Protein 1XB2 (pdb70)

GO terms:
  GO:0005759 mitochondrial matrix (C, TAS)
  GO:0005739 mitochondrion (C, IDA)
  GO:0003746 translation elongation factor activity (F, IDA)
  GO:0032543 mitochondrial translation (P, IDA)
  GO:0006414 translational elongation (P, IDA)

Foldseek 3Di:
DEAFEEEDEDPVQQRVLLVLLLVVVQVCVPWGDDPQYTYNYYYDPDLLVQLVVLQVVGQHLEYEYGAELVVAHVCNLVRLVSCVVSPHAAYAYEHAYPPPVPDPVSVVSLVVVLVSCVVSPHNSVPHHHFYAHSNCSNVVHDCVRHVVRSVVSVVSCSPTRDDDDQQQVAWKKFFFAFKDADVPQAIKTKGAIQHHKDFQWAKWWKPPDPDIDIFTFNFKAVNDTDGMDGHGDIIITGTPPDHRVVDGGGIMGHPPRADWFFKFKWKKAFADVVRFADPDKDFFQDFKWFRRDMDKTKHDDPPDGIDHGDIDIIMIGHPDIRDDQQTKTFTHHDPTTGMIIGTHDRDDDPVSVPDDDD/DVVLVVLLVVLCVVQVADSVLLNVLCVVVVNDSVSSNVVSVVCLLVLLVVLLVVQPPDDWLAAKWKWFDDDQKIKIWTKTWRDVVLNQDPLRVVLVLQLRVLVVVVVVPDDDDAPFKDKDKAAQVRSQQGAGPPPDGGGSVSVQSSSCSSPVIHMTRGMMMMMGGHQQKDKQKEAPQWHDDVVSPRMTMGQKIKIWIKGANDDPVPCHVVSHQLNVQCAVLVAQEQDDPPDAADPSVHRHQQNYQRPVGNVHGVVVVCVVVRMGTDDMDMDGRSDD

Structure (mmCIF, N/CA/C/O backbone):
data_1XB2
#
_entry.id   1XB2
#
_cell.length_a   94.0
_cell.length_b   149.3
_cell.length_c   70.0
_cell.angle_alpha   90.0
_cell.angle_beta   125.2
_cell.angle_gamma   90.0
#
_symmetry.space_group_name_H-M   'C 1 2 1'
#
loop_
_entity.id
_entity.type
_entity.pdbx_description
1 polymer 'Elongation factor Tu, mitochondrial'
2 polymer 'Elongation factor Ts, mitochondrial'
3 water water
#
loop_
_atom_site.group_PDB
_atom_site.id
_atom_site.type_symbol
_atom_site.label_atom_id
_atom_site.label_alt_id
_atom_site.label_comp_id
_atom_site.label_asym_id
_atom_site.label_entity_id
_atom_site.label_seq_id
_atom_site.pdbx_PDB_ins_code
_atom_site.Cartn_x
_atom_site.Cartn_y
_atom_site.Cartn_z
_atom_site.occupancy
_atom_site.B_iso_or_equiv
_atom_site.auth_seq_id
_atom_site.auth_comp_id
_atom_site.auth_asym_id
_atom_site.auth_atom_id
_atom_site.pdbx_PDB_model_num
ATOM 1 N N . PRO A 1 13 ? 62.135 32.770 32.438 1.00 82.49 56 PRO A N 1
ATOM 2 C CA . PRO A 1 13 ? 61.599 31.636 33.228 1.00 81.93 56 PRO A CA 1
ATOM 3 C C . PRO A 1 13 ? 61.659 30.341 32.417 1.00 80.69 56 PRO A C 1
ATOM 4 O O . PRO A 1 13 ? 61.463 30.355 31.200 1.00 79.74 56 PRO A O 1
ATOM 8 N N . HIS A 1 14 ? 61.928 29.227 33.093 1.00 78.94 57 HIS A N 1
ATOM 9 C CA . HIS A 1 14 ? 62.019 27.933 32.425 1.00 76.98 57 HIS A CA 1
ATOM 10 C C . HIS A 1 14 ? 60.822 27.039 32.755 1.00 73.47 57 HIS A C 1
ATOM 11 O O . HIS A 1 14 ? 60.461 26.880 33.920 1.00 72.86 57 HIS A O 1
ATOM 18 N N . VAL A 1 15 ? 60.214 26.453 31.726 1.00 68.77 58 VAL A N 1
ATOM 19 C CA . VAL A 1 15 ? 59.059 25.580 31.917 1.00 63.57 58 VAL A CA 1
ATOM 20 C C . VAL A 1 15 ? 59.269 24.221 31.254 1.00 59.46 58 VAL A C 1
ATOM 21 O O . VAL A 1 15 ? 59.841 24.130 30.168 1.00 58.87 58 VAL A O 1
ATOM 25 N N . ASN A 1 16 ? 58.804 23.170 31.922 1.00 54.80 59 ASN A N 1
ATOM 26 C CA . ASN A 1 16 ? 58.907 21.803 31.412 1.00 50.03 59 ASN A CA 1
ATOM 27 C C . ASN A 1 16 ? 57.512 21.316 31.018 1.00 45.84 59 ASN A C 1
ATOM 28 O O . ASN A 1 16 ? 56.581 21.351 31.824 1.00 42.96 59 ASN A O 1
ATOM 33 N N . VAL A 1 17 ? 57.363 20.875 29.775 1.00 43.35 60 VAL A N 1
ATOM 34 C CA . VAL A 1 17 ? 56.075 20.372 29.315 1.00 41.69 60 VAL A CA 1
ATOM 35 C C . VAL A 1 17 ? 56.270 19.051 28.603 1.00 40.78 60 VAL A C 1
ATOM 36 O O . VAL A 1 17 ? 57.270 18.844 27.919 1.00 40.45 60 VAL A O 1
ATOM 40 N N . GLY A 1 18 ? 55.312 18.153 28.784 1.00 40.07 61 GLY A N 1
ATOM 41 C CA . GLY A 1 18 ? 55.391 16.862 28.138 1.00 41.32 61 GLY A CA 1
ATOM 42 C C . GLY A 1 18 ? 54.162 16.581 27.296 1.00 41.79 61 GLY A C 1
ATOM 43 O O . GLY A 1 18 ? 53.044 16.945 27.665 1.00 43.67 61 GLY A O 1
ATOM 44 N N . THR A 1 19 ? 54.376 15.927 26.162 1.00 42.58 62 THR A N 1
ATOM 45 C CA . THR A 1 19 ? 53.293 15.577 25.257 1.00 44.86 62 THR A CA 1
ATOM 46 C C . THR A 1 19 ? 52.874 14.139 25.494 1.00 42.72 62 THR A C 1
ATOM 47 O O . THR A 1 19 ? 53.685 13.231 25.347 1.00 44.25 62 THR A O 1
ATOM 51 N N . ILE A 1 20 ? 51.609 13.950 25.862 1.00 41.15 63 ILE A N 1
ATOM 52 C CA . ILE A 1 20 ? 51.033 12.630 26.111 1.00 40.47 63 ILE A CA 1
ATOM 53 C C . ILE A 1 20 ? 49.945 12.282 25.079 1.00 41.87 63 ILE A C 1
ATOM 54 O O . ILE A 1 20 ? 49.262 13.172 24.554 1.00 40.35 63 ILE A O 1
ATOM 59 N N . GLY A 1 21 ? 49.785 10.989 24.799 1.00 40.75 64 GLY A N 1
ATOM 60 C CA . GLY A 1 21 ? 48.771 10.551 23.850 1.00 41.81 64 GLY A CA 1
ATOM 61 C C . GLY A 1 21 ? 49.206 9.389 22.980 1.00 43.23 64 GLY A C 1
ATOM 62 O O . GLY A 1 21 ? 50.371 8.987 23.013 1.00 44.22 64 GLY A O 1
ATOM 63 N N . HIS A 1 22 ? 48.276 8.848 22.194 1.00 44.63 65 HIS A N 1
ATOM 64 C CA . HIS A 1 22 ? 48.582 7.724 21.310 1.00 44.87 65 HIS A CA 1
ATOM 65 C C . HIS A 1 22 ? 49.630 8.158 20.288 1.00 45.96 65 HIS A C 1
ATOM 66 O O . HIS A 1 22 ? 49.577 9.282 19.791 1.00 44.21 65 HIS A O 1
ATOM 73 N N . VAL A 1 23 ? 50.577 7.282 19.960 1.00 47.17 66 VAL A N 1
ATOM 74 C CA . VAL A 1 23 ? 51.617 7.652 18.997 1.00 51.06 66 VAL A CA 1
ATOM 75 C C . VAL A 1 23 ? 51.078 7.975 17.603 1.00 51.82 66 VAL A C 1
ATOM 76 O O . VAL A 1 23 ? 51.627 8.840 16.911 1.00 53.96 66 VAL A O 1
ATOM 80 N N . ASP A 1 24 ? 50.011 7.297 17.184 1.00 49.37 67 ASP A N 1
ATOM 81 C CA . ASP A 1 24 ? 49.442 7.556 15.863 1.00 49.00 67 ASP A CA 1
ATOM 82 C C . ASP A 1 24 ? 48.484 8.744 15.836 1.00 47.15 67 ASP A C 1
ATOM 83 O O . ASP A 1 24 ? 47.826 8.995 14.820 1.00 46.06 67 ASP A O 1
ATOM 88 N N . HIS A 1 25 ? 48.404 9.483 16.937 1.00 43.14 68 HIS A N 1
ATOM 89 C CA . HIS A 1 25 ? 47.495 10.610 16.975 1.00 40.78 68 HIS A CA 1
ATOM 90 C C . HIS A 1 25 ? 48.090 11.973 16.646 1.00 41.31 68 HIS A C 1
ATOM 91 O O . HIS A 1 25 ? 47.365 12.965 16.628 1.00 40.50 68 HIS A O 1
ATOM 98 N N . GLY A 1 26 ? 49.396 12.034 16.399 1.00 42.10 69 GLY A N 1
ATOM 99 C CA . GLY A 1 26 ? 49.989 13.310 16.028 1.00 46.02 69 GLY A CA 1
ATOM 100 C C . GLY A 1 26 ? 51.063 13.956 16.888 1.00 47.63 69 GLY A C 1
ATOM 101 O O . GLY A 1 26 ? 51.682 14.932 16.462 1.00 47.11 69 GLY A O 1
ATOM 102 N N . LYS A 1 27 ? 51.298 13.425 18.082 1.00 49.64 70 LYS A N 1
ATOM 103 C CA . LYS A 1 27 ? 52.299 13.991 18.982 1.00 51.05 70 LYS A CA 1
ATOM 104 C C . LYS A 1 27 ? 53.568 14.443 18.281 1.00 52.37 70 LYS A C 1
ATOM 105 O O . LYS A 1 27 ? 53.888 15.632 18.262 1.00 53.00 70 LYS A O 1
ATOM 111 N N . THR A 1 28 ? 54.295 13.486 17.711 1.00 53.36 71 THR A N 1
ATOM 112 C CA . THR A 1 28 ? 55.551 13.791 17.037 1.00 54.77 71 THR A CA 1
ATOM 113 C C . THR A 1 28 ? 55.383 14.791 15.902 1.00 54.02 71 THR A C 1
ATOM 114 O O . THR A 1 28 ? 56.263 15.617 15.666 1.00 55.70 71 THR A O 1
ATOM 118 N N . THR A 1 29 ? 54.256 14.730 15.203 1.00 52.71 72 THR A N 1
ATOM 119 C CA . THR A 1 29 ? 54.030 15.668 14.113 1.00 53.21 72 THR A CA 1
ATOM 120 C C . THR A 1 29 ? 53.869 17.084 14.679 1.00 52.68 72 THR A C 1
ATOM 121 O O . THR A 1 29 ? 54.454 18.036 14.165 1.00 52.00 72 THR A O 1
ATOM 125 N N . LEU A 1 30 ? 53.082 17.212 15.745 1.00 50.63 73 LEU A N 1
ATOM 126 C CA . LEU A 1 30 ? 52.850 18.510 16.363 1.00 49.89 73 LEU A CA 1
ATOM 127 C C . LEU A 1 30 ? 54.162 19.092 16.871 1.00 49.97 73 LEU A C 1
ATOM 128 O O . LEU A 1 30 ? 54.482 20.250 16.615 1.00 49.50 73 LEU A O 1
ATOM 133 N N . THR A 1 31 ? 54.919 18.275 17.593 1.00 50.20 74 THR A N 1
ATOM 134 C CA . THR A 1 31 ? 56.200 18.693 18.137 1.00 49.96 74 THR A CA 1
ATOM 135 C C . THR A 1 31 ? 57.125 19.192 17.029 1.00 51.74 74 THR A C 1
ATOM 136 O O . THR A 1 31 ? 57.940 20.088 17.248 1.00 51.47 74 THR A O 1
ATOM 140 N N . ALA A 1 32 ? 56.998 18.617 15.838 1.00 51.34 75 ALA A N 1
ATOM 141 C CA . ALA A 1 32 ? 57.832 19.042 14.723 1.00 51.14 75 ALA A CA 1
ATOM 142 C C . ALA A 1 32 ? 57.281 20.342 14.143 1.00 50.84 75 ALA A C 1
ATOM 143 O O . ALA A 1 32 ? 58.040 21.232 13.773 1.00 51.43 75 ALA A O 1
ATOM 145 N N . ALA A 1 33 ? 55.959 20.447 14.063 1.00 49.99 76 ALA A N 1
ATOM 146 C CA . ALA A 1 33 ? 55.330 21.648 13.526 1.00 48.70 76 ALA A CA 1
ATOM 147 C C . ALA A 1 33 ? 55.702 22.858 14.379 1.00 50.27 76 ALA A C 1
ATOM 148 O O . ALA A 1 33 ? 55.926 23.949 13.858 1.00 51.12 76 ALA A O 1
ATOM 150 N N . ILE A 1 34 ? 55.768 22.658 15.692 1.00 52.13 77 ILE A N 1
ATOM 151 C CA . ILE A 1 34 ? 56.125 23.731 16.619 1.00 54.85 77 ILE A CA 1
ATOM 152 C C . ILE A 1 34 ? 57.580 24.135 16.394 1.00 58.09 77 ILE A C 1
ATOM 153 O O . ILE A 1 34 ? 57.926 25.313 16.466 1.00 57.63 77 ILE A O 1
ATOM 158 N N . THR A 1 35 ? 58.424 23.146 16.121 1.00 60.89 78 THR A N 1
ATOM 159 C CA . THR A 1 35 ? 59.838 23.390 15.877 1.00 65.09 78 THR A CA 1
ATOM 160 C C . THR A 1 35 ? 60.066 24.257 14.643 1.00 67.46 78 THR A C 1
ATOM 161 O O . THR A 1 35 ? 60.874 25.186 14.669 1.00 67.27 78 THR A O 1
ATOM 165 N N . LYS A 1 36 ? 59.346 23.956 13.567 1.00 70.03 79 LYS A N 1
ATOM 166 C CA . LYS A 1 36 ? 59.507 24.700 12.328 1.00 73.24 79 LYS A CA 1
ATOM 167 C C . LYS A 1 36 ? 58.909 26.103 12.384 1.00 73.92 79 LYS A C 1
ATOM 168 O O . LYS A 1 36 ? 59.449 27.036 11.790 1.00 74.40 79 LYS A O 1
ATOM 174 N N . ILE A 1 37 ? 57.802 26.259 13.103 1.00 73.80 80 ILE A N 1
ATOM 175 C CA . ILE A 1 37 ? 57.157 27.559 13.212 1.00 73.58 80 ILE A CA 1
ATOM 176 C C . ILE A 1 37 ? 57.975 28.538 14.046 1.00 74.70 80 ILE A C 1
ATOM 177 O O . ILE A 1 37 ? 58.002 29.732 13.758 1.00 75.15 80 ILE A O 1
ATOM 182 N N . LEU A 1 38 ? 58.648 28.033 15.073 1.00 75.33 81 LEU A N 1
ATOM 183 C CA . LEU A 1 38 ? 59.459 28.884 15.935 1.00 76.62 81 LEU A CA 1
ATOM 184 C C . LEU A 1 38 ? 60.876 29.084 15.392 1.00 78.51 81 LEU A C 1
ATOM 185 O O . LEU A 1 38 ? 61.680 29.805 15.985 1.00 78.32 81 LEU A O 1
ATOM 190 N N . ALA A 1 39 ? 61.177 28.446 14.264 1.00 80.85 82 ALA A N 1
ATOM 191 C CA . ALA A 1 39 ? 62.495 28.560 13.647 1.00 83.47 82 ALA A CA 1
ATOM 192 C C . ALA A 1 39 ? 62.572 29.833 12.812 1.00 84.85 82 ALA A C 1
ATOM 193 O O . ALA A 1 39 ? 63.631 30.193 12.293 1.00 84.21 82 ALA A O 1
ATOM 195 N N . GLU A 1 40 ? 61.435 30.509 12.694 1.00 86.57 83 GLU A N 1
ATOM 196 C CA . GLU A 1 40 ? 61.338 31.743 11.930 1.00 87.63 83 GLU A CA 1
ATOM 197 C C . GLU A 1 40 ? 61.633 32.961 12.800 1.00 87.95 83 GLU A C 1
ATOM 198 O O . GLU A 1 40 ? 62.673 33.603 12.652 1.00 87.69 83 GLU A O 1
ATOM 204 N N . HIS A 1 69 ? 63.469 14.816 23.324 1.00 89.49 112 HIS A N 1
ATOM 205 C CA . HIS A 1 69 ? 63.696 15.953 24.211 1.00 88.56 112 HIS A CA 1
ATOM 206 C C . HIS A 1 69 ? 64.218 17.156 23.430 1.00 87.57 112 HIS A C 1
ATOM 207 O O . HIS A 1 69 ? 65.403 17.225 23.099 1.00 87.47 112 HIS A O 1
ATOM 214 N N . VAL A 1 70 ? 63.333 18.104 23.144 1.00 85.91 113 VAL A N 1
ATOM 215 C CA . VAL A 1 70 ? 63.722 19.293 22.401 1.00 84.32 113 VAL A CA 1
ATOM 216 C C . VAL A 1 70 ? 63.579 20.562 23.233 1.00 83.65 113 VAL A C 1
ATOM 217 O O . VAL A 1 70 ? 63.088 20.529 24.363 1.00 83.09 113 VAL A O 1
ATOM 221 N N . GLU A 1 71 ? 64.019 21.679 22.659 1.00 83.08 114 GLU A N 1
ATOM 222 C CA . GLU A 1 71 ? 63.938 22.973 23.320 1.00 82.49 114 GLU A CA 1
ATOM 223 C C . GLU A 1 71 ? 63.599 24.091 22.346 1.00 80.76 114 GLU A C 1
ATOM 224 O O . GLU A 1 71 ? 64.211 24.221 21.288 1.00 80.97 114 GLU A O 1
ATOM 230 N N . TYR A 1 72 ? 62.608 24.890 22.719 1.00 78.87 115 TYR A N 1
ATOM 231 C CA . TYR A 1 72 ? 62.165 26.016 21.913 1.00 77.17 115 TYR A CA 1
ATOM 232 C C . TYR A 1 72 ? 61.776 27.132 22.866 1.00 76.73 115 TYR A C 1
ATOM 233 O O . TYR A 1 72 ? 61.777 26.942 24.081 1.00 76.16 115 TYR A O 1
ATOM 242 N N . SER A 1 73 ? 61.453 28.299 22.328 1.00 77.00 116 SER A N 1
ATOM 243 C CA . SER A 1 73 ? 61.082 29.410 23.185 1.00 78.01 116 SER A CA 1
ATOM 244 C C . SER A 1 73 ? 60.056 30.339 22.575 1.00 78.67 116 SER A C 1
ATOM 245 O O . SER A 1 73 ? 60.202 30.792 21.438 1.00 77.82 116 SER A O 1
ATOM 248 N N . THR A 1 74 ? 59.007 30.607 23.346 1.00 79.93 117 THR A N 1
ATOM 249 C CA . THR A 1 74 ? 57.962 31.525 22.924 1.00 80.96 117 THR A CA 1
ATOM 250 C C . THR A 1 74 ? 58.401 32.887 23.475 1.00 82.41 117 THR A C 1
ATOM 251 O O . THR A 1 74 ? 59.462 32.986 24.086 1.00 82.55 117 THR A O 1
ATOM 255 N N . ALA A 1 75 ? 57.583 33.916 23.267 1.00 83.66 118 ALA A N 1
ATOM 256 C CA . ALA A 1 75 ? 57.905 35.252 23.736 1.00 84.57 118 ALA A CA 1
ATOM 257 C C . ALA A 1 75 ? 58.027 35.259 25.252 1.00 84.81 118 ALA A C 1
ATOM 258 O O . ALA A 1 75 ? 58.920 35.911 25.817 1.00 85.30 118 ALA A O 1
ATOM 260 N N . ALA A 1 76 ? 57.145 34.513 25.911 1.00 85.21 119 ALA A N 1
ATOM 261 C CA . ALA A 1 76 ? 57.122 34.433 27.372 1.00 84.95 119 ALA A CA 1
ATOM 262 C C . ALA A 1 76 ? 58.258 33.691 28.113 1.00 85.10 119 ALA A C 1
ATOM 263 O O . ALA A 1 76 ? 58.826 34.248 29.053 1.00 85.12 119 ALA A O 1
ATOM 265 N N . ARG A 1 77 ? 58.576 32.450 27.735 1.00 84.42 120 ARG A N 1
ATOM 266 C CA . ARG A 1 77 ? 59.604 31.715 28.467 1.00 83.33 120 ARG A CA 1
ATOM 267 C C . ARG A 1 77 ? 60.412 30.756 27.608 1.00 82.89 120 ARG A C 1
ATOM 268 O O . ARG A 1 77 ? 60.212 30.653 26.393 1.00 82.67 120 ARG A O 1
ATOM 276 N N . HIS A 1 78 ? 61.323 30.049 28.271 1.00 81.85 121 HIS A N 1
ATOM 277 C CA . HIS A 1 78 ? 62.165 29.042 27.635 1.00 80.69 121 HIS A CA 1
ATOM 278 C C . HIS A 1 78 ? 61.433 27.723 27.862 1.00 78.43 121 HIS A C 1
ATOM 279 O O . HIS A 1 78 ? 60.984 27.442 28.975 1.00 77.97 121 HIS A O 1
ATOM 286 N N . TYR A 1 79 ? 61.311 26.912 26.820 1.00 75.32 122 TYR A N 1
ATOM 287 C CA . TYR A 1 79 ? 60.608 25.651 26.964 1.00 71.95 122 TYR A CA 1
ATOM 288 C C . TYR A 1 79 ? 61.452 24.403 26.790 1.00 70.91 122 TYR A C 1
ATOM 289 O O . TYR A 1 79 ? 62.320 24.334 25.922 1.00 69.77 122 TYR A O 1
ATOM 298 N N . ALA A 1 80 ? 61.180 23.423 27.644 1.00 70.21 123 ALA A N 1
ATOM 299 C CA . ALA A 1 80 ? 61.847 22.130 27.610 1.00 70.27 123 ALA A CA 1
ATOM 300 C C . ALA A 1 80 ? 60.740 21.135 27.267 1.00 69.69 123 ALA A C 1
ATOM 301 O O . ALA A 1 80 ? 59.938 20.758 28.125 1.00 68.72 123 ALA A O 1
ATOM 303 N N . HIS A 1 81 ? 60.692 20.731 26.003 1.00 69.56 124 HIS A N 1
ATOM 304 C CA . HIS A 1 81 ? 59.672 19.806 25.531 1.00 69.19 124 HIS A CA 1
ATOM 305 C C . HIS A 1 81 ? 60.093 18.353 25.679 1.00 68.59 124 HIS A C 1
ATOM 306 O O . HIS A 1 81 ? 61.151 17.948 25.198 1.00 67.39 124 HIS A O 1
ATOM 313 N N . THR A 1 82 ? 59.251 17.567 26.338 1.00 68.07 125 THR A N 1
ATOM 314 C CA . THR A 1 82 ? 59.533 16.155 26.540 1.00 68.79 125 THR A CA 1
ATOM 315 C C . THR A 1 82 ? 58.390 15.292 26.004 1.00 67.11 125 THR A C 1
ATOM 316 O O . THR A 1 82 ? 57.228 15.693 26.028 1.00 65.02 125 THR A O 1
ATOM 320 N N . ASP A 1 83 ? 58.730 14.104 25.520 1.00 66.79 126 ASP A N 1
ATOM 321 C CA . ASP A 1 83 ? 57.738 13.177 24.993 1.00 66.59 126 ASP A CA 1
ATOM 322 C C . ASP A 1 83 ? 58.211 11.747 25.237 1.00 64.78 126 ASP A C 1
ATOM 323 O O . ASP A 1 83 ? 58.765 11.104 24.344 1.00 65.36 126 ASP A O 1
ATOM 328 N N . CYS A 1 84 ? 57.995 11.263 26.460 1.00 61.57 127 CYS A N 1
ATOM 329 C CA . CYS A 1 84 ? 58.397 9.914 26.851 1.00 58.88 127 CYS A CA 1
ATOM 330 C C . CYS A 1 84 ? 57.400 8.857 26.402 1.00 56.03 127 CYS A C 1
ATOM 331 O O . CYS A 1 84 ? 56.190 9.061 26.459 1.00 55.32 127 CYS A O 1
ATOM 334 N N . PRO A 1 85 ? 57.906 7.696 25.963 1.00 54.69 128 PRO A N 1
ATOM 335 C CA . PRO A 1 85 ? 57.052 6.600 25.498 1.00 52.43 128 PRO A CA 1
ATOM 336 C C . PRO A 1 85 ? 56.217 5.948 26.593 1.00 50.17 128 PRO A C 1
ATOM 337 O O . PRO A 1 85 ? 55.193 5.325 26.306 1.00 50.28 128 PRO A O 1
ATOM 341 N N . GLY A 1 86 ? 56.636 6.098 27.847 1.00 46.58 129 GLY A N 1
ATOM 342 C CA . GLY A 1 86 ? 55.879 5.457 28.904 1.00 43.57 129 GLY A CA 1
ATOM 343 C C . GLY A 1 86 ? 55.779 6.064 30.288 1.00 39.18 129 GLY A C 1
ATOM 344 O O . GLY A 1 86 ? 56.494 6.992 30.669 1.00 40.68 129 GLY A O 1
ATOM 345 N N . HIS A 1 87 ? 54.847 5.490 31.033 1.00 37.47 130 HIS A N 1
ATOM 346 C CA . HIS A 1 87 ? 54.529 5.841 32.404 1.00 35.19 130 HIS A CA 1
ATOM 347 C C . HIS A 1 87 ? 55.792 5.775 33.271 1.00 37.14 130 HIS A C 1
ATOM 348 O O . HIS A 1 87 ? 56.190 6.769 33.879 1.00 36.31 130 HIS A O 1
ATOM 355 N N . ALA A 1 88 ? 56.427 4.606 33.309 1.00 37.82 131 ALA A N 1
ATOM 356 C CA . ALA A 1 88 ? 57.641 4.411 34.101 1.00 39.51 131 ALA A CA 1
ATOM 357 C C . ALA A 1 88 ? 58.718 5.440 33.776 1.00 41.35 131 ALA A C 1
ATOM 358 O O . ALA A 1 88 ? 59.528 5.785 34.635 1.00 43.17 131 ALA A O 1
ATOM 360 N N . ASP A 1 89 ? 58.733 5.922 32.537 1.00 42.61 132 ASP A N 1
ATOM 361 C CA . ASP A 1 89 ? 59.719 6.916 32.113 1.00 44.31 132 ASP A CA 1
ATOM 362 C C . ASP A 1 89 ? 59.451 8.294 32.713 1.00 43.33 132 ASP A C 1
ATOM 363 O O . ASP A 1 89 ? 60.374 8.996 33.110 1.00 44.95 132 ASP A O 1
ATOM 368 N N . TYR A 1 90 ? 58.185 8.686 32.763 1.00 41.38 133 TYR A N 1
ATOM 369 C CA . TYR A 1 90 ? 57.843 9.970 33.330 1.00 41.05 133 TYR A CA 1
ATOM 370 C C . TYR A 1 90 ? 58.080 9.941 34.841 1.00 40.99 133 TYR A C 1
ATOM 371 O O . TYR A 1 90 ? 58.625 10.888 35.403 1.00 40.86 133 TYR A O 1
ATOM 380 N N . VAL A 1 91 ? 57.681 8.854 35.495 1.00 40.42 134 VAL A N 1
ATOM 381 C CA . VAL A 1 91 ? 57.881 8.731 36.934 1.00 40.85 134 VAL A CA 1
ATOM 382 C C . VAL A 1 91 ? 59.376 8.795 37.238 1.00 41.19 134 VAL A C 1
ATOM 383 O O . VAL A 1 91 ? 59.804 9.497 38.153 1.00 42.88 134 VAL A O 1
ATOM 387 N N . LYS A 1 92 ? 60.174 8.081 36.455 1.00 42.41 135 LYS A N 1
ATOM 388 C CA . LYS A 1 92 ? 61.615 8.092 36.664 1.00 44.15 135 LYS A CA 1
ATOM 389 C C . LYS A 1 92 ? 62.131 9.520 36.563 1.00 45.57 135 LYS A C 1
ATOM 390 O O . LYS A 1 92 ? 62.900 9.970 37.412 1.00 45.80 135 LYS A O 1
ATOM 396 N N . ASN A 1 93 ? 61.699 10.237 35.526 1.00 46.44 136 ASN A N 1
ATOM 397 C CA . ASN A 1 93 ? 62.132 11.618 35.338 1.00 44.40 136 ASN A CA 1
ATOM 398 C C . ASN A 1 93 ? 61.717 12.506 36.497 1.00 42.57 136 ASN A C 1
ATOM 399 O O . ASN A 1 93 ? 62.470 13.396 36.886 1.00 44.13 136 ASN A O 1
ATOM 412 N N . ILE A 1 95 ? 61.128 11.545 39.763 1.00 39.34 138 ILE A N 1
ATOM 413 C CA . ILE A 1 95 ? 61.948 11.175 40.913 1.00 39.44 138 ILE A CA 1
ATOM 414 C C . ILE A 1 95 ? 63.371 11.709 40.798 1.00 40.23 138 ILE A C 1
ATOM 415 O O . ILE A 1 95 ? 63.873 12.369 41.700 1.00 38.50 138 ILE A O 1
ATOM 420 N N . THR A 1 96 ? 64.010 11.421 39.676 1.00 40.58 139 THR A N 1
ATOM 421 C CA . THR A 1 96 ? 65.369 11.866 39.440 1.00 43.66 139 THR A CA 1
ATOM 422 C C . THR A 1 96 ? 65.497 13.390 39.310 1.00 46.34 139 THR A C 1
ATOM 423 O O . THR A 1 96 ? 66.583 13.944 39.490 1.00 47.26 139 THR A O 1
ATOM 427 N N . GLY A 1 97 ? 64.393 14.063 38.990 1.00 47.57 140 GLY A N 1
ATOM 428 C CA . GLY A 1 97 ? 64.422 15.507 38.831 1.00 47.81 140 GLY A CA 1
ATOM 429 C C . GLY A 1 97 ? 64.995 15.938 37.489 1.00 51.24 140 GLY A C 1
ATOM 430 O O . GLY A 1 97 ? 65.246 17.118 37.256 1.00 51.16 140 GLY A O 1
ATOM 431 N N . THR A 1 98 ? 65.197 14.974 36.598 1.00 53.41 141 THR A N 1
ATOM 432 C CA . THR A 1 98 ? 65.749 15.246 35.278 1.00 57.35 141 THR A CA 1
ATOM 433 C C . THR A 1 98 ? 64.853 16.154 34.437 1.00 58.15 141 THR A C 1
ATOM 434 O O . THR A 1 98 ? 65.326 17.096 33.805 1.00 58.72 141 THR A O 1
ATOM 438 N N . ALA A 1 99 ? 63.561 15.860 34.422 1.00 58.53 142 ALA A N 1
ATOM 439 C CA . ALA A 1 99 ? 62.619 16.657 33.655 1.00 59.78 142 ALA A CA 1
ATOM 440 C C . ALA A 1 99 ? 61.296 16.746 34.401 1.00 59.85 142 ALA A C 1
ATOM 441 O O . ALA A 1 99 ? 60.302 16.149 33.999 1.00 60.18 142 ALA A O 1
ATOM 443 N N . PRO A 1 100 ? 61.277 17.489 35.518 1.00 60.47 143 PRO A N 1
ATOM 444 C CA . PRO A 1 100 ? 60.060 17.652 36.321 1.00 59.18 143 PRO A CA 1
ATOM 445 C C . PRO A 1 100 ? 59.051 18.496 35.538 1.00 56.39 143 PRO A C 1
ATOM 446 O O . PRO A 1 100 ? 59.267 19.686 35.316 1.00 56.74 143 PRO A O 1
ATOM 450 N N . LEU A 1 101 ? 57.951 17.878 35.126 1.00 52.21 144 LEU A N 1
ATOM 451 C CA . LEU A 1 101 ? 56.946 18.571 34.333 1.00 48.57 144 LEU A CA 1
ATOM 452 C C . LEU A 1 101 ? 56.019 19.559 35.050 1.00 45.98 144 LEU A C 1
ATOM 453 O O . LEU A 1 101 ? 55.470 19.280 36.115 1.00 45.13 144 LEU A O 1
ATOM 458 N N . ASP A 1 102 ? 55.845 20.717 34.427 1.00 43.82 145 ASP A N 1
ATOM 459 C CA . ASP A 1 102 ? 54.965 21.755 34.937 1.00 44.34 145 ASP A CA 1
ATOM 460 C C . ASP A 1 102 ? 53.583 21.606 34.307 1.00 42.47 145 ASP A C 1
ATOM 461 O O . ASP A 1 102 ? 52.592 22.103 34.839 1.00 42.05 145 ASP A O 1
ATOM 466 N N . GLY A 1 103 ? 53.526 20.917 33.172 1.00 40.60 146 GLY A N 1
ATOM 467 C CA . GLY A 1 103 ? 52.258 20.714 32.497 1.00 39.94 146 GLY A CA 1
ATOM 468 C C . GLY A 1 103 ? 52.356 19.739 31.337 1.00 37.92 146 GLY A C 1
ATOM 469 O O . GLY A 1 103 ? 53.446 19.408 30.866 1.00 37.19 146 GLY A O 1
ATOM 470 N N . CYS A 1 104 ? 51.199 19.273 30.885 1.00 35.69 147 CYS A N 1
ATOM 471 C CA . CYS A 1 104 ? 51.136 18.344 29.771 1.00 35.61 147 CYS A CA 1
ATOM 472 C C . CYS A 1 104 ? 50.296 18.864 28.614 1.00 33.26 147 CYS A C 1
ATOM 473 O O . CYS A 1 104 ? 49.373 19.659 28.794 1.00 33.72 147 CYS A O 1
ATOM 476 N N . ILE A 1 105 ? 50.640 18.398 27.424 1.00 33.29 148 ILE A N 1
ATOM 477 C CA . ILE A 1 105 ? 49.900 18.713 26.218 1.00 30.62 148 ILE A CA 1
ATOM 478 C C . ILE A 1 105 ? 49.345 17.358 25.779 1.00 29.34 148 ILE A C 1
ATOM 479 O O . ILE A 1 105 ? 50.097 16.516 25.306 1.00 27.94 148 ILE A O 1
ATOM 484 N N . LEU A 1 106 ? 48.045 17.146 25.968 1.00 29.05 149 LEU A N 1
ATOM 485 C CA . LEU A 1 106 ? 47.388 15.906 25.562 1.00 27.21 149 LEU A CA 1
ATOM 486 C C . LEU A 1 106 ? 46.932 16.031 24.097 1.00 29.58 149 LEU A C 1
ATOM 487 O O . LEU A 1 106 ? 46.110 16.890 23.750 1.00 25.96 149 LEU A O 1
ATOM 492 N N . VAL A 1 107 ? 47.484 15.174 23.246 1.00 30.44 150 VAL A N 1
ATOM 493 C CA . VAL A 1 107 ? 47.169 15.165 21.825 1.00 30.14 150 VAL A CA 1
ATOM 494 C C . VAL A 1 107 ? 46.224 14.002 21.494 1.00 33.32 150 VAL A C 1
ATOM 495 O O . VAL A 1 107 ? 46.573 12.827 21.669 1.00 36.10 150 VAL A O 1
ATOM 499 N N . VAL A 1 108 ? 45.028 14.347 21.023 1.00 31.09 151 VAL A N 1
ATOM 500 C CA . VAL A 1 108 ? 43.993 13.386 20.684 1.00 29.51 151 VAL A CA 1
ATOM 501 C C . VAL A 1 108 ? 43.511 13.577 19.241 1.00 33.63 151 VAL A C 1
ATOM 502 O O . VAL A 1 108 ? 43.287 14.711 18.807 1.00 31.23 151 VAL A O 1
ATOM 506 N N . ALA A 1 109 ? 43.336 12.477 18.510 1.00 30.95 152 ALA A N 1
ATOM 507 C CA . ALA A 1 109 ? 42.871 12.548 17.126 1.00 33.78 152 ALA A CA 1
ATOM 508 C C . ALA A 1 109 ? 41.357 12.686 17.101 1.00 33.52 152 ALA A C 1
ATOM 509 O O . ALA A 1 109 ? 40.655 12.011 17.856 1.00 36.02 152 ALA A O 1
ATOM 511 N N . ALA A 1 110 ? 40.868 13.563 16.229 1.00 34.27 153 ALA A N 1
ATOM 512 C CA . ALA A 1 110 ? 39.433 13.807 16.075 1.00 37.42 153 ALA A CA 1
ATOM 513 C C . ALA A 1 110 ? 38.660 12.571 15.616 1.00 37.91 153 ALA A C 1
ATOM 514 O O . ALA A 1 110 ? 37.555 12.315 16.086 1.00 40.76 153 ALA A O 1
ATOM 516 N N . ASN A 1 111 ? 39.242 11.796 14.712 1.00 37.50 154 ASN A N 1
ATOM 517 C CA . ASN A 1 111 ? 38.560 10.608 14.210 1.00 41.47 154 ASN A CA 1
ATOM 518 C C . ASN A 1 111 ? 38.324 9.532 15.240 1.00 41.94 154 ASN A C 1
ATOM 519 O O . ASN A 1 111 ? 37.222 8.999 15.349 1.00 42.26 154 ASN A O 1
ATOM 524 N N . ASP A 1 112 ? 39.365 9.204 15.995 1.00 42.15 155 ASP A N 1
ATOM 525 C CA . ASP A 1 112 ? 39.234 8.173 17.000 1.00 39.37 155 ASP A CA 1
ATOM 526 C C . ASP A 1 112 ? 38.678 8.723 18.285 1.00 37.96 155 ASP A C 1
ATOM 527 O O . ASP A 1 112 ? 37.863 8.084 18.943 1.00 38.95 155 ASP A O 1
ATOM 532 N N . GLY A 1 113 ? 39.113 9.924 18.638 1.00 36.84 156 GLY A N 1
ATOM 533 C CA . GLY A 1 113 ? 38.686 10.506 19.886 1.00 34.00 156 GLY A CA 1
ATOM 534 C C . GLY A 1 113 ? 39.532 9.837 20.955 1.00 32.39 156 GLY A C 1
ATOM 535 O O . GLY A 1 113 ? 40.499 9.150 20.633 1.00 31.32 156 GLY A O 1
ATOM 536 N N . PRO A 1 114 ? 39.212 10.030 22.233 1.00 32.34 157 PRO A N 1
ATOM 537 C CA . PRO A 1 114 ? 39.995 9.400 23.303 1.00 33.21 157 PRO A CA 1
ATOM 538 C C . PRO A 1 114 ? 40.098 7.876 23.147 1.00 31.87 157 PRO A C 1
ATOM 539 O O . PRO A 1 114 ? 39.133 7.213 22.759 1.00 31.50 157 PRO A O 1
ATOM 551 N N . PRO A 1 116 ? 41.166 3.980 24.915 1.00 32.80 159 PRO A N 1
ATOM 552 C CA . PRO A 1 116 ? 40.989 3.447 26.274 1.00 32.61 159 PRO A CA 1
ATOM 553 C C . PRO A 1 116 ? 42.169 3.847 27.188 1.00 31.32 159 PRO A C 1
ATOM 554 O O . PRO A 1 116 ? 41.970 4.211 28.346 1.00 30.16 159 PRO A O 1
ATOM 558 N N . GLN A 1 117 ? 43.387 3.805 26.654 1.00 29.12 160 GLN A N 1
ATOM 559 C CA . GLN A 1 117 ? 44.548 4.167 27.449 1.00 30.99 160 GLN A CA 1
ATOM 560 C C . GLN A 1 117 ? 44.641 5.654 27.787 1.00 33.65 160 GLN A C 1
ATOM 561 O O . GLN A 1 117 ? 45.506 6.041 28.572 1.00 33.49 160 GLN A O 1
ATOM 567 N N . THR A 1 118 ? 43.772 6.482 27.195 1.00 32.94 161 THR A N 1
ATOM 568 C CA . THR A 1 118 ? 43.774 7.918 27.480 1.00 32.30 161 THR A CA 1
ATOM 569 C C . THR A 1 118 ? 43.595 8.071 28.987 1.00 32.43 161 THR A C 1
ATOM 570 O O . THR A 1 118 ? 44.094 9.010 29.599 1.00 30.54 161 THR A O 1
ATOM 574 N N . ARG A 1 119 ? 42.881 7.122 29.577 1.00 33.80 162 ARG A N 1
ATOM 575 C CA . ARG A 1 119 ? 42.661 7.108 31.016 1.00 34.11 162 ARG A CA 1
ATOM 576 C C . ARG A 1 119 ? 44.012 7.004 31.737 1.00 33.81 162 ARG A C 1
ATOM 577 O O . ARG A 1 119 ? 44.275 7.756 32.676 1.00 30.65 162 ARG A O 1
ATOM 585 N N . GLU A 1 120 ? 44.868 6.082 31.294 1.00 31.93 163 GLU A N 1
ATOM 586 C CA . GLU A 1 120 ? 46.172 5.930 31.930 1.00 33.88 163 GLU A CA 1
ATOM 587 C C . GLU A 1 120 ? 47.072 7.119 31.628 1.00 33.47 163 GLU A C 1
ATOM 588 O O . GLU A 1 120 ? 47.980 7.411 32.393 1.00 33.11 163 GLU A O 1
ATOM 594 N N . HIS A 1 121 ? 46.839 7.806 30.510 1.00 33.34 164 HIS A N 1
ATOM 595 C CA . HIS A 1 121 ? 47.649 8.977 30.191 1.00 31.94 164 HIS A CA 1
ATOM 596 C C . HIS A 1 121 ? 47.407 10.078 31.238 1.00 30.18 164 HIS A C 1
ATOM 597 O O . HIS A 1 121 ? 48.337 10.762 31.666 1.00 31.10 164 HIS A O 1
ATOM 604 N N . LEU A 1 122 ? 46.152 10.231 31.646 1.00 28.32 165 LEU A N 1
ATOM 605 C CA . LEU A 1 122 ? 45.774 11.236 32.629 1.00 28.83 165 LEU A CA 1
ATOM 606 C C . LEU A 1 122 ? 46.097 10.788 34.066 1.00 29.84 165 LEU A C 1
ATOM 607 O O . LEU A 1 122 ? 46.369 11.614 34.922 1.00 28.93 165 LEU A O 1
ATOM 612 N N . LEU A 1 123 ? 46.048 9.488 34.335 1.00 29.99 166 LEU A N 1
ATOM 613 C CA . LEU A 1 123 ? 46.387 8.993 35.667 1.00 31.20 166 LEU A CA 1
ATOM 614 C C . LEU A 1 123 ? 47.855 9.291 35.915 1.00 30.14 166 LEU A C 1
ATOM 615 O O . LEU A 1 123 ? 48.235 9.709 37.004 1.00 30.96 166 LEU A O 1
ATOM 620 N N . LEU A 1 124 ? 48.667 9.082 34.885 1.00 29.03 167 LEU A N 1
ATOM 621 C CA . LEU A 1 124 ? 50.091 9.342 34.960 1.00 31.26 167 LEU A CA 1
ATOM 622 C C . LEU A 1 124 ? 50.361 10.824 35.260 1.00 34.58 167 LEU A C 1
ATOM 623 O O . LEU A 1 124 ? 51.120 11.149 36.183 1.00 31.80 167 LEU A O 1
ATOM 628 N N . ALA A 1 125 ? 49.732 11.714 34.488 1.00 33.54 168 ALA A N 1
ATOM 629 C CA . ALA A 1 125 ? 49.900 13.152 34.680 1.00 34.72 168 ALA A CA 1
ATOM 630 C C . ALA A 1 125 ? 49.538 13.543 36.108 1.00 35.54 168 ALA A C 1
ATOM 631 O O . ALA A 1 125 ? 50.242 14.326 36.751 1.00 35.91 168 ALA A O 1
ATOM 633 N N . ARG A 1 126 ? 48.434 12.988 36.591 1.00 36.15 169 ARG A N 1
ATOM 634 C CA . ARG A 1 126 ? 47.946 13.254 37.933 1.00 40.40 169 ARG A CA 1
ATOM 635 C C . ARG A 1 126 ? 48.959 12.755 38.972 1.00 41.88 169 ARG A C 1
ATOM 636 O O . ARG A 1 126 ? 49.224 13.421 39.970 1.00 42.87 169 ARG A O 1
ATOM 644 N N . GLN A 1 127 ? 49.532 11.587 38.709 1.00 42.72 170 GLN A N 1
ATOM 645 C CA . GLN A 1 127 ? 50.487 10.963 39.613 1.00 43.86 170 GLN A CA 1
ATOM 646 C C . GLN A 1 127 ? 51.805 11.720 39.756 1.00 43.32 170 GLN A C 1
ATOM 647 O O . GLN A 1 127 ? 52.331 11.830 40.858 1.00 42.73 170 GLN A O 1
ATOM 653 N N . ILE A 1 128 ? 52.336 12.254 38.661 1.00 41.40 171 ILE A N 1
ATOM 654 C CA . ILE A 1 128 ? 53.598 12.979 38.747 1.00 38.35 171 ILE A CA 1
ATOM 655 C C . ILE A 1 128 ? 53.443 14.445 39.148 1.00 38.97 171 ILE A C 1
ATOM 656 O O . ILE A 1 128 ? 54.388 15.227 39.040 1.00 39.83 171 ILE A O 1
ATOM 661 N N . GLY A 1 129 ? 52.251 14.814 39.614 1.00 38.03 172 GLY A N 1
ATOM 662 C CA . GLY A 1 129 ? 52.025 16.181 40.058 1.00 38.53 172 GLY A CA 1
ATOM 663 C C . GLY A 1 129 ? 51.568 17.242 39.062 1.00 39.71 172 GLY A C 1
ATOM 664 O O . GLY A 1 129 ? 51.415 18.407 39.445 1.00 39.94 172 GLY A O 1
ATOM 665 N N . VAL A 1 130 ? 51.359 16.876 37.798 1.00 39.17 173 VAL A N 1
ATOM 666 C CA . VAL A 1 130 ? 50.903 17.851 36.802 1.00 38.65 173 VAL A CA 1
ATOM 667 C C . VAL A 1 130 ? 49.465 18.260 37.114 1.00 39.82 173 VAL A C 1
ATOM 668 O O . VAL A 1 130 ? 48.589 17.411 37.222 1.00 42.85 173 VAL A O 1
ATOM 672 N N . GLU A 1 131 ? 49.216 19.555 37.264 1.00 40.04 174 GLU A N 1
ATOM 673 C CA . GLU A 1 131 ? 47.867 20.018 37.570 1.00 42.60 174 GLU A CA 1
ATOM 674 C C . GLU A 1 131 ? 47.239 20.847 36.453 1.00 40.23 174 GLU A C 1
ATOM 675 O O . GLU A 1 131 ? 46.089 21.268 36.550 1.00 40.27 174 GLU A O 1
ATOM 681 N N . HIS A 1 132 ? 48.002 21.071 35.391 1.00 39.32 175 HIS A N 1
ATOM 682 C CA . HIS A 1 132 ? 47.524 21.852 34.258 1.00 39.49 175 HIS A CA 1
ATOM 683 C C . HIS A 1 132 ? 47.753 21.115 32.950 1.00 37.62 175 HIS A C 1
ATOM 684 O O . HIS A 1 132 ? 48.867 20.694 32.643 1.00 37.68 175 HIS A O 1
ATOM 691 N N . VAL A 1 133 ? 46.690 20.970 32.176 1.00 34.94 176 VAL A N 1
ATOM 692 C CA . VAL A 1 133 ? 46.773 20.292 30.896 1.00 34.40 176 VAL A CA 1
ATOM 693 C C . VAL A 1 133 ? 46.222 21.183 29.778 1.00 33.87 176 VAL A C 1
ATOM 694 O O . VAL A 1 133 ? 45.276 21.939 29.993 1.00 32.92 176 VAL A O 1
ATOM 698 N N . VAL A 1 134 ? 46.828 21.094 28.598 1.00 32.28 177 VAL A N 1
ATOM 699 C CA . VAL A 1 134 ? 46.359 21.813 27.421 1.00 33.17 177 VAL A CA 1
ATOM 700 C C . VAL A 1 134 ? 46.088 20.714 26.394 1.00 34.16 177 VAL A C 1
ATOM 701 O O . VAL A 1 134 ? 46.903 19.800 26.213 1.00 34.20 177 VAL A O 1
ATOM 705 N N . VAL A 1 135 ? 44.943 20.787 25.735 1.00 32.16 178 VAL A N 1
ATOM 706 C CA . VAL A 1 135 ? 44.578 19.771 24.763 1.00 30.42 178 VAL A CA 1
ATOM 707 C C . VAL A 1 135 ? 44.629 20.222 23.304 1.00 31.35 178 VAL A C 1
ATOM 708 O O . VAL A 1 135 ? 44.205 21.331 22.955 1.00 29.42 178 VAL A O 1
ATOM 712 N N . TYR A 1 136 ? 45.161 19.349 22.458 1.00 30.41 179 TYR A N 1
ATOM 713 C CA . TYR A 1 136 ? 45.221 19.599 21.025 1.00 31.61 179 TYR A CA 1
ATOM 714 C C . TYR A 1 136 ? 44.488 18.452 20.327 1.00 33.18 179 TYR A C 1
ATOM 715 O O . TYR A 1 136 ? 44.931 17.293 20.360 1.00 31.13 179 TYR A O 1
ATOM 724 N N . VAL A 1 137 ? 43.350 18.776 19.727 1.00 33.63 180 VAL A N 1
ATOM 725 C CA . VAL A 1 137 ? 42.560 17.803 18.989 1.00 33.22 180 VAL A CA 1
ATOM 726 C C . VAL A 1 137 ? 43.002 17.878 17.529 1.00 36.49 180 VAL A C 1
ATOM 727 O O . VAL A 1 137 ? 42.706 18.844 16.825 1.00 34.97 180 VAL A O 1
ATOM 731 N N . ASN A 1 138 ? 43.738 16.851 17.108 1.00 40.75 181 ASN A N 1
ATOM 732 C CA . ASN A 1 138 ? 44.292 16.743 15.763 1.00 45.60 181 ASN A CA 1
ATOM 733 C C . ASN A 1 138 ? 43.322 16.040 14.826 1.00 49.77 181 ASN A C 1
ATOM 734 O O . ASN A 1 138 ? 42.830 14.956 15.126 1.00 49.61 181 ASN A O 1
ATOM 739 N N . LYS A 1 139 ? 43.043 16.659 13.683 1.00 56.63 182 LYS A N 1
ATOM 740 C CA . LYS A 1 139 ? 42.099 16.059 12.753 1.00 63.42 182 LYS A CA 1
ATOM 741 C C . LYS A 1 139 ? 42.541 15.771 11.326 1.00 67.02 182 LYS A C 1
ATOM 742 O O . LYS A 1 139 ? 43.526 16.308 10.814 1.00 68.00 182 LYS A O 1
ATOM 748 N N . ALA A 1 140 ? 41.767 14.899 10.699 1.00 72.50 183 ALA A N 1
ATOM 749 C CA . ALA A 1 140 ? 42.013 14.507 9.334 1.00 76.68 183 ALA A CA 1
ATOM 750 C C . ALA A 1 140 ? 41.917 15.692 8.396 1.00 79.47 183 ALA A C 1
ATOM 751 O O . ALA A 1 140 ? 41.797 15.479 7.194 1.00 80.32 183 ALA A O 1
ATOM 753 N N . ASP A 1 141 ? 41.860 16.903 8.969 1.00 82.77 184 ASP A N 1
ATOM 754 C CA . ASP A 1 141 ? 41.766 18.191 8.277 1.00 86.18 184 ASP A CA 1
ATOM 755 C C . ASP A 1 141 ? 40.925 18.209 6.997 1.00 87.99 184 ASP A C 1
ATOM 756 O O . ASP A 1 141 ? 40.901 19.215 6.269 1.00 88.61 184 ASP A O 1
ATOM 761 N N . ALA A 1 142 ? 40.248 17.102 6.696 1.00 89.48 185 ALA A N 1
ATOM 762 C CA . ALA A 1 142 ? 39.450 17.030 5.463 1.00 90.33 185 ALA A CA 1
ATOM 763 C C . ALA A 1 142 ? 38.174 17.814 5.700 1.00 90.91 185 ALA A C 1
ATOM 764 O O . ALA A 1 142 ? 37.125 17.495 5.164 1.00 91.17 185 ALA A O 1
ATOM 766 N N . VAL A 1 143 ? 38.278 18.846 6.529 1.00 91.48 186 VAL A N 1
ATOM 767 C CA . VAL A 1 143 ? 37.151 19.738 6.854 1.00 91.52 186 VAL A CA 1
ATOM 768 C C . VAL A 1 143 ? 35.882 18.965 7.236 1.00 90.67 186 VAL A C 1
ATOM 769 O O . VAL A 1 143 ? 34.753 19.446 7.174 1.00 90.70 186 VAL A O 1
ATOM 773 N N . GLN A 1 144 ? 36.128 17.769 7.706 1.00 89.52 187 GLN A N 1
ATOM 774 C CA . GLN A 1 144 ? 35.109 16.757 8.101 1.00 88.24 187 GLN A CA 1
ATOM 775 C C . GLN A 1 144 ? 33.696 17.166 8.650 1.00 86.03 187 GLN A C 1
ATOM 776 O O . GLN A 1 144 ? 32.786 17.479 7.891 1.00 85.82 187 GLN A O 1
ATOM 782 N N . ASP A 1 145 ? 33.570 17.148 9.979 1.00 82.53 188 ASP A N 1
ATOM 783 C CA . ASP A 1 145 ? 32.317 17.475 10.645 1.00 78.17 188 ASP A CA 1
ATOM 784 C C . ASP A 1 145 ? 32.519 18.153 12.000 1.00 74.33 188 ASP A C 1
ATOM 785 O O . ASP A 1 145 ? 32.995 17.532 12.946 1.00 73.54 188 ASP A O 1
ATOM 790 N N . SER A 1 146 ? 32.129 19.423 12.090 1.00 69.73 189 SER A N 1
ATOM 791 C CA . SER A 1 146 ? 32.266 20.197 13.323 1.00 66.64 189 SER A CA 1
ATOM 792 C C . SER A 1 146 ? 31.525 19.584 14.518 1.00 63.93 189 SER A C 1
ATOM 793 O O . SER A 1 146 ? 31.932 19.763 15.670 1.00 62.55 189 SER A O 1
ATOM 796 N N . GLU A 1 147 ? 30.437 18.872 14.240 1.00 60.39 190 GLU A N 1
ATOM 797 C CA . GLU A 1 147 ? 29.646 18.245 15.291 1.00 58.13 190 GLU A CA 1
ATOM 798 C C . GLU A 1 147 ? 30.406 17.100 15.950 1.00 55.36 190 GLU A C 1
ATOM 799 O O . GLU A 1 147 ? 30.411 16.974 17.173 1.00 56.34 190 GLU A O 1
ATOM 813 N N . VAL A 1 149 ? 33.646 16.677 16.047 1.00 44.26 192 VAL A N 1
ATOM 814 C CA . VAL A 1 149 ? 34.710 17.309 16.807 1.00 46.18 192 VAL A CA 1
ATOM 815 C C . VAL A 1 149 ? 34.174 17.848 18.129 1.00 45.91 192 VAL A C 1
ATOM 816 O O . VAL A 1 149 ? 34.817 17.719 19.163 1.00 45.68 192 VAL A O 1
ATOM 820 N N . GLU A 1 150 ? 32.988 18.439 18.092 1.00 47.06 193 GLU A N 1
ATOM 821 C CA . GLU A 1 150 ? 32.378 18.975 19.300 1.00 46.98 193 GLU A CA 1
ATOM 822 C C . GLU A 1 150 ? 32.192 17.880 20.354 1.00 46.25 193 GLU A C 1
ATOM 823 O O . GLU A 1 150 ? 32.444 18.108 21.543 1.00 45.95 193 GLU A O 1
ATOM 829 N N . LEU A 1 151 ? 31.751 16.701 19.913 1.00 42.86 194 LEU A N 1
ATOM 830 C CA . LEU A 1 151 ? 31.536 15.576 20.816 1.00 40.86 194 LEU A CA 1
ATOM 831 C C . LEU A 1 151 ? 32.870 15.095 21.395 1.00 39.19 194 LEU A C 1
ATOM 832 O O . LEU A 1 151 ? 32.941 14.696 22.557 1.00 37.42 194 LEU A O 1
ATOM 837 N N . VAL A 1 152 ? 33.920 15.138 20.579 1.00 35.48 195 VAL A N 1
ATOM 838 C CA . VAL A 1 152 ? 35.247 14.743 21.020 1.00 35.87 195 VAL A CA 1
ATOM 839 C C . VAL A 1 152 ? 35.688 15.672 22.151 1.00 36.87 195 VAL A C 1
ATOM 840 O O . VAL A 1 152 ? 36.147 15.211 23.195 1.00 34.45 195 VAL A O 1
ATOM 844 N N . GLU A 1 153 ? 35.533 16.980 21.943 1.00 37.23 196 GLU A N 1
ATOM 845 C CA . GLU A 1 153 ? 35.908 17.954 22.961 1.00 38.97 196 GLU A CA 1
ATOM 846 C C . GLU A 1 153 ? 35.092 17.706 24.221 1.00 38.46 196 GLU A C 1
ATOM 847 O O . GLU A 1 153 ? 35.623 17.722 25.329 1.00 38.99 196 GLU A O 1
ATOM 853 N N . LEU A 1 154 ? 33.798 17.482 24.047 1.00 36.74 197 LEU A N 1
ATOM 854 C CA . LEU A 1 154 ? 32.927 17.218 25.177 1.00 38.98 197 LEU A CA 1
ATOM 855 C C . LEU A 1 154 ? 33.401 15.989 25.964 1.00 40.14 197 LEU A C 1
ATOM 856 O O . LEU A 1 154 ? 33.489 16.023 27.195 1.00 42.05 197 LEU A O 1
ATOM 861 N N . GLU A 1 155 ? 33.703 14.900 25.265 1.00 38.28 198 GLU A N 1
ATOM 862 C CA . GLU A 1 155 ? 34.146 13.695 25.956 1.00 38.00 198 GLU A CA 1
ATOM 863 C C . GLU A 1 155 ? 35.445 13.981 26.697 1.00 36.24 198 GLU A C 1
ATOM 864 O O . GLU A 1 155 ? 35.591 13.619 27.857 1.00 38.20 198 GLU A O 1
ATOM 870 N N . ILE A 1 156 ? 36.380 14.643 26.026 1.00 34.23 199 ILE A N 1
ATOM 871 C CA . ILE A 1 156 ? 37.650 14.985 26.640 1.00 33.92 199 ILE A CA 1
ATOM 872 C C . ILE A 1 156 ? 37.481 15.782 27.941 1.00 34.92 199 ILE A C 1
ATOM 873 O O . ILE A 1 156 ? 38.139 15.483 28.937 1.00 34.55 199 ILE A O 1
ATOM 878 N N . ARG A 1 157 ? 36.596 16.776 27.940 1.00 35.28 200 ARG A N 1
ATOM 879 C CA . ARG A 1 157 ? 36.356 17.572 29.142 1.00 37.61 200 ARG A CA 1
ATOM 880 C C . ARG A 1 157 ? 35.727 16.714 30.241 1.00 38.77 200 ARG A C 1
ATOM 881 O O . ARG A 1 157 ? 35.940 16.969 31.425 1.00 38.76 200 ARG A O 1
ATOM 889 N N . GLU A 1 158 ? 34.950 15.701 29.860 1.00 40.55 201 GLU A N 1
ATOM 890 C CA . GLU A 1 158 ? 34.337 14.820 30.855 1.00 40.06 201 GLU A CA 1
ATOM 891 C C . GLU A 1 158 ? 35.457 14.041 31.527 1.00 40.01 201 GLU A C 1
ATOM 892 O O . GLU A 1 158 ? 35.455 13.851 32.738 1.00 40.92 201 GLU A O 1
ATOM 898 N N . LEU A 1 159 ? 36.415 13.588 30.724 1.00 39.98 202 LEU A N 1
ATOM 899 C CA . LEU A 1 159 ? 37.549 12.835 31.237 1.00 40.01 202 LEU A CA 1
ATOM 900 C C . LEU A 1 159 ? 38.405 13.697 32.149 1.00 40.43 202 LEU A C 1
ATOM 901 O O . LEU A 1 159 ? 38.717 13.293 33.266 1.00 40.90 202 LEU A O 1
ATOM 906 N N . LEU A 1 160 ? 38.784 14.877 31.662 1.00 38.45 203 LEU A N 1
ATOM 907 C CA . LEU A 1 160 ? 39.599 15.808 32.430 1.00 38.63 203 LEU A CA 1
ATOM 908 C C . LEU A 1 160 ? 38.963 16.036 33.801 1.00 39.42 203 LEU A C 1
ATOM 909 O O . LEU A 1 160 ? 39.629 15.931 34.827 1.00 36.76 203 LEU A O 1
ATOM 914 N N . THR A 1 161 ? 37.669 16.325 33.813 1.00 40.72 204 THR A N 1
ATOM 915 C CA . THR A 1 161 ? 36.966 16.541 35.068 1.00 43.82 204 THR A CA 1
ATOM 916 C C . THR A 1 161 ? 37.055 15.294 35.937 1.00 46.09 204 THR A C 1
ATOM 917 O O . THR A 1 161 ? 37.322 15.374 37.129 1.00 45.19 204 THR A O 1
ATOM 921 N N . GLU A 1 162 ? 36.839 14.137 35.327 1.00 47.59 205 GLU A N 1
ATOM 922 C CA . GLU A 1 162 ? 36.892 12.885 36.056 1.00 49.29 205 GLU A CA 1
ATOM 923 C C . GLU A 1 162 ? 38.198 12.707 36.815 1.00 49.57 205 GLU A C 1
ATOM 924 O O . GLU A 1 162 ? 38.194 12.193 37.933 1.00 49.91 205 GLU A O 1
ATOM 930 N N . PHE A 1 163 ? 39.310 13.129 36.217 1.00 48.90 206 PHE A N 1
ATOM 931 C CA . PHE A 1 163 ? 40.608 12.977 36.860 1.00 48.86 206 PHE A CA 1
ATOM 932 C C . PHE A 1 163 ? 41.096 14.177 37.649 1.00 48.58 206 PHE A C 1
ATOM 933 O O . PHE A 1 163 ? 42.299 14.387 37.789 1.00 50.12 206 PHE A O 1
ATOM 941 N N . GLY A 1 164 ? 40.159 14.969 38.154 1.00 47.73 207 GLY A N 1
ATOM 942 C CA . GLY A 1 164 ? 40.519 16.111 38.970 1.00 47.32 207 GLY A CA 1
ATOM 943 C C . GLY A 1 164 ? 40.831 17.421 38.285 1.00 47.10 207 GLY A C 1
ATOM 944 O O . GLY A 1 164 ? 40.863 18.459 38.942 1.00 48.58 207 GLY A O 1
ATOM 945 N N . TYR A 1 165 ? 41.075 17.401 36.981 1.00 44.71 208 TYR A N 1
ATOM 946 C CA . TYR A 1 165 ? 41.382 18.645 36.297 1.00 42.90 208 TYR A CA 1
ATOM 947 C C . TYR A 1 165 ? 40.114 19.430 36.092 1.00 43.53 208 TYR A C 1
ATOM 948 O O . TYR A 1 165 ? 39.019 18.881 36.190 1.00 44.55 208 TYR A O 1
ATOM 957 N N . LYS A 1 166 ? 40.259 20.725 35.833 1.00 43.97 209 LYS A N 1
ATOM 958 C CA . LYS A 1 166 ? 39.101 21.569 35.579 1.00 45.99 209 LYS A CA 1
ATOM 959 C C . LYS A 1 166 ? 38.821 21.526 34.080 1.00 45.78 209 LYS A C 1
ATOM 960 O O . LYS A 1 166 ? 39.270 22.393 33.321 1.00 44.94 209 LYS A O 1
ATOM 966 N N . GLY A 1 167 ? 38.078 20.493 33.677 1.00 46.27 210 GLY A N 1
ATOM 967 C CA . GLY A 1 167 ? 37.730 20.268 32.282 1.00 45.60 210 GLY A CA 1
ATOM 968 C C . GLY A 1 167 ? 37.030 21.398 31.555 1.00 47.67 210 GLY A C 1
ATOM 969 O O . GLY A 1 167 ? 37.115 21.493 30.328 1.00 46.29 210 GLY A O 1
ATOM 970 N N . GLU A 1 168 ? 36.345 22.261 32.297 1.00 49.27 211 GLU A N 1
ATOM 971 C CA . GLU A 1 168 ? 35.631 23.376 31.683 1.00 52.24 211 GLU A CA 1
ATOM 972 C C . GLU A 1 168 ? 36.529 24.560 31.319 1.00 51.18 211 GLU A C 1
ATOM 973 O O . GLU A 1 168 ? 36.226 25.308 30.393 1.00 51.94 211 GLU A O 1
ATOM 979 N N . GLU A 1 169 ? 37.635 24.732 32.034 1.00 50.57 212 GLU A N 1
ATOM 980 C CA . GLU A 1 169 ? 38.527 25.847 31.745 1.00 49.28 212 GLU A CA 1
ATOM 981 C C . GLU A 1 169 ? 39.779 25.400 31.004 1.00 46.88 212 GLU A C 1
ATOM 982 O O . GLU A 1 169 ? 40.620 26.227 30.648 1.00 49.42 212 GLU A O 1
ATOM 988 N N . THR A 1 170 ? 39.916 24.098 30.777 1.00 42.12 213 THR A N 1
ATOM 989 C CA . THR A 1 170 ? 41.083 23.590 30.065 1.00 38.58 213 THR A CA 1
ATOM 990 C C . THR A 1 170 ? 41.059 24.048 28.610 1.00 36.27 213 THR A C 1
ATOM 991 O O . THR A 1 170 ? 40.069 23.877 27.901 1.00 36.35 213 THR A O 1
ATOM 995 N N . PRO A 1 171 ? 42.148 24.662 28.153 1.00 34.69 214 PRO A N 1
ATOM 996 C CA . PRO A 1 171 ? 42.181 25.117 26.765 1.00 34.69 214 PRO A CA 1
ATOM 997 C C . PRO A 1 171 ? 42.226 23.908 25.821 1.00 35.95 214 PRO A C 1
ATOM 998 O O . PRO A 1 171 ? 43.092 23.044 25.959 1.00 34.03 214 PRO A O 1
ATOM 1002 N N . ILE A 1 172 ? 41.289 23.847 24.879 1.00 35.78 215 ILE A N 1
ATOM 1003 C CA . ILE A 1 172 ? 41.265 22.770 23.888 1.00 33.44 215 ILE A CA 1
ATOM 1004 C C . ILE A 1 172 ? 41.362 23.399 22.488 1.00 32.74 215 ILE A C 1
ATOM 1005 O O . ILE A 1 172 ? 40.423 24.036 22.034 1.00 33.75 215 ILE A O 1
ATOM 1010 N N . ILE A 1 173 ? 42.502 23.226 21.823 1.00 32.64 216 ILE A N 1
ATOM 1011 C CA . ILE A 1 173 ? 42.729 23.763 20.479 1.00 32.81 216 ILE A CA 1
ATOM 1012 C C . ILE A 1 173 ? 42.542 22.686 19.387 1.00 35.19 216 ILE A C 1
ATOM 1013 O O . ILE A 1 173 ? 43.102 21.586 19.489 1.00 32.01 216 ILE A O 1
ATOM 1018 N N . VAL A 1 174 ? 41.771 23.012 18.344 1.00 35.70 217 VAL A N 1
ATOM 1019 C CA . VAL A 1 174 ? 41.507 22.089 17.225 1.00 36.65 217 VAL A CA 1
ATOM 1020 C C . VAL A 1 174 ? 42.250 22.496 15.950 1.00 37.94 217 VAL A C 1
ATOM 1021 O O . VAL A 1 174 ? 42.198 23.651 15.537 1.00 37.24 217 VAL A O 1
ATOM 1025 N N . GLY A 1 175 ? 42.935 21.542 15.328 1.00 39.28 218 GLY A N 1
ATOM 1026 C CA . GLY A 1 175 ? 43.682 21.833 14.116 1.00 39.77 218 GLY A CA 1
ATOM 1027 C C . GLY A 1 175 ? 44.284 20.593 13.474 1.00 41.47 218 GLY A C 1
ATOM 1028 O O . GLY A 1 175 ? 43.882 19.459 13.767 1.00 40.13 218 GLY A O 1
ATOM 1029 N N . SER A 1 176 ? 45.252 20.813 12.591 1.00 42.02 219 SER A N 1
ATOM 1030 C CA . SER A 1 176 ? 45.932 19.729 11.889 1.00 45.00 219 SER A CA 1
ATOM 1031 C C . SER A 1 176 ? 47.433 19.933 11.956 1.00 46.12 219 SER A C 1
ATOM 1032 O O . SER A 1 176 ? 47.976 20.813 11.279 1.00 47.04 219 SER A O 1
ATOM 1035 N N . ALA A 1 177 ? 48.101 19.117 12.765 1.00 47.07 220 ALA A N 1
ATOM 1036 C CA . ALA A 1 177 ? 49.545 19.215 12.936 1.00 50.48 220 ALA A CA 1
ATOM 1037 C C . ALA A 1 177 ? 50.286 19.013 11.624 1.00 53.12 220 ALA A C 1
ATOM 1038 O O . ALA A 1 177 ? 51.330 19.627 11.391 1.00 53.58 220 ALA A O 1
ATOM 1040 N N . LEU A 1 178 ? 49.736 18.155 10.771 1.00 54.40 221 LEU A N 1
ATOM 1041 C CA . LEU A 1 178 ? 50.340 17.853 9.482 1.00 56.47 221 LEU A CA 1
ATOM 1042 C C . LEU A 1 178 ? 50.347 19.052 8.525 1.00 57.23 221 LEU A C 1
ATOM 1043 O O . LEU A 1 178 ? 51.339 19.289 7.837 1.00 57.52 221 LEU A O 1
ATOM 1048 N N . CYS A 1 179 ? 49.255 19.810 8.476 1.00 57.87 222 CYS A N 1
ATOM 1049 C CA . CYS A 1 179 ? 49.199 20.986 7.609 1.00 59.26 222 CYS A CA 1
ATOM 1050 C C . CYS A 1 179 ? 50.200 22.036 8.083 1.00 60.78 222 CYS A C 1
ATOM 1051 O O . CYS A 1 179 ? 50.875 22.674 7.282 1.00 60.69 222 CYS A O 1
ATOM 1054 N N . ALA A 1 180 ? 50.284 22.209 9.398 1.00 63.60 223 ALA A N 1
ATOM 1055 C CA . ALA A 1 180 ? 51.197 23.175 9.991 1.00 66.15 223 ALA A CA 1
ATOM 1056 C C . ALA A 1 180 ? 52.646 22.834 9.661 1.00 67.96 223 ALA A C 1
ATOM 1057 O O . ALA A 1 180 ? 53.460 23.723 9.407 1.00 67.85 223 ALA A O 1
ATOM 1059 N N . LEU A 1 181 ? 52.960 21.541 9.661 1.00 70.18 224 LEU A N 1
ATOM 1060 C CA . LEU A 1 181 ? 54.313 21.080 9.371 1.00 71.90 224 LEU A CA 1
ATOM 1061 C C . LEU A 1 181 ? 54.659 21.188 7.891 1.00 73.26 224 LEU A C 1
ATOM 1062 O O . LEU A 1 181 ? 55.820 21.390 7.534 1.00 73.22 224 LEU A O 1
ATOM 1067 N N . GLU A 1 182 ? 53.651 21.061 7.033 1.00 74.14 225 GLU A N 1
ATOM 1068 C CA . GLU A 1 182 ? 53.875 21.130 5.597 1.00 76.06 225 GLU A CA 1
ATOM 1069 C C . GLU A 1 182 ? 53.556 22.495 5.000 1.00 77.12 225 GLU A C 1
ATOM 1070 O O . GLU A 1 182 ? 53.301 22.608 3.801 1.00 77.17 225 GLU A O 1
ATOM 1076 N N . GLN A 1 183 ? 53.561 23.525 5.841 1.00 78.31 226 GLN A N 1
ATOM 1077 C CA . GLN A 1 183 ? 53.295 24.890 5.392 1.00 79.41 226 GLN A CA 1
ATOM 1078 C C . GLN A 1 183 ? 52.046 24.988 4.505 1.00 79.51 226 GLN A C 1
ATOM 1079 O O . GLN A 1 183 ? 52.029 25.762 3.549 1.00 80.38 226 GLN A O 1
ATOM 1085 N N . ARG A 1 184 ? 51.008 24.216 4.810 1.00 78.42 227 ARG A N 1
ATOM 1086 C CA . ARG A 1 184 ? 49.786 24.246 4.004 1.00 78.23 227 ARG A CA 1
ATOM 1087 C C . ARG A 1 184 ? 48.535 24.525 4.833 1.00 77.86 227 ARG A C 1
ATOM 1088 O O . ARG A 1 184 ? 48.439 24.103 5.983 1.00 78.22 227 ARG A O 1
ATOM 1096 N N . ASP A 1 185 ? 47.578 25.231 4.233 1.00 77.66 228 ASP A N 1
ATOM 1097 C CA . ASP A 1 185 ? 46.327 25.594 4.901 1.00 77.83 228 ASP A CA 1
ATOM 1098 C C . ASP A 1 185 ? 46.633 26.154 6.293 1.00 77.67 228 ASP A C 1
ATOM 1099 O O . ASP A 1 185 ? 46.539 25.444 7.297 1.00 77.88 228 ASP A O 1
ATOM 1104 N N . PRO A 1 186 ? 46.991 27.447 6.367 1.00 76.65 229 PRO A N 1
ATOM 1105 C CA . PRO A 1 186 ? 47.326 28.142 7.613 1.00 74.64 229 PRO A CA 1
ATOM 1106 C C . PRO A 1 186 ? 46.187 28.243 8.619 1.00 72.20 229 PRO A C 1
ATOM 1107 O O . PRO A 1 186 ? 46.425 28.352 9.822 1.00 71.37 229 PRO A O 1
ATOM 1111 N N . GLU A 1 187 ? 44.954 28.214 8.123 1.00 69.06 230 GLU A N 1
ATOM 1112 C CA . GLU A 1 187 ? 43.789 28.313 8.989 1.00 66.86 230 GLU A CA 1
ATOM 1113 C C . GLU A 1 187 ? 43.698 27.122 9.939 1.00 65.19 230 GLU A C 1
ATOM 1114 O O . GLU A 1 187 ? 43.333 27.280 11.101 1.00 65.01 230 GLU A O 1
ATOM 1120 N N . LEU A 1 188 ? 44.025 25.933 9.437 1.00 62.05 231 LEU A N 1
ATOM 1121 C CA . LEU A 1 188 ? 43.986 24.721 10.248 1.00 58.97 231 LEU A CA 1
ATOM 1122 C C . LEU A 1 188 ? 45.363 24.350 10.782 1.00 54.99 231 LEU A C 1
ATOM 1123 O O . LEU A 1 188 ? 45.476 23.750 11.844 1.00 53.37 231 LEU A O 1
ATOM 1128 N N . GLY A 1 189 ? 46.406 24.700 10.039 1.00 51.60 232 GLY A N 1
ATOM 1129 C CA . GLY A 1 189 ? 47.756 24.380 10.465 1.00 49.50 232 GLY A CA 1
ATOM 1130 C C . GLY A 1 189 ? 48.365 25.446 11.360 1.00 48.77 232 GLY A C 1
ATOM 1131 O O . GLY A 1 189 ? 48.200 25.413 12.582 1.00 48.13 232 GLY A O 1
ATOM 1132 N N . LEU A 1 190 ? 49.068 26.392 10.744 1.00 47.47 233 LEU A N 1
ATOM 1133 C CA . LEU A 1 190 ? 49.720 27.492 11.456 1.00 46.74 233 LEU A CA 1
ATOM 1134 C C . LEU A 1 190 ? 48.853 28.084 12.573 1.00 44.43 233 LEU A C 1
ATOM 1135 O O . LEU A 1 190 ? 49.275 28.161 13.726 1.00 44.81 233 LEU A O 1
ATOM 1140 N N . LYS A 1 191 ? 47.639 28.492 12.226 1.00 42.02 234 LYS A N 1
ATOM 1141 C CA . LYS A 1 191 ? 46.729 29.071 13.200 1.00 42.28 234 LYS A CA 1
ATOM 1142 C C . LYS A 1 191 ? 46.563 28.232 14.460 1.00 41.11 234 LYS A C 1
ATOM 1143 O O . LYS A 1 191 ? 46.700 28.753 15.567 1.00 40.03 234 LYS A O 1
ATOM 1149 N N . SER A 1 192 ? 46.266 26.942 14.295 1.00 38.54 235 SER A N 1
ATOM 1150 C CA . SER A 1 192 ? 46.063 26.067 15.448 1.00 35.34 235 SER A CA 1
ATOM 1151 C C . SER A 1 192 ? 47.333 25.932 16.299 1.00 32.48 235 SER A C 1
ATOM 1152 O O . SER A 1 192 ? 47.265 25.942 17.518 1.00 32.84 235 SER A O 1
ATOM 1155 N N . VAL A 1 193 ? 48.488 25.819 15.656 1.00 33.76 236 VAL A N 1
ATOM 1156 C CA . VAL A 1 193 ? 49.734 25.697 16.391 1.00 34.89 236 VAL A CA 1
ATOM 1157 C C . VAL A 1 193 ? 50.035 26.978 17.184 1.00 36.22 236 VAL A C 1
ATOM 1158 O O . VAL A 1 193 ? 50.461 26.917 18.336 1.00 37.00 236 VAL A O 1
ATOM 1162 N N . GLN A 1 194 ? 49.800 28.138 16.578 1.00 36.53 237 GLN A N 1
ATOM 1163 C CA . GLN A 1 194 ? 50.041 29.400 17.272 1.00 35.40 237 GLN A CA 1
ATOM 1164 C C . GLN A 1 194 ? 49.092 29.494 18.463 1.00 33.40 237 GLN A C 1
ATOM 1165 O O . GLN A 1 194 ? 49.468 29.981 19.528 1.00 33.84 237 GLN A O 1
ATOM 1171 N N . LYS A 1 195 ? 47.858 29.030 18.284 1.00 32.16 238 LYS A N 1
ATOM 1172 C CA . LYS A 1 195 ? 46.898 29.089 19.375 1.00 34.54 238 LYS A CA 1
ATOM 1173 C C . LYS A 1 195 ? 47.298 28.142 20.500 1.00 34.02 238 LYS A C 1
ATOM 1174 O O . LYS A 1 195 ? 47.100 28.453 21.677 1.00 31.92 238 LYS A O 1
ATOM 1180 N N . LEU A 1 196 ? 47.855 26.990 20.131 1.00 31.88 239 LEU A N 1
ATOM 1181 C CA . LEU A 1 196 ? 48.295 26.010 21.122 1.00 34.79 239 LEU A CA 1
ATOM 1182 C C . LEU A 1 196 ? 49.399 26.660 21.967 1.00 34.55 239 LEU A C 1
ATOM 1183 O O . LEU A 1 196 ? 49.330 26.669 23.202 1.00 34.29 239 LEU A O 1
ATOM 1188 N N . LEU A 1 197 ? 50.402 27.219 21.293 1.00 33.83 240 LEU A N 1
ATOM 1189 C CA . LEU A 1 197 ? 51.507 27.866 21.989 1.00 35.60 240 LEU A CA 1
ATOM 1190 C C . LEU A 1 197 ? 51.029 28.986 22.908 1.00 36.22 240 LEU A C 1
ATOM 1191 O O . LEU A 1 197 ? 51.520 29.123 24.029 1.00 36.49 240 LEU A O 1
ATOM 1196 N N . ASP A 1 198 ? 50.071 29.784 22.445 1.00 36.69 241 ASP A N 1
ATOM 1197 C CA . ASP A 1 198 ? 49.550 30.855 23.285 1.00 37.07 241 ASP A CA 1
ATOM 1198 C C . ASP A 1 198 ? 48.887 30.247 24.527 1.00 37.21 241 ASP A C 1
ATOM 1199 O O . ASP A 1 198 ? 49.025 30.778 25.627 1.00 35.55 241 ASP A O 1
ATOM 1204 N N . ALA A 1 199 ? 48.167 29.138 24.335 1.00 35.25 242 ALA A N 1
ATOM 1205 C CA . ALA A 1 199 ? 47.466 28.462 25.426 1.00 34.83 242 ALA A CA 1
ATOM 1206 C C . ALA A 1 199 ? 48.457 27.889 26.442 1.00 36.09 242 ALA A C 1
ATOM 1207 O O . ALA A 1 199 ? 48.209 27.911 27.646 1.00 36.01 242 ALA A O 1
ATOM 1209 N N . VAL A 1 200 ? 49.578 27.371 25.950 1.00 36.99 243 VAL A N 1
ATOM 1210 C CA . VAL A 1 200 ? 50.607 26.829 26.824 1.00 37.68 243 VAL A CA 1
ATOM 1211 C C . VAL A 1 200 ? 51.220 27.984 27.637 1.00 40.26 243 VAL A C 1
ATOM 1212 O O . VAL A 1 200 ? 51.432 27.856 28.845 1.00 40.25 243 VAL A O 1
ATOM 1216 N N . ASP A 1 201 ? 51.498 29.105 26.969 1.00 40.18 244 ASP A N 1
ATOM 1217 C CA . ASP A 1 201 ? 52.082 30.271 27.638 1.00 43.24 244 ASP A CA 1
ATOM 1218 C C . ASP A 1 201 ? 51.198 30.802 28.760 1.00 42.72 244 ASP A C 1
ATOM 1219 O O . ASP A 1 201 ? 51.699 31.253 29.783 1.00 43.15 244 ASP A O 1
ATOM 1224 N N . THR A 1 202 ? 49.886 30.721 28.564 1.00 44.07 245 THR A N 1
ATOM 1225 C CA . THR A 1 202 ? 48.903 31.220 29.523 1.00 44.44 245 THR A CA 1
ATOM 1226 C C . THR A 1 202 ? 48.393 30.264 30.601 1.00 44.62 245 THR A C 1
ATOM 1227 O O . THR A 1 202 ? 48.166 30.674 31.739 1.00 47.17 245 THR A O 1
ATOM 1231 N N . TYR A 1 203 ? 48.198 29.001 30.248 1.00 42.68 246 TYR A N 1
ATOM 1232 C CA . TYR A 1 203 ? 47.649 28.040 31.193 1.00 41.22 246 TYR A CA 1
ATOM 1233 C C . TYR A 1 203 ? 48.655 27.217 31.998 1.00 40.96 246 TYR A C 1
ATOM 1234 O O . TYR A 1 203 ? 48.340 26.770 33.098 1.00 39.86 246 TYR A O 1
ATOM 1243 N N . ILE A 1 204 ? 49.841 26.985 31.447 1.00 40.56 247 ILE A N 1
ATOM 1244 C CA . ILE A 1 204 ? 50.854 26.223 32.168 1.00 43.87 247 ILE A CA 1
ATOM 1245 C C . ILE A 1 204 ? 51.752 27.205 32.930 1.00 46.69 247 ILE A C 1
ATOM 1246 O O . ILE A 1 204 ? 52.602 27.870 32.342 1.00 45.79 247 ILE A O 1
ATOM 1251 N N . PRO A 1 205 ? 51.576 27.298 34.254 1.00 50.55 248 PRO A N 1
ATOM 1252 C CA . PRO A 1 205 ? 52.370 28.203 35.097 1.00 52.35 248 PRO A CA 1
ATOM 1253 C C . PRO A 1 205 ? 53.844 27.818 35.212 1.00 53.26 248 PRO A C 1
ATOM 1254 O O . PRO A 1 205 ? 54.219 26.667 34.983 1.00 52.56 248 PRO A O 1
ATOM 1258 N N . VAL A 1 206 ? 54.675 28.793 35.569 1.00 55.66 249 VAL A N 1
ATOM 1259 C CA . VAL A 1 206 ? 56.105 28.558 35.726 1.00 57.13 249 VAL A CA 1
ATOM 1260 C C . VAL A 1 206 ? 56.379 27.855 37.051 1.00 59.33 249 VAL A C 1
ATOM 1261 O O . VAL A 1 206 ? 55.607 27.983 38.003 1.00 57.96 249 VAL A O 1
ATOM 1265 N N . PRO A 1 207 ? 57.482 27.093 37.125 1.00 62.34 250 PRO A N 1
ATOM 1266 C CA . PRO A 1 207 ? 57.845 26.373 38.348 1.00 65.17 250 PRO A CA 1
ATOM 1267 C C . PRO A 1 207 ? 58.217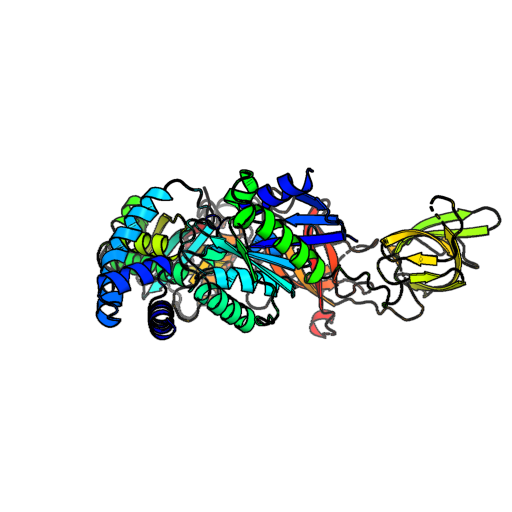 27.348 39.464 1.00 68.53 250 PRO A C 1
ATOM 1268 O O . PRO A 1 207 ? 59.004 28.272 39.252 1.00 68.01 250 PRO A O 1
ATOM 1272 N N . THR A 1 208 ? 57.640 27.139 40.644 1.00 72.00 251 THR A N 1
ATOM 1273 C CA . THR A 1 208 ? 57.898 27.992 41.801 1.00 75.38 251 THR A CA 1
ATOM 1274 C C . THR A 1 208 ? 59.346 27.940 42.284 1.00 76.95 251 THR A C 1
ATOM 1275 O O . THR A 1 208 ? 60.011 26.909 42.181 1.00 76.59 251 THR A O 1
ATOM 1279 N N . ARG A 1 209 ? 59.823 29.063 42.816 1.00 79.84 252 ARG A N 1
ATOM 1280 C CA . ARG A 1 209 ? 61.186 29.165 43.333 1.00 82.68 252 ARG A CA 1
ATOM 1281 C C . ARG A 1 209 ? 61.237 28.899 44.835 1.00 83.43 252 ARG A C 1
ATOM 1282 O O . ARG A 1 209 ? 62.308 28.666 45.396 1.00 83.67 252 ARG A O 1
ATOM 1290 N N . ASP A 1 210 ? 60.074 28.940 45.479 1.00 84.33 253 ASP A N 1
ATOM 1291 C CA . ASP A 1 210 ? 59.972 28.713 46.918 1.00 84.65 253 ASP A CA 1
ATOM 1292 C C . ASP A 1 210 ? 60.631 29.850 47.688 1.00 83.43 253 ASP A C 1
ATOM 1293 O O . ASP A 1 210 ? 61.069 29.674 48.826 1.00 83.28 253 ASP A O 1
ATOM 1298 N N . LEU A 1 211 ? 60.688 31.019 47.059 1.00 81.60 254 LEU A N 1
ATOM 1299 C CA . LEU A 1 211 ? 61.292 32.192 47.673 1.00 80.29 254 LEU A CA 1
ATOM 1300 C C . LEU A 1 211 ? 60.551 32.614 48.937 1.00 79.59 254 LEU A C 1
ATOM 1301 O O . LEU A 1 211 ? 61.028 33.468 49.684 1.00 78.73 254 LEU A O 1
ATOM 1306 N N . GLU A 1 212 ? 59.385 32.019 49.172 1.00 79.20 255 GLU A N 1
ATOM 1307 C CA . GLU A 1 212 ? 58.589 32.343 50.356 1.00 78.24 255 GLU A CA 1
ATOM 1308 C C . GLU A 1 212 ? 59.061 31.487 51.526 1.00 75.70 255 GLU A C 1
ATOM 1309 O O . GLU A 1 212 ? 58.766 31.777 52.688 1.00 76.12 255 GLU A O 1
ATOM 1315 N N . LYS A 1 213 ? 59.791 30.424 51.205 1.00 72.53 256 LYS A N 1
ATOM 1316 C CA . LYS A 1 213 ? 60.310 29.518 52.219 1.00 69.81 256 LYS A CA 1
ATOM 1317 C C . LYS A 1 213 ? 61.596 30.067 52.825 1.00 66.59 256 LYS A C 1
ATOM 1318 O O . LYS A 1 213 ? 62.277 30.896 52.219 1.00 66.20 256 LYS A O 1
ATOM 1324 N N . PRO A 1 214 ? 61.934 29.626 54.045 1.00 62.78 257 PRO A N 1
ATOM 1325 C CA . PRO A 1 214 ? 63.154 30.095 54.707 1.00 59.56 257 PRO A CA 1
ATOM 1326 C C . PRO A 1 214 ? 64.365 29.727 53.850 1.00 56.54 257 PRO A C 1
ATOM 1327 O O . PRO A 1 214 ? 64.405 28.644 53.274 1.00 55.28 257 PRO A O 1
ATOM 1331 N N . PHE A 1 215 ? 65.349 30.615 53.759 1.00 53.13 258 PHE A N 1
ATOM 1332 C CA . PHE A 1 215 ? 66.516 30.312 52.945 1.00 50.05 258 PHE A CA 1
ATOM 1333 C C . PHE A 1 215 ? 67.288 29.138 53.525 1.00 47.00 258 PHE A C 1
ATOM 1334 O O . PHE A 1 215 ? 67.358 28.966 54.741 1.00 45.39 258 PHE A O 1
ATOM 1342 N N . LEU A 1 216 ? 67.849 28.323 52.638 1.00 45.15 259 LEU A N 1
ATOM 1343 C CA . LEU A 1 216 ? 68.611 27.147 53.033 1.00 44.22 259 LEU A CA 1
ATOM 1344 C C . LEU A 1 216 ? 69.809 27.036 52.100 1.00 44.39 259 LEU A C 1
ATOM 1345 O O . LEU A 1 216 ? 69.653 26.891 50.887 1.00 45.15 259 LEU A O 1
ATOM 1350 N N . LEU A 1 217 ? 71.005 27.103 52.674 1.00 44.56 260 LEU A N 1
ATOM 1351 C CA . LEU A 1 217 ? 72.233 27.047 51.894 1.00 43.34 260 LEU A CA 1
ATOM 1352 C C . LEU A 1 217 ? 73.171 25.908 52.274 1.00 42.75 260 LEU A C 1
ATOM 1353 O O . LEU A 1 217 ? 73.778 25.920 53.349 1.00 43.45 260 LEU A O 1
ATOM 1358 N N . PRO A 1 218 ? 73.286 24.894 51.407 1.00 42.23 261 PRO A N 1
ATOM 1359 C CA . PRO A 1 218 ? 74.198 23.799 51.753 1.00 41.61 261 PRO A CA 1
ATOM 1360 C C . PRO A 1 218 ? 75.637 24.280 51.547 1.00 40.98 261 PRO A C 1
ATOM 1361 O O . PRO A 1 218 ? 75.997 24.711 50.451 1.00 41.02 261 PRO A O 1
ATOM 1365 N N . VAL A 1 219 ? 76.444 24.218 52.603 1.00 41.67 262 VAL A N 1
ATOM 1366 C CA . VAL A 1 219 ? 77.838 24.648 52.543 1.00 42.51 262 VAL A CA 1
ATOM 1367 C C . VAL A 1 219 ? 78.704 23.712 51.706 1.00 43.81 262 VAL A C 1
ATOM 1368 O O . VAL A 1 219 ? 78.902 22.553 52.061 1.00 42.99 262 VAL A O 1
ATOM 1372 N N . GLU A 1 220 ? 79.229 24.230 50.602 1.00 46.64 263 GLU A N 1
ATOM 1373 C CA . GLU A 1 220 ? 80.077 23.439 49.722 1.00 51.46 263 GLU A CA 1
ATOM 1374 C C . GLU A 1 220 ? 81.553 23.582 50.096 1.00 53.58 263 GLU A C 1
ATOM 1375 O O . GLU A 1 220 ? 82.297 22.598 50.092 1.00 53.08 263 GLU A O 1
ATOM 1381 N N . SER A 1 221 ? 81.976 24.804 50.409 1.00 54.41 264 SER A N 1
ATOM 1382 C CA . SER A 1 221 ? 83.360 25.044 50.803 1.00 57.53 264 SER A CA 1
ATOM 1383 C C . SER A 1 221 ? 83.489 26.250 51.733 1.00 59.11 264 SER A C 1
ATOM 1384 O O . SER A 1 221 ? 82.572 27.069 51.841 1.00 58.71 264 SER A O 1
ATOM 1387 N N . VAL A 1 222 ? 84.632 26.342 52.411 1.00 60.07 265 VAL A N 1
ATOM 1388 C CA . VAL A 1 222 ? 84.903 27.428 53.347 1.00 60.44 265 VAL A CA 1
ATOM 1389 C C . VAL A 1 222 ? 86.281 28.034 53.085 1.00 61.81 265 VAL A C 1
ATOM 1390 O O . VAL A 1 222 ? 87.231 27.313 52.776 1.00 61.76 265 VAL A O 1
ATOM 1394 N N . TYR A 1 223 ? 86.381 29.357 53.206 1.00 62.61 266 TYR A N 1
ATOM 1395 C CA . TYR A 1 223 ? 87.648 30.063 53.007 1.00 63.44 266 TYR A CA 1
ATOM 1396 C C . TYR A 1 223 ? 87.601 31.463 53.627 1.00 64.79 266 TYR A C 1
ATOM 1397 O O . TYR A 1 223 ? 86.535 31.930 54.035 1.00 65.81 266 TYR A O 1
ATOM 1406 N N . SER A 1 224 ? 88.758 32.120 53.714 1.00 65.43 267 SER A N 1
ATOM 1407 C CA . SER A 1 224 ? 88.844 33.457 54.304 1.00 64.51 267 SER A CA 1
ATOM 1408 C C . SER A 1 224 ? 89.305 34.545 53.346 1.00 64.14 267 SER A C 1
ATOM 1409 O O . SER A 1 224 ? 90.008 34.285 52.371 1.00 62.28 267 SER A O 1
ATOM 1412 N N . ILE A 1 225 ? 88.885 35.769 53.636 1.00 64.34 268 ILE A N 1
ATOM 1413 C CA . ILE A 1 225 ? 89.279 36.925 52.849 1.00 65.81 268 ILE A CA 1
ATOM 1414 C C . ILE A 1 225 ? 90.038 37.835 53.809 1.00 66.98 268 ILE A C 1
ATOM 1415 O O . ILE A 1 225 ? 89.473 38.327 54.791 1.00 66.50 268 ILE A O 1
ATOM 1420 N N . PRO A 1 226 ? 91.337 38.051 53.550 1.00 68.40 269 PRO A N 1
ATOM 1421 C CA . PRO A 1 226 ? 92.184 38.902 54.394 1.00 68.73 269 PRO A CA 1
ATOM 1422 C C . PRO A 1 226 ? 91.551 40.252 54.734 1.00 67.50 269 PRO A C 1
ATOM 1423 O O . PRO A 1 226 ? 91.290 41.072 53.850 1.00 67.10 269 PRO A O 1
ATOM 1427 N N . GLY A 1 227 ? 91.295 40.463 56.022 1.00 66.45 270 GLY A N 1
ATOM 1428 C CA . GLY A 1 227 ? 90.714 41.715 56.467 1.00 65.49 270 GLY A CA 1
ATOM 1429 C C . GLY A 1 227 ? 89.202 41.768 56.503 1.00 65.04 270 GLY A C 1
ATOM 1430 O O . GLY A 1 227 ? 88.638 42.678 57.106 1.00 64.80 270 GLY A O 1
ATOM 1431 N N . ARG A 1 228 ? 88.541 40.802 55.866 1.00 64.39 271 ARG A N 1
ATOM 1432 C CA . ARG A 1 228 ? 87.077 40.777 55.833 1.00 63.39 271 ARG A CA 1
ATOM 1433 C C . ARG A 1 228 ? 86.475 39.652 56.670 1.00 61.80 271 ARG A C 1
ATOM 1434 O O . ARG A 1 228 ? 85.485 39.858 57.374 1.00 60.80 271 ARG A O 1
ATOM 1442 N N . GLY A 1 229 ? 87.059 38.462 56.589 1.00 59.87 272 GLY A N 1
ATOM 1443 C CA . GLY A 1 229 ? 86.535 37.359 57.372 1.00 58.08 272 GLY A CA 1
ATOM 1444 C C . GLY A 1 229 ? 86.316 36.052 56.635 1.00 56.00 272 GLY A C 1
ATOM 1445 O O . GLY A 1 229 ? 86.838 35.832 55.543 1.00 56.24 272 GLY A O 1
ATOM 1446 N N . THR A 1 230 ? 85.520 35.183 57.244 1.00 54.17 273 THR A N 1
ATOM 1447 C CA . THR A 1 230 ? 85.232 33.874 56.678 1.00 52.80 273 THR A CA 1
ATOM 1448 C C . THR A 1 230 ? 84.049 33.847 55.706 1.00 51.13 273 THR A C 1
ATOM 1449 O O . THR A 1 230 ? 83.030 34.512 55.915 1.00 49.07 273 THR A O 1
ATOM 1453 N N . VAL A 1 231 ? 84.211 33.062 54.644 1.00 48.79 274 VAL A N 1
ATOM 1454 C CA . VAL A 1 231 ? 83.201 32.912 53.605 1.00 48.31 274 VAL A CA 1
ATOM 1455 C C . VAL A 1 231 ? 82.834 31.451 53.331 1.00 47.29 274 VAL A C 1
ATOM 1456 O O . VAL A 1 231 ? 83.710 30.598 53.192 1.00 45.02 274 VAL A O 1
ATOM 1460 N N . VAL A 1 232 ? 81.536 31.176 53.252 1.00 46.16 275 VAL A N 1
ATOM 1461 C CA . VAL A 1 232 ? 81.047 29.835 52.934 1.00 46.69 275 VAL A CA 1
ATOM 1462 C C . VAL A 1 232 ? 80.419 29.899 51.545 1.00 47.96 275 VAL A C 1
ATOM 1463 O O . VAL A 1 232 ? 79.658 30.823 51.241 1.00 47.95 275 VAL A O 1
ATOM 1467 N N . THR A 1 233 ? 80.748 28.939 50.690 1.00 48.11 276 THR A N 1
ATOM 1468 C CA . THR A 1 233 ? 80.182 28.933 49.347 1.00 49.85 276 THR A CA 1
ATOM 1469 C C . THR A 1 233 ? 79.119 27.846 49.228 1.00 50.05 276 THR A C 1
ATOM 1470 O O . THR A 1 233 ? 79.111 26.881 49.989 1.00 49.46 276 THR A O 1
ATOM 1474 N N . GLY A 1 234 ? 78.217 28.018 48.272 1.00 51.77 277 GLY A N 1
ATOM 1475 C CA . GLY A 1 234 ? 77.165 27.044 48.071 1.00 51.77 277 GLY A CA 1
ATOM 1476 C C . GLY A 1 234 ? 76.080 27.595 47.171 1.00 51.83 277 GLY A C 1
ATOM 1477 O O . GLY A 1 234 ? 76.162 28.733 46.709 1.00 50.37 277 GLY A O 1
ATOM 1478 N N . THR A 1 235 ? 75.059 26.784 46.921 1.00 53.08 278 THR A N 1
ATOM 1479 C CA . THR A 1 235 ? 73.947 27.199 46.076 1.00 53.33 278 THR A CA 1
ATOM 1480 C C . THR A 1 235 ? 72.649 27.193 46.880 1.00 53.86 278 THR A C 1
ATOM 1481 O O . THR A 1 235 ? 72.259 26.162 47.422 1.00 53.52 278 THR A O 1
ATOM 1485 N N . LEU A 1 236 ? 71.985 28.341 46.970 1.00 55.02 279 LEU A N 1
ATOM 1486 C CA . LEU A 1 236 ? 70.728 28.417 47.709 1.00 57.57 279 LEU A CA 1
ATOM 1487 C C . LEU A 1 236 ? 69.710 27.413 47.174 1.00 59.89 279 LEU A C 1
ATOM 1488 O O . LEU A 1 236 ? 69.467 27.351 45.967 1.00 59.91 279 LEU A O 1
ATOM 1493 N N . GLU A 1 237 ? 69.118 26.635 48.078 1.00 61.62 280 GLU A N 1
ATOM 1494 C CA . GLU A 1 237 ? 68.122 25.625 47.720 1.00 63.07 280 GLU A CA 1
ATOM 1495 C C . GLU A 1 237 ? 66.719 26.207 47.640 1.00 63.71 280 GLU A C 1
ATOM 1496 O O . GLU A 1 237 ? 65.878 25.707 46.894 1.00 64.98 280 GLU A O 1
ATOM 1502 N N . ARG A 1 238 ? 66.467 27.258 48.413 1.00 64.15 281 ARG A N 1
ATOM 1503 C CA . ARG A 1 238 ? 65.156 27.901 48.431 1.00 64.70 281 ARG A CA 1
ATOM 1504 C C . ARG A 1 238 ? 65.248 29.240 49.144 1.00 65.97 281 ARG A C 1
ATOM 1505 O O . ARG A 1 238 ? 66.274 29.566 49.741 1.00 67.07 281 ARG A O 1
ATOM 1513 N N . GLY A 1 239 ? 64.170 30.013 49.079 1.00 65.64 282 GLY A N 1
ATOM 1514 C CA . GLY A 1 239 ? 64.137 31.300 49.749 1.00 64.85 282 GLY A CA 1
ATOM 1515 C C . GLY A 1 239 ? 65.084 32.360 49.231 1.00 64.84 282 GLY A C 1
ATOM 1516 O O . GLY A 1 239 ? 65.704 32.207 48.181 1.00 64.73 282 GLY A O 1
ATOM 1517 N N . ILE A 1 240 ? 65.197 33.443 49.992 1.00 65.96 283 ILE A N 1
ATOM 1518 C CA . ILE A 1 240 ? 66.053 34.561 49.628 1.00 67.39 283 ILE A CA 1
ATOM 1519 C C . ILE A 1 240 ? 66.983 34.964 50.769 1.00 66.85 283 ILE A C 1
ATOM 1520 O O . ILE A 1 240 ? 66.600 34.946 51.940 1.00 65.88 283 ILE A O 1
ATOM 1525 N N . LEU A 1 241 ? 68.204 35.339 50.411 1.00 67.15 284 LEU A N 1
ATOM 1526 C CA . LEU A 1 241 ? 69.195 35.763 51.388 1.00 67.94 284 LEU A CA 1
ATOM 1527 C C . LEU A 1 241 ? 69.551 37.230 51.168 1.00 69.09 284 LEU A C 1
ATOM 1528 O O . LEU A 1 241 ? 69.864 37.645 50.055 1.00 68.15 284 LEU A O 1
ATOM 1533 N N . LYS A 1 242 ? 69.501 38.014 52.235 1.00 71.72 285 LYS A N 1
ATOM 1534 C CA . LYS A 1 242 ? 69.829 39.428 52.137 1.00 74.79 285 LYS A CA 1
ATOM 1535 C C . LYS A 1 242 ? 70.993 39.801 53.044 1.00 75.23 285 LYS A C 1
ATOM 1536 O O . LYS A 1 242 ? 71.055 39.387 54.203 1.00 74.12 285 LYS A O 1
ATOM 1542 N N . LYS A 1 243 ? 71.918 40.584 52.501 1.00 76.12 286 LYS A N 1
ATOM 1543 C CA . LYS A 1 243 ? 73.077 41.037 53.253 1.00 76.91 286 LYS A CA 1
ATOM 1544 C C . LYS A 1 243 ? 72.584 41.604 54.579 1.00 76.25 286 LYS A C 1
ATOM 1545 O O . LYS A 1 243 ? 71.914 42.630 54.609 1.00 77.24 286 LYS A O 1
ATOM 1551 N N . GLY A 1 244 ? 72.898 40.918 55.672 1.00 75.89 287 GLY A N 1
ATOM 1552 C CA . GLY A 1 244 ? 72.472 41.384 56.976 1.00 74.04 287 GLY A CA 1
ATOM 1553 C C . GLY A 1 244 ? 71.615 40.386 57.728 1.00 73.56 287 GLY A C 1
ATOM 1554 O O . GLY A 1 244 ? 71.554 40.422 58.957 1.00 72.76 287 GLY A O 1
ATOM 1555 N N . ASP A 1 245 ? 70.947 39.494 57.000 1.00 73.13 288 ASP A N 1
ATOM 1556 C CA . ASP A 1 245 ? 70.094 38.499 57.639 1.00 72.39 288 ASP A CA 1
ATOM 1557 C C . ASP A 1 245 ? 70.863 37.625 58.612 1.00 70.53 288 ASP A C 1
ATOM 1558 O O . ASP A 1 245 ? 72.047 37.340 58.419 1.00 69.14 288 ASP A O 1
ATOM 1563 N N . GLU A 1 246 ? 70.176 37.203 59.664 1.00 69.35 289 GLU A N 1
ATOM 1564 C CA . GLU A 1 246 ? 70.780 36.338 60.662 1.00 68.00 289 GLU A CA 1
ATOM 1565 C C . GLU A 1 246 ? 70.754 34.925 60.109 1.00 65.11 289 GLU A C 1
ATOM 1566 O O . GLU A 1 246 ? 69.827 34.545 59.395 1.00 64.40 289 GLU A O 1
ATOM 1572 N N . CYS A 1 247 ? 71.784 34.152 60.423 1.00 61.66 290 CYS A N 1
ATOM 1573 C CA . CYS A 1 247 ? 71.857 32.791 59.935 1.00 58.57 290 CYS A CA 1
ATOM 1574 C C . CYS A 1 247 ? 72.105 31.816 61.068 1.00 58.46 290 CYS A C 1
ATOM 1575 O O . CYS A 1 247 ? 72.163 32.192 62.236 1.00 59.11 290 CYS A O 1
ATOM 1578 N N . GLU A 1 248 ? 72.262 30.554 60.705 1.00 56.53 291 GLU A N 1
ATOM 1579 C CA . GLU A 1 248 ? 72.477 29.505 61.678 1.00 55.39 291 GLU A CA 1
ATOM 1580 C C . GLU A 1 248 ? 72.950 28.276 60.930 1.00 53.97 291 GLU A C 1
ATOM 1581 O O . GLU A 1 248 ? 72.326 27.865 59.956 1.00 53.28 291 GLU A O 1
ATOM 1587 N N . PHE A 1 249 ? 74.066 27.704 61.361 1.00 54.20 292 PHE A N 1
ATOM 1588 C CA . PHE A 1 249 ? 74.574 26.507 60.709 1.00 55.03 292 PHE A CA 1
ATOM 1589 C C . PHE A 1 249 ? 74.081 25.255 61.429 1.00 56.74 292 PHE A C 1
ATOM 1590 O O . PHE A 1 249 ? 74.126 25.169 62.657 1.00 56.73 292 PHE A O 1
ATOM 1598 N N . LEU A 1 250 ? 73.596 24.295 60.645 1.00 58.40 293 LEU A N 1
ATOM 1599 C CA . LEU A 1 250 ? 73.076 23.037 61.167 1.00 59.72 293 LEU A CA 1
ATOM 1600 C C . LEU A 1 250 ? 73.923 21.882 60.667 1.00 62.48 293 LEU A C 1
ATOM 1601 O O . LEU A 1 250 ? 74.528 21.957 59.595 1.00 61.00 293 LEU A O 1
ATOM 1606 N N . GLY A 1 251 ? 73.951 20.806 61.444 1.00 66.62 294 GLY A N 1
ATOM 1607 C CA . GLY A 1 251 ? 74.725 19.642 61.065 1.00 71.21 294 GLY A CA 1
ATOM 1608 C C . GLY A 1 251 ? 75.958 19.524 61.932 1.00 74.44 294 GLY A C 1
ATOM 1609 O O . GLY A 1 251 ? 76.663 18.514 61.901 1.00 74.63 294 GLY A O 1
ATOM 1610 N N . HIS A 1 252 ? 76.216 20.567 62.711 1.00 77.82 295 HIS A N 1
ATOM 1611 C CA . HIS A 1 252 ? 77.373 20.589 63.597 1.00 81.31 295 HIS A CA 1
ATOM 1612 C C . HIS A 1 252 ? 76.923 20.240 65.014 1.00 82.26 295 HIS A C 1
ATOM 1613 O O . HIS A 1 252 ? 75.834 20.634 65.442 1.00 81.58 295 HIS A O 1
ATOM 1620 N N . SER A 1 253 ? 77.756 19.488 65.732 1.00 83.55 296 SER A N 1
ATOM 1621 C CA . SER A 1 253 ? 77.433 19.084 67.098 1.00 84.96 296 SER A CA 1
ATOM 1622 C C . SER A 1 253 ? 76.835 20.260 67.849 1.00 85.57 296 SER A C 1
ATOM 1623 O O . SER A 1 253 ? 75.775 20.141 68.463 1.00 84.87 296 SER A O 1
ATOM 1626 N N . LYS A 1 254 ? 77.524 21.395 67.789 1.00 86.43 297 LYS A N 1
ATOM 1627 C CA . LYS A 1 254 ? 77.069 22.612 68.444 1.00 87.41 297 LYS A CA 1
ATOM 1628 C C . LYS A 1 254 ? 76.259 23.412 67.434 1.00 87.28 297 LYS A C 1
ATOM 1629 O O . LYS A 1 254 ? 76.515 23.348 66.231 1.00 87.68 297 LYS A O 1
ATOM 1635 N N . ASN A 1 255 ? 75.281 24.165 67.920 1.00 86.65 298 ASN A N 1
ATOM 1636 C CA . ASN A 1 255 ? 74.453 24.970 67.037 1.00 85.67 298 ASN A CA 1
ATOM 1637 C C . ASN A 1 255 ? 75.100 26.344 66.927 1.00 84.38 298 ASN A C 1
ATOM 1638 O O . ASN A 1 255 ? 75.194 27.074 67.912 1.00 85.44 298 ASN A O 1
ATOM 1643 N N . ILE A 1 256 ? 75.560 26.684 65.728 1.00 81.42 299 ILE A N 1
ATOM 1644 C CA . ILE A 1 256 ? 76.210 27.967 65.499 1.00 78.58 299 ILE A CA 1
ATOM 1645 C C . ILE A 1 256 ? 75.237 28.998 64.939 1.00 76.94 299 ILE A C 1
ATOM 1646 O O . ILE A 1 256 ? 74.433 28.693 64.061 1.00 76.89 299 ILE A O 1
ATOM 1651 N N . ARG A 1 257 ? 75.313 30.221 65.454 1.00 74.69 300 ARG A N 1
ATOM 1652 C CA . ARG A 1 257 ? 74.438 31.292 64.997 1.00 72.69 300 ARG A CA 1
ATOM 1653 C C . ARG A 1 257 ? 75.198 32.605 64.857 1.00 70.90 300 ARG A C 1
ATOM 1654 O O . ARG A 1 257 ? 76.013 32.952 65.710 1.00 71.45 300 ARG A O 1
ATOM 1662 N N . THR A 1 258 ? 74.928 33.333 63.778 1.00 68.51 301 THR A N 1
ATOM 1663 C CA . THR A 1 258 ? 75.596 34.604 63.528 1.00 65.63 301 THR A CA 1
ATOM 1664 C C . THR A 1 258 ? 74.851 35.452 62.491 1.00 64.22 301 THR A C 1
ATOM 1665 O O . THR A 1 258 ? 73.628 35.361 62.365 1.00 63.58 301 THR A O 1
ATOM 1669 N N . VAL A 1 259 ? 75.586 36.276 61.750 1.00 62.32 302 VAL A N 1
ATOM 1670 C CA . VAL A 1 259 ? 74.970 37.142 60.750 1.00 60.95 302 VAL A CA 1
ATOM 1671 C C . VAL A 1 259 ? 75.733 37.192 59.431 1.00 59.09 302 VAL A C 1
ATOM 1672 O O . VAL A 1 259 ? 76.964 37.138 59.405 1.00 57.83 302 VAL A O 1
ATOM 1676 N N . VAL A 1 260 ? 74.987 37.291 58.337 1.00 57.48 303 VAL A N 1
ATOM 1677 C CA . VAL A 1 260 ? 75.580 37.386 57.013 1.00 56.26 303 VAL A CA 1
ATOM 1678 C C . VAL A 1 260 ? 75.923 38.855 56.783 1.00 57.39 303 VAL A C 1
ATOM 1679 O O . VAL A 1 260 ? 75.034 39.698 56.665 1.00 56.83 303 VAL A O 1
ATOM 1683 N N . THR A 1 261 ? 77.215 39.161 56.731 1.00 58.32 304 THR A N 1
ATOM 1684 C CA . THR A 1 261 ? 77.657 40.532 56.526 1.00 58.26 304 THR A CA 1
ATOM 1685 C C . THR A 1 261 ? 77.843 40.883 55.052 1.00 59.85 304 THR A C 1
ATOM 1686 O O . THR A 1 261 ? 77.771 42.051 54.678 1.00 61.98 304 THR A O 1
ATOM 1690 N N . GLY A 1 262 ? 78.073 39.879 54.210 1.00 59.49 305 GLY A N 1
ATOM 1691 C CA . GLY A 1 262 ? 78.251 40.156 52.797 1.00 60.23 305 GLY A CA 1
ATOM 1692 C C . GLY A 1 262 ? 77.933 38.999 51.865 1.00 60.32 305 GLY A C 1
ATOM 1693 O O . GLY A 1 262 ? 78.127 37.833 52.218 1.00 59.93 305 GLY A O 1
ATOM 1694 N N . ILE A 1 263 ? 77.438 39.326 50.673 1.00 59.68 306 ILE A N 1
ATOM 1695 C CA . ILE A 1 263 ? 77.109 38.323 49.665 1.00 60.88 306 ILE A CA 1
ATOM 1696 C C . ILE A 1 263 ? 78.003 38.565 48.459 1.00 62.70 306 ILE A C 1
ATOM 1697 O O . ILE A 1 263 ? 78.160 39.702 48.020 1.00 62.40 306 ILE A O 1
ATOM 1702 N N . GLU A 1 264 ? 78.580 37.493 47.924 1.00 65.09 307 GLU A N 1
ATOM 1703 C CA . GLU A 1 264 ? 79.494 37.598 46.792 1.00 67.78 307 GLU A CA 1
ATOM 1704 C C . GLU A 1 264 ? 79.143 36.660 45.632 1.00 69.28 307 GLU A C 1
ATOM 1705 O O . GLU A 1 264 ? 79.023 35.450 45.815 1.00 69.69 307 GLU A O 1
ATOM 1719 N N . PHE A 1 266 ? 80.274 36.196 41.413 1.00 77.72 309 PHE A N 1
ATOM 1720 C CA . PHE A 1 266 ? 81.104 36.646 40.303 1.00 80.91 309 PHE A CA 1
ATOM 1721 C C . PHE A 1 266 ? 82.060 37.746 40.757 1.00 82.42 309 PHE A C 1
ATOM 1722 O O . PHE A 1 266 ? 82.348 38.686 40.009 1.00 82.62 309 PHE A O 1
ATOM 1730 N N . HIS A 1 267 ? 82.542 37.622 41.990 1.00 83.72 310 HIS A N 1
ATOM 1731 C CA . HIS A 1 267 ? 83.471 38.592 42.555 1.00 85.08 310 HIS A CA 1
ATOM 1732 C C . HIS A 1 267 ? 82.836 39.976 42.670 1.00 84.89 310 HIS A C 1
ATOM 1733 O O . HIS A 1 267 ? 83.529 40.992 42.679 1.00 84.77 310 HIS A O 1
ATOM 1740 N N . LYS A 1 268 ? 81.511 40.004 42.763 1.00 84.73 311 LYS A N 1
ATOM 1741 C CA . LYS A 1 268 ? 80.772 41.254 42.889 1.00 84.92 311 LYS A CA 1
ATOM 1742 C C . LYS A 1 268 ? 80.060 41.241 44.240 1.00 83.94 311 LYS A C 1
ATOM 1743 O O . LYS A 1 268 ? 79.407 40.262 44.585 1.00 83.50 311 LYS A O 1
ATOM 1749 N N . SER A 1 269 ? 80.183 42.322 45.003 1.00 83.62 312 SER A N 1
ATOM 1750 C CA . SER A 1 269 ? 79.545 42.400 46.317 1.00 83.11 312 SER A CA 1
ATOM 1751 C C . SER A 1 269 ? 78.080 42.827 46.254 1.00 82.56 312 SER A C 1
ATOM 1752 O O . SER A 1 269 ? 77.778 44.009 46.103 1.00 82.28 312 SER A O 1
ATOM 1755 N N . LEU A 1 270 ? 77.176 41.860 46.385 1.00 82.22 313 LEU A N 1
ATOM 1756 C CA . LEU A 1 270 ? 75.742 42.131 46.345 1.00 81.62 313 LEU A CA 1
ATOM 1757 C C . LEU A 1 270 ? 75.151 42.276 47.741 1.00 81.43 313 LEU A C 1
ATOM 1758 O O . LEU A 1 270 ? 75.852 42.132 48.744 1.00 81.08 313 LEU A O 1
ATOM 1763 N N . ASP A 1 271 ? 73.853 42.562 47.791 1.00 81.28 314 ASP A N 1
ATOM 1764 C CA . ASP A 1 271 ? 73.140 42.733 49.055 1.00 81.61 314 ASP A CA 1
ATOM 1765 C C . ASP A 1 271 ? 71.976 41.751 49.126 1.00 80.39 314 ASP A C 1
ATOM 1766 O O . ASP A 1 271 ? 71.289 41.654 50.143 1.00 79.41 314 ASP A O 1
ATOM 1771 N N . ARG A 1 272 ? 71.760 41.027 48.035 1.00 79.61 315 ARG A N 1
ATOM 1772 C CA . ARG A 1 272 ? 70.678 40.059 47.973 1.00 78.91 315 ARG A CA 1
ATOM 1773 C C . ARG A 1 272 ? 71.016 38.899 47.039 1.00 78.46 315 ARG A C 1
ATOM 1774 O O . ARG A 1 272 ? 71.641 39.087 45.996 1.00 78.31 315 ARG A O 1
ATOM 1782 N N . ALA A 1 273 ? 70.613 37.698 47.437 1.00 78.27 316 ALA A N 1
ATOM 1783 C CA . ALA A 1 273 ? 70.843 36.495 46.646 1.00 77.77 316 ALA A CA 1
ATOM 1784 C C . ALA A 1 273 ? 69.510 35.772 46.532 1.00 77.49 316 ALA A C 1
ATOM 1785 O O . ALA A 1 273 ? 68.642 35.914 47.395 1.00 76.38 316 ALA A O 1
ATOM 1787 N N . GLU A 1 274 ? 69.349 34.986 45.477 1.00 77.32 317 GLU A N 1
ATOM 1788 C CA . GLU A 1 274 ? 68.093 34.285 45.263 1.00 77.59 317 GLU A CA 1
ATOM 1789 C C . GLU A 1 274 ? 68.255 32.778 45.129 1.00 76.31 317 GLU A C 1
ATOM 1790 O O . GLU A 1 274 ? 69.330 32.289 44.777 1.00 76.59 317 GLU A O 1
ATOM 1796 N N . ALA A 1 275 ? 67.177 32.049 45.412 1.00 74.80 318 ALA A N 1
ATOM 1797 C CA . ALA A 1 275 ? 67.186 30.592 45.322 1.00 73.60 318 ALA A CA 1
ATOM 1798 C C . ALA A 1 275 ? 67.729 30.152 43.969 1.00 72.39 318 ALA A C 1
ATOM 1799 O O . ALA A 1 275 ? 67.285 30.632 42.930 1.00 72.64 318 ALA A O 1
ATOM 1801 N N . GLY A 1 276 ? 68.697 29.243 43.988 1.00 71.50 319 GLY A N 1
ATOM 1802 C CA . GLY A 1 276 ? 69.282 28.767 42.749 1.00 69.77 319 GLY A CA 1
ATOM 1803 C C . GLY A 1 2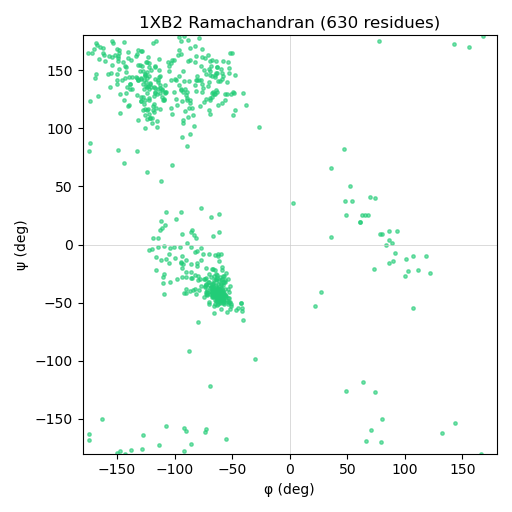76 ? 70.635 29.390 42.465 1.00 69.17 319 GLY A C 1
ATOM 1804 O O . GLY A 1 276 ? 71.435 28.830 41.720 1.00 70.13 319 GLY A O 1
ATOM 1805 N N . ASP A 1 277 ? 70.896 30.552 43.054 1.00 68.60 320 ASP A N 1
ATOM 1806 C CA . ASP A 1 277 ? 72.171 31.235 42.852 1.00 68.15 320 ASP A CA 1
ATOM 1807 C C . ASP A 1 277 ? 73.315 30.604 43.632 1.00 67.03 320 ASP A C 1
ATOM 1808 O O . ASP A 1 277 ? 73.162 30.225 44.794 1.00 67.01 320 ASP A O 1
ATOM 1813 N N . ASN A 1 278 ? 74.463 30.491 42.978 1.00 65.48 321 ASN A N 1
ATOM 1814 C CA . ASN A 1 278 ? 75.646 29.947 43.616 1.00 64.41 321 ASN A CA 1
ATOM 1815 C C . ASN A 1 278 ? 76.370 31.180 44.138 1.00 63.26 321 ASN A C 1
ATOM 1816 O O . ASN A 1 278 ? 76.677 32.093 43.373 1.00 63.28 321 ASN A O 1
ATOM 1821 N N . LEU A 1 279 ? 76.633 31.217 45.439 1.00 61.37 322 LEU A N 1
ATOM 1822 C CA . LEU A 1 279 ? 77.277 32.384 46.021 1.00 59.70 322 LEU A CA 1
ATOM 1823 C C . LEU A 1 279 ? 78.277 32.113 47.129 1.00 58.35 322 LEU A C 1
ATOM 1824 O O . LEU A 1 279 ? 78.530 30.971 47.518 1.00 56.81 322 LEU A O 1
ATOM 1829 N N . GLY A 1 280 ? 78.834 33.210 47.626 1.00 56.58 323 GLY A N 1
ATOM 1830 C CA . GLY A 1 280 ? 79.782 33.170 48.715 1.00 54.36 323 GLY A CA 1
ATOM 1831 C C . GLY A 1 280 ? 79.177 34.048 49.790 1.00 54.20 323 GLY A C 1
ATOM 1832 O O . GLY A 1 280 ? 78.834 35.204 49.532 1.00 53.25 323 GLY A O 1
ATOM 1833 N N . ALA A 1 281 ? 79.007 33.504 50.987 1.00 52.61 324 ALA A N 1
ATOM 1834 C CA . ALA A 1 281 ? 78.438 34.287 52.071 1.00 52.97 324 ALA A CA 1
ATOM 1835 C C . ALA A 1 281 ? 79.492 34.609 53.125 1.00 54.38 324 ALA A C 1
ATOM 1836 O O . ALA A 1 281 ? 80.148 33.708 53.657 1.00 53.0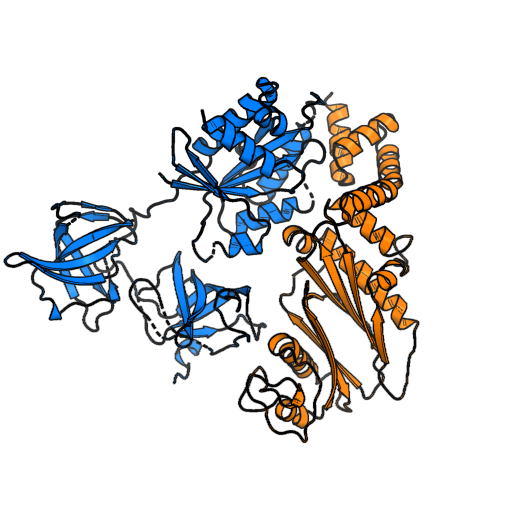1 324 ALA A O 1
ATOM 1838 N N . LEU A 1 282 ? 79.656 35.900 53.410 1.00 56.06 325 LEU A N 1
ATOM 1839 C CA . LEU A 1 282 ? 80.611 36.350 54.419 1.00 58.11 325 LEU A CA 1
ATOM 1840 C C . LEU A 1 282 ? 79.926 36.289 55.777 1.00 59.23 325 LEU A C 1
ATOM 1841 O O . LEU A 1 282 ? 78.931 36.975 56.018 1.00 58.44 325 LEU A O 1
ATOM 1846 N N . VAL A 1 283 ? 80.467 35.453 56.654 1.00 61.09 326 VAL A N 1
ATOM 1847 C CA . VAL A 1 283 ? 79.919 35.258 57.987 1.00 64.86 326 VAL A CA 1
ATOM 1848 C C . VAL A 1 283 ? 80.635 36.130 59.013 1.00 66.71 326 VAL A C 1
ATOM 1849 O O . VAL A 1 283 ? 81.840 36.356 58.912 1.00 67.06 326 VAL A O 1
ATOM 1853 N N . ARG A 1 284 ? 79.885 36.605 60.005 1.00 68.50 327 ARG A N 1
ATOM 1854 C CA . ARG A 1 284 ? 80.431 37.476 61.042 1.00 69.97 327 ARG A CA 1
ATOM 1855 C C . ARG A 1 284 ? 81.005 36.752 62.256 1.00 70.78 327 ARG A C 1
ATOM 1856 O O . ARG A 1 284 ? 80.372 35.865 62.826 1.00 71.50 327 ARG A O 1
ATOM 1864 N N . GLY A 1 285 ? 82.212 37.150 62.642 1.00 71.27 328 GLY A N 1
ATOM 1865 C CA . GLY A 1 285 ? 82.872 36.577 63.802 1.00 72.80 328 GLY A CA 1
ATOM 1866 C C . GLY A 1 285 ? 83.005 35.070 63.884 1.00 74.05 328 GLY A C 1
ATOM 1867 O O . GLY A 1 285 ? 82.664 34.468 64.905 1.00 75.63 328 GLY A O 1
ATOM 1868 N N . LEU A 1 286 ? 83.507 34.455 62.819 1.00 73.82 329 LEU A N 1
ATOM 1869 C CA . LEU A 1 286 ? 83.699 33.010 62.790 1.00 73.39 329 LEU A CA 1
ATOM 1870 C C . LEU A 1 286 ? 84.943 32.664 61.988 1.00 73.01 329 LEU A C 1
ATOM 1871 O O . LEU A 1 286 ? 85.232 33.296 60.976 1.00 71.11 329 LEU A O 1
ATOM 1876 N N . LYS A 1 287 ? 85.682 31.662 62.446 1.00 73.72 330 LYS A N 1
ATOM 1877 C CA . LYS A 1 287 ? 86.897 31.257 61.756 1.00 75.85 330 LYS A CA 1
ATOM 1878 C C . LYS A 1 287 ? 86.621 30.017 60.917 1.00 76.24 330 LYS A C 1
ATOM 1879 O O . LYS A 1 287 ? 85.663 29.293 61.170 1.00 76.05 330 LYS A O 1
ATOM 1885 N N . ARG A 1 288 ? 87.461 29.784 59.915 1.00 77.61 331 ARG A N 1
ATOM 1886 C CA . ARG A 1 288 ? 87.305 28.637 59.030 1.00 79.14 331 ARG A CA 1
ATOM 1887 C C . ARG A 1 288 ? 87.176 27.319 59.781 1.00 78.91 331 ARG A C 1
ATOM 1888 O O . ARG A 1 288 ? 86.446 26.418 59.364 1.00 78.87 331 ARG A O 1
ATOM 1896 N N . GLU A 1 289 ? 87.897 27.213 60.889 1.00 78.76 332 GLU A N 1
ATOM 1897 C CA . GLU A 1 289 ? 87.888 26.011 61.707 1.00 78.33 332 GLU A CA 1
ATOM 1898 C C . GLU A 1 289 ? 86.501 25.676 62.244 1.00 76.27 332 GLU A C 1
ATOM 1899 O O . GLU A 1 289 ? 86.192 24.508 62.483 1.00 76.71 332 GLU A O 1
ATOM 1905 N N . ASP A 1 290 ? 85.666 26.696 62.427 1.00 73.15 333 ASP A N 1
ATOM 1906 C CA . ASP A 1 290 ? 84.322 26.489 62.963 1.00 70.49 333 ASP A CA 1
ATOM 1907 C C . ASP A 1 290 ? 83.301 26.001 61.939 1.00 67.69 333 ASP A C 1
ATOM 1908 O O . ASP A 1 290 ? 82.166 25.688 62.299 1.00 67.50 333 ASP A O 1
ATOM 1913 N N . LEU A 1 291 ? 83.695 25.932 60.671 1.00 64.49 334 LEU A N 1
ATOM 1914 C CA . LEU A 1 291 ? 82.775 25.502 59.625 1.00 61.95 334 LEU A CA 1
ATOM 1915 C C . LEU A 1 291 ? 83.391 24.450 58.715 1.00 61.22 334 LEU A C 1
ATOM 1916 O O . LEU A 1 291 ? 84.598 24.219 58.745 1.00 60.88 334 LEU A O 1
ATOM 1921 N N . ARG A 1 292 ? 82.549 23.821 57.899 1.00 59.56 335 ARG A N 1
ATOM 1922 C CA . ARG A 1 292 ? 83.001 22.792 56.973 1.00 58.65 335 ARG A CA 1
ATOM 1923 C C . ARG A 1 292 ? 81.904 22.414 55.991 1.00 56.11 335 ARG A C 1
ATOM 1924 O O . ARG A 1 292 ? 80.745 22.785 56.157 1.00 54.52 335 ARG A O 1
ATOM 1932 N N . ARG A 1 293 ? 82.286 21.665 54.967 1.00 54.61 336 ARG A N 1
ATOM 1933 C CA . ARG A 1 293 ? 81.345 21.199 53.966 1.00 52.78 336 ARG A CA 1
ATOM 1934 C C . ARG A 1 293 ? 80.327 20.280 54.649 1.00 50.90 336 ARG A C 1
ATOM 1935 O O . ARG A 1 293 ? 80.653 19.598 55.624 1.00 49.46 336 ARG A O 1
ATOM 1943 N N . GLY A 1 294 ? 79.093 20.277 54.157 1.00 47.57 337 GLY A N 1
ATOM 1944 C CA . GLY A 1 294 ? 78.082 19.423 54.753 1.00 43.85 337 GLY A CA 1
ATOM 1945 C C . GLY A 1 294 ? 77.150 20.158 55.693 1.00 42.24 337 GLY A C 1
ATOM 1946 O O . GLY A 1 294 ? 76.007 19.745 55.901 1.00 41.95 337 GLY A O 1
ATOM 1947 N N . LEU A 1 295 ? 77.628 21.245 56.283 1.00 40.61 338 LEU A N 1
ATOM 1948 C CA . LEU A 1 295 ? 76.772 22.012 57.180 1.00 38.69 338 LEU A CA 1
ATOM 1949 C C . LEU A 1 295 ? 75.739 22.706 56.309 1.00 35.58 338 LEU A C 1
ATOM 1950 O O . LEU A 1 295 ? 75.919 22.816 55.101 1.00 33.43 338 LEU A O 1
ATOM 1955 N N . VAL A 1 296 ? 74.660 23.167 56.926 1.00 35.96 339 VAL A N 1
ATOM 1956 C CA . VAL A 1 296 ? 73.602 23.870 56.213 1.00 35.80 339 VAL A CA 1
ATOM 1957 C C . VAL A 1 296 ? 73.327 25.204 56.912 1.00 36.66 339 VAL A C 1
ATOM 1958 O O . VAL A 1 296 ? 73.017 25.226 58.102 1.00 35.50 339 VAL A O 1
ATOM 1970 N N . ALA A 1 298 ? 70.922 28.178 57.370 1.00 37.38 341 ALA A N 1
ATOM 1971 C CA . ALA A 1 298 ? 69.511 28.458 57.164 1.00 41.31 341 ALA A CA 1
ATOM 1972 C C . ALA A 1 298 ? 69.030 29.588 58.047 1.00 45.58 341 ALA A C 1
ATOM 1973 O O . ALA A 1 298 ? 69.743 30.028 58.949 1.00 45.99 341 ALA A O 1
ATOM 1975 N N . LYS A 1 299 ? 67.811 30.051 57.781 1.00 48.67 342 LYS A N 1
ATOM 1976 C CA . LYS A 1 299 ? 67.205 31.108 58.578 1.00 51.53 342 LYS A CA 1
ATOM 1977 C C . LYS A 1 299 ? 67.055 30.553 59.988 1.00 53.38 342 LYS A C 1
ATOM 1978 O O . LYS A 1 299 ? 66.544 29.451 60.176 1.00 53.81 342 LYS A O 1
ATOM 1984 N N . PRO A 1 300 ? 67.497 31.313 61.000 1.00 55.50 343 PRO A N 1
ATOM 1985 C CA . PRO A 1 300 ? 67.423 30.908 62.406 1.00 56.49 343 PRO A CA 1
ATOM 1986 C C . PRO A 1 300 ? 66.163 30.140 62.813 1.00 56.95 343 PRO A C 1
ATOM 1987 O O . PRO A 1 300 ? 65.045 30.640 62.686 1.00 56.59 343 PRO A O 1
ATOM 1991 N N . GLY A 1 301 ? 66.370 28.919 63.303 1.00 57.62 344 GLY A N 1
ATOM 1992 C CA . GLY A 1 301 ? 65.277 28.064 63.742 1.00 59.33 344 GLY A CA 1
ATOM 1993 C C . GLY A 1 301 ? 64.166 27.802 62.739 1.00 60.25 344 GLY A C 1
ATOM 1994 O O . GLY A 1 301 ? 62.999 27.721 63.125 1.00 61.15 344 GLY A O 1
ATOM 1995 N N . SER A 1 302 ? 64.511 27.651 61.463 1.00 59.94 345 SER A N 1
ATOM 1996 C CA . SER A 1 302 ? 63.500 27.412 60.431 1.00 59.25 345 SER A CA 1
ATOM 1997 C C . SER A 1 302 ? 63.476 25.967 59.950 1.00 59.15 345 SER A C 1
ATOM 1998 O O . SER A 1 302 ? 62.518 25.527 59.313 1.00 58.69 345 SER A O 1
ATOM 2001 N N . ILE A 1 303 ? 64.539 25.236 60.255 1.00 59.35 346 ILE A N 1
ATOM 2002 C CA . ILE A 1 303 ? 64.661 23.848 59.844 1.00 59.30 346 ILE A CA 1
ATOM 2003 C C . ILE A 1 303 ? 64.723 22.908 61.033 1.00 60.53 346 ILE A C 1
ATOM 2004 O O . ILE A 1 303 ? 65.338 23.214 62.048 1.00 61.22 346 ILE A O 1
ATOM 2009 N N . GLN A 1 304 ? 64.092 21.752 60.885 1.00 62.05 347 GLN A N 1
ATOM 2010 C CA . GLN A 1 304 ? 64.084 20.737 61.925 1.00 63.07 347 GLN A CA 1
ATOM 2011 C C . GLN A 1 304 ? 64.644 19.453 61.314 1.00 62.28 347 GLN A C 1
ATOM 2012 O O . GLN A 1 304 ? 64.063 18.903 60.378 1.00 62.70 347 GLN A O 1
ATOM 2018 N N . PRO A 1 305 ? 65.795 18.976 61.820 1.00 60.43 348 PRO A N 1
ATOM 2019 C CA . PRO A 1 305 ? 66.444 17.755 61.329 1.00 59.14 348 PRO A CA 1
ATOM 2020 C C . PRO A 1 305 ? 65.488 16.565 61.319 1.00 56.86 348 PRO A C 1
ATOM 2021 O O . PRO A 1 305 ? 64.605 16.470 62.169 1.00 57.61 348 PRO A O 1
ATOM 2025 N N . HIS A 1 306 ? 65.668 15.664 60.358 1.00 54.02 349 HIS A N 1
ATOM 2026 C CA . HIS A 1 306 ? 64.812 14.487 60.241 1.00 49.86 349 HIS A CA 1
ATOM 2027 C C . HIS A 1 306 ? 65.628 13.208 60.126 1.00 49.17 349 HIS A C 1
ATOM 2028 O O . HIS A 1 306 ? 66.683 13.186 59.491 1.00 49.23 349 HIS A O 1
ATOM 2035 N N . GLN A 1 307 ? 65.135 12.137 60.739 1.00 47.82 350 GLN A N 1
ATOM 2036 C CA . GLN A 1 307 ? 65.844 10.868 60.702 1.00 48.33 350 GLN A CA 1
ATOM 2037 C C . GLN A 1 307 ? 65.054 9.773 59.980 1.00 48.59 350 GLN A C 1
ATOM 2038 O O . GLN A 1 307 ? 65.625 8.787 59.504 1.00 48.41 350 GLN A O 1
ATOM 2044 N N . LYS A 1 308 ? 63.742 9.957 59.895 1.00 49.47 351 LYS A N 1
ATOM 2045 C CA . LYS A 1 308 ? 62.878 8.990 59.234 1.00 50.40 351 LYS A CA 1
ATOM 2046 C C . LYS A 1 308 ? 62.199 9.615 58.026 1.00 49.74 351 LYS A C 1
ATOM 2047 O O . LYS A 1 308 ? 61.611 10.693 58.120 1.00 49.41 351 LYS A O 1
ATOM 2053 N N . VAL A 1 309 ? 62.261 8.929 56.890 1.00 48.91 352 VAL A N 1
ATOM 2054 C CA . VAL A 1 309 ? 61.644 9.466 55.693 1.00 48.06 352 VAL A CA 1
ATOM 2055 C C . VAL A 1 309 ? 60.961 8.426 54.801 1.00 47.93 352 VAL A C 1
ATOM 2056 O O . VAL A 1 309 ? 61.370 7.264 54.736 1.00 47.80 352 VAL A O 1
ATOM 2060 N N . GLU A 1 310 ? 59.899 8.862 54.136 1.00 47.44 353 GLU A N 1
ATOM 2061 C CA . GLU A 1 310 ? 59.171 8.032 53.183 1.00 47.73 353 GLU A CA 1
ATOM 2062 C C . GLU A 1 310 ? 59.456 8.718 51.856 1.00 44.80 353 GLU A C 1
ATOM 2063 O O . GLU A 1 310 ? 59.396 9.945 51.762 1.00 43.50 353 GLU A O 1
ATOM 2069 N N . ALA A 1 311 ? 59.786 7.940 50.834 1.00 42.05 354 ALA A N 1
ATOM 2070 C CA . ALA A 1 311 ? 60.108 8.546 49.556 1.00 40.10 354 ALA A CA 1
ATOM 2071 C C . ALA A 1 311 ? 59.874 7.656 48.355 1.00 38.60 354 ALA A C 1
ATOM 2072 O O . ALA A 1 311 ? 59.769 6.436 48.472 1.00 39.64 354 ALA A O 1
ATOM 2074 N N . GLN A 1 312 ? 59.796 8.292 47.195 1.00 38.26 355 GLN A N 1
ATOM 2075 C CA . GLN A 1 312 ? 59.634 7.592 45.934 1.00 39.36 355 GLN A CA 1
ATOM 2076 C C . GLN A 1 312 ? 61.067 7.333 45.517 1.00 37.39 355 GLN A C 1
ATOM 2077 O O . GLN A 1 312 ? 61.861 8.266 45.428 1.00 36.96 355 GLN A O 1
ATOM 2083 N N . VAL A 1 313 ? 61.409 6.075 45.270 1.00 37.02 356 VAL A N 1
ATOM 2084 C CA . VAL A 1 313 ? 62.773 5.741 44.890 1.00 34.91 356 VAL A CA 1
ATOM 2085 C C . VAL A 1 313 ? 62.832 4.923 43.614 1.00 35.87 356 VAL A C 1
ATOM 2086 O O . VAL A 1 313 ? 62.031 4.019 43.409 1.00 35.61 356 VAL A O 1
ATOM 2090 N N . TYR A 1 314 ? 63.793 5.259 42.764 1.00 34.78 357 TYR A N 1
ATOM 2091 C CA . TYR A 1 314 ? 64.009 4.546 41.528 1.00 33.13 357 TYR A CA 1
ATOM 2092 C C . TYR A 1 314 ? 65.304 3.766 41.715 1.00 32.10 357 TYR A C 1
ATOM 2093 O O . TYR A 1 314 ? 66.308 4.327 42.136 1.00 30.89 357 TYR A O 1
ATOM 2102 N N . ILE A 1 315 ? 65.280 2.477 41.396 1.00 32.32 358 ILE A N 1
ATOM 2103 C CA . ILE A 1 315 ? 66.464 1.635 41.544 1.00 33.35 358 ILE A CA 1
ATOM 2104 C C . ILE A 1 315 ? 67.120 1.512 40.179 1.00 34.18 358 ILE A C 1
ATOM 2105 O O . ILE A 1 315 ? 66.475 1.117 39.221 1.00 36.79 358 ILE A O 1
ATOM 2110 N N . LEU A 1 316 ? 68.402 1.849 40.094 1.00 35.56 359 LEU A N 1
ATOM 2111 C CA . LEU A 1 316 ? 69.122 1.797 38.823 1.00 36.56 359 LEU A CA 1
ATOM 2112 C C . LEU A 1 316 ? 69.398 0.408 38.276 1.00 39.41 359 LEU A C 1
ATOM 2113 O O . LEU A 1 316 ? 69.742 -0.507 39.016 1.00 40.51 359 LEU A O 1
ATOM 2118 N N . THR A 1 317 ? 69.255 0.265 36.964 1.00 42.40 360 THR A N 1
ATOM 2119 C CA . THR A 1 317 ? 69.542 -0.999 36.304 1.00 47.25 360 THR A CA 1
ATOM 2120 C C . THR A 1 317 ? 71.063 -1.105 36.238 1.00 50.08 360 THR A C 1
ATOM 2121 O O . THR A 1 317 ? 71.771 -0.131 36.496 1.00 51.01 360 THR A O 1
ATOM 2125 N N . LYS A 1 318 ? 71.561 -2.284 35.897 1.00 55.76 361 LYS A N 1
ATOM 2126 C CA . LYS A 1 318 ? 72.996 -2.499 35.804 1.00 61.12 361 LYS A CA 1
ATOM 2127 C C . LYS A 1 318 ? 73.541 -1.670 34.649 1.00 63.03 361 LYS A C 1
ATOM 2128 O O . LYS A 1 318 ? 74.663 -1.167 34.702 1.00 63.99 361 LYS A O 1
ATOM 2134 N N . GLU A 1 319 ? 72.728 -1.516 33.609 1.00 65.16 362 GLU A N 1
ATOM 2135 C CA . GLU A 1 319 ? 73.118 -0.731 32.445 1.00 67.65 362 GLU A CA 1
ATOM 2136 C C . GLU A 1 319 ? 73.284 0.746 32.807 1.00 67.82 362 GLU A C 1
ATOM 2137 O O . GLU A 1 319 ? 74.037 1.471 32.156 1.00 68.98 362 GLU A O 1
ATOM 2143 N N . GLU A 1 320 ? 72.572 1.191 33.839 1.00 67.11 363 GLU A N 1
ATOM 2144 C CA . GLU A 1 320 ? 72.650 2.580 34.278 1.00 65.20 363 GLU A CA 1
ATOM 2145 C C . GLU A 1 320 ? 73.694 2.730 35.382 1.00 64.85 363 GLU A C 1
ATOM 2146 O O . GLU A 1 320 ? 73.794 3.781 36.006 1.00 64.97 363 GLU A O 1
ATOM 2152 N N . GLY A 1 321 ? 74.464 1.674 35.623 1.00 65.18 364 GLY A N 1
ATOM 2153 C CA . GLY A 1 321 ? 75.491 1.730 36.649 1.00 66.20 364 GLY A CA 1
ATOM 2154 C C . GLY A 1 321 ? 75.050 1.227 38.012 1.00 66.91 364 GLY A C 1
ATOM 2155 O O . GLY A 1 321 ? 75.752 1.415 39.006 1.00 66.81 364 GLY A O 1
ATOM 2156 N N . GLY A 1 322 ? 73.890 0.582 38.058 1.00 67.52 365 GLY A N 1
ATOM 2157 C CA . GLY A 1 322 ? 73.379 0.063 39.313 1.00 68.40 365 GLY A CA 1
ATOM 2158 C C . GLY A 1 322 ? 73.823 -1.356 39.606 1.00 68.85 365 GLY A C 1
ATOM 2159 O O . GLY A 1 322 ? 74.795 -1.842 39.034 1.00 68.64 365 GLY A O 1
ATOM 2160 N N . ARG A 1 323 ? 73.099 -2.019 40.502 1.00 70.34 366 ARG A N 1
ATOM 2161 C CA . ARG A 1 323 ? 73.394 -3.392 40.905 1.00 72.39 366 ARG A CA 1
ATOM 2162 C C . ARG A 1 323 ? 72.838 -4.409 39.912 1.00 72.85 366 ARG A C 1
ATOM 2163 O O . ARG A 1 323 ? 71.961 -4.092 39.112 1.00 72.69 366 ARG A O 1
ATOM 2171 N N . HIS A 1 324 ? 73.351 -5.636 39.983 1.00 74.95 367 HIS A N 1
ATOM 2172 C CA . HIS A 1 324 ? 72.894 -6.723 39.120 1.00 76.73 367 HIS A CA 1
ATOM 2173 C C . HIS A 1 324 ? 71.754 -7.431 39.839 1.00 75.27 367 HIS A C 1
ATOM 2174 O O . HIS A 1 324 ? 70.758 -7.800 39.227 1.00 75.27 367 HIS A O 1
ATOM 2181 N N . LYS A 1 325 ? 71.926 -7.632 41.143 1.00 73.88 368 LYS A N 1
ATOM 2182 C CA . LYS A 1 325 ? 70.930 -8.310 41.961 1.00 72.75 368 LYS A CA 1
ATOM 2183 C C . LYS A 1 325 ? 70.011 -7.323 42.664 1.00 70.40 368 LYS A C 1
ATOM 2184 O O . LYS A 1 325 ? 70.273 -6.123 42.695 1.00 69.69 368 LYS A O 1
ATOM 2190 N N . PRO A 1 326 ? 68.908 -7.820 43.236 1.00 68.26 369 PRO A N 1
ATOM 2191 C CA . PRO A 1 326 ? 67.974 -6.938 43.931 1.00 67.22 369 PRO A CA 1
ATOM 2192 C C . PRO A 1 326 ? 68.436 -6.770 45.363 1.00 65.78 369 PRO A C 1
ATOM 2193 O O . PRO A 1 326 ? 69.340 -7.472 45.808 1.00 65.41 369 PRO A O 1
ATOM 2197 N N . PHE A 1 327 ? 67.835 -5.837 46.086 1.00 64.44 370 PHE A N 1
ATOM 2198 C CA . PHE A 1 327 ? 68.198 -5.668 47.485 1.00 64.59 370 PHE A CA 1
ATOM 2199 C C . PHE A 1 327 ? 66.934 -5.881 48.301 1.00 62.94 370 PHE A C 1
ATOM 2200 O O . PHE A 1 327 ? 65.837 -5.626 47.822 1.00 62.39 370 PHE A O 1
ATOM 2208 N N . VAL A 1 328 ? 67.083 -6.369 49.522 1.00 62.49 371 VAL A N 1
ATOM 2209 C CA . VAL A 1 328 ? 65.924 -6.615 50.355 1.00 63.13 371 VAL A CA 1
ATOM 2210 C C . VAL A 1 328 ? 65.894 -5.680 51.560 1.00 62.13 371 VAL A C 1
ATOM 2211 O O . VAL A 1 328 ? 66.714 -4.759 51.676 1.00 60.26 371 VAL A O 1
ATOM 2215 N N . SER A 1 329 ? 64.950 -5.930 52.461 1.00 61.67 372 SER A N 1
ATOM 2216 C CA . SER A 1 329 ? 64.823 -5.107 53.639 1.00 62.10 372 SER A CA 1
ATOM 2217 C C . SER A 1 329 ? 66.099 -5.081 54.453 1.00 62.71 372 SER A C 1
ATOM 2218 O O . SER A 1 329 ? 66.970 -5.947 54.346 1.00 63.23 372 SER A O 1
ATOM 2221 N N . HIS A 1 330 ? 66.205 -4.032 55.256 1.00 63.16 373 HIS A N 1
ATOM 2222 C CA . HIS A 1 330 ? 67.352 -3.811 56.146 1.00 63.66 373 HIS A CA 1
ATOM 2223 C C . HIS A 1 330 ? 68.690 -3.666 55.411 1.00 60.97 373 HIS A C 1
ATOM 2224 O O . HIS A 1 330 ? 69.753 -3.863 56.007 1.00 62.79 373 HIS A O 1
ATOM 2231 N N . PHE A 1 331 ? 68.622 -3.349 54.115 1.00 56.48 374 PHE A N 1
ATOM 2232 C CA . PHE A 1 331 ? 69.804 -3.140 53.273 1.00 51.80 374 PHE A CA 1
ATOM 2233 C C . PHE A 1 331 ? 70.283 -1.785 53.770 1.00 48.33 374 PHE A C 1
ATOM 2234 O O . PHE A 1 331 ? 69.475 -0.870 53.990 1.00 46.82 374 PHE A O 1
ATOM 2258 N N . PRO A 1 333 ? 72.589 1.117 52.599 1.00 40.31 376 PRO A N 1
ATOM 2259 C CA . PRO A 1 333 ? 73.432 1.857 51.658 1.00 38.31 376 PRO A CA 1
ATOM 2260 C C . PRO A 1 333 ? 73.677 3.239 52.275 1.00 35.42 376 PRO A C 1
ATOM 2261 O O . PRO A 1 333 ? 73.191 3.522 53.374 1.00 37.67 376 PRO A O 1
ATOM 2265 N N . VAL A 1 334 ? 74.436 4.096 51.603 1.00 34.05 377 VAL A N 1
ATOM 2266 C CA . VAL A 1 334 ? 74.668 5.439 52.140 1.00 34.90 377 VAL A CA 1
ATOM 2267 C C . VAL A 1 334 ? 73.909 6.521 51.358 1.00 33.15 377 VAL A C 1
ATOM 2268 O O . VAL A 1 334 ? 74.066 6.635 50.146 1.00 33.94 377 VAL A O 1
ATOM 2280 N N . PHE A 1 336 ? 73.184 10.165 50.000 1.00 36.32 379 PHE A N 1
ATOM 2281 C CA . PHE A 1 336 ? 73.898 11.401 49.698 1.00 38.71 379 PHE A CA 1
ATOM 2282 C C . PHE A 1 336 ? 72.833 12.432 49.341 1.00 38.67 379 PHE A C 1
ATOM 2283 O O . PHE A 1 336 ? 72.016 12.209 48.447 1.00 40.49 379 PHE A O 1
ATOM 2291 N N . SER A 1 337 ? 72.831 13.552 50.052 1.00 37.34 380 SER A N 1
ATOM 2292 C CA . SER A 1 337 ? 71.854 14.605 49.803 1.00 37.09 380 SER A CA 1
ATOM 2293 C C . SER A 1 337 ? 72.512 15.947 50.127 1.00 38.87 380 SER A C 1
ATOM 2294 O O . SER A 1 337 ? 73.400 16.006 50.978 1.00 39.75 380 SER A O 1
ATOM 2297 N N . LEU A 1 338 ? 72.074 17.011 49.450 1.00 38.27 381 LEU A N 1
ATOM 2298 C CA . LEU A 1 338 ? 72.633 18.350 49.632 1.00 38.18 381 LEU A CA 1
ATOM 2299 C C . LEU A 1 338 ? 74.142 18.174 49.556 1.00 39.40 381 LEU A C 1
ATOM 2300 O O . LEU A 1 338 ? 74.629 17.600 48.579 1.00 39.58 381 LEU A O 1
ATOM 2305 N N . THR A 1 339 ? 74.883 18.639 50.564 1.00 37.92 382 THR A N 1
ATOM 2306 C CA . THR A 1 339 ? 76.327 18.443 50.557 1.00 37.78 382 THR A CA 1
ATOM 2307 C C . THR A 1 339 ? 76.788 17.484 51.661 1.00 40.38 382 THR A C 1
ATOM 2308 O O . THR A 1 339 ? 77.964 17.481 52.039 1.00 38.67 382 THR A O 1
ATOM 2312 N N . TRP A 1 340 ? 75.858 16.669 52.168 1.00 40.30 383 TRP A N 1
ATOM 2313 C CA . TRP A 1 340 ? 76.169 15.677 53.203 1.00 41.36 383 TRP A CA 1
ATOM 2314 C C . TRP A 1 340 ? 75.910 14.232 52.760 1.00 44.11 383 TRP A C 1
ATOM 2315 O O . TRP A 1 340 ? 75.382 13.975 51.672 1.00 44.94 383 TRP A O 1
ATOM 2326 N N . ASP A 1 341 ? 76.300 13.293 53.618 1.00 45.17 384 ASP A N 1
ATOM 2327 C CA . ASP A 1 341 ? 76.095 11.871 53.371 1.00 46.18 384 ASP A CA 1
ATOM 2328 C C . ASP A 1 341 ? 75.929 11.203 54.725 1.00 46.01 384 ASP A C 1
ATOM 2329 O O . ASP A 1 341 ? 76.534 11.627 55.710 1.00 45.69 384 ASP A O 1
ATOM 2342 N N . ALA A 1 343 ? 74.594 7.108 56.542 1.00 41.07 386 ALA A N 1
ATOM 2343 C CA . ALA A 1 343 ? 74.139 5.741 56.355 1.00 40.30 386 ALA A CA 1
ATOM 2344 C C . ALA A 1 343 ? 72.652 5.684 56.673 1.00 39.31 386 ALA A C 1
ATOM 2345 O O . ALA A 1 343 ? 72.155 6.441 57.510 1.00 38.34 386 ALA A O 1
ATOM 2347 N N . CYS A 1 344 ? 71.942 4.788 56.005 1.00 40.23 387 CYS A N 1
ATOM 2348 C CA . CYS A 1 344 ? 70.508 4.660 56.242 1.00 41.46 387 CYS A CA 1
ATOM 2349 C C . CYS A 1 344 ? 70.051 3.232 56.017 1.00 41.51 387 CYS A C 1
ATOM 2350 O O . CYS A 1 344 ? 70.720 2.448 55.347 1.00 40.74 387 CYS A O 1
ATOM 2353 N N . ARG A 1 345 ? 68.898 2.903 56.580 1.00 43.67 388 ARG A N 1
ATOM 2354 C CA . ARG A 1 345 ? 68.342 1.578 56.409 1.00 46.20 388 ARG A CA 1
ATOM 2355 C C . ARG A 1 345 ? 67.047 1.662 55.627 1.00 45.15 388 ARG A C 1
ATOM 2356 O O . ARG A 1 345 ? 66.184 2.493 55.907 1.00 43.93 388 ARG A O 1
ATOM 2364 N N . ILE A 1 346 ? 66.925 0.784 54.643 1.00 44.75 389 ILE A N 1
ATOM 2365 C CA . ILE A 1 346 ? 65.753 0.731 53.800 1.00 44.46 389 ILE A CA 1
ATOM 2366 C C . ILE A 1 346 ? 64.704 -0.232 54.343 1.00 43.28 389 ILE A C 1
ATOM 2367 O O . ILE A 1 346 ? 65.024 -1.346 54.752 1.00 42.08 389 ILE A O 1
ATOM 2372 N N . ILE A 1 347 ? 63.455 0.226 54.367 1.00 42.79 390 ILE A N 1
ATOM 2373 C CA . ILE A 1 347 ? 62.331 -0.584 54.820 1.00 43.24 390 ILE A CA 1
ATOM 2374 C C . ILE A 1 347 ? 61.315 -0.736 53.682 1.00 43.16 390 ILE A C 1
ATOM 2375 O O . ILE A 1 347 ? 60.564 0.191 53.372 1.00 41.14 390 ILE A O 1
ATOM 2380 N N . LEU A 1 348 ? 61.302 -1.909 53.064 1.00 43.07 391 LEU A N 1
ATOM 2381 C CA . LEU A 1 348 ? 60.367 -2.189 51.987 1.00 44.74 391 LEU A CA 1
ATOM 2382 C C . LEU A 1 348 ? 58.935 -2.129 52.509 1.00 46.95 391 LEU A C 1
ATOM 2383 O O . LEU A 1 348 ? 58.682 -2.363 53.688 1.00 47.89 391 LEU A O 1
ATOM 2388 N N . PRO A 1 349 ? 57.976 -1.801 51.636 1.00 49.15 392 PRO A N 1
ATOM 2389 C CA . PRO A 1 349 ? 56.569 -1.722 52.044 1.00 51.11 392 PRO A CA 1
ATOM 2390 C C . PRO A 1 349 ? 56.064 -3.094 52.508 1.00 52.52 392 PRO A C 1
ATOM 2391 O O . PRO A 1 349 ? 56.564 -4.127 52.067 1.00 51.04 392 PRO A O 1
ATOM 2395 N N . PRO A 1 350 ? 55.066 -3.120 53.404 1.00 55.73 393 PRO A N 1
ATOM 2396 C CA . PRO A 1 350 ? 54.530 -4.398 53.889 1.00 56.91 393 PRO A CA 1
ATOM 2397 C C . PRO A 1 350 ? 54.082 -5.284 52.729 1.00 58.07 393 PRO A C 1
ATOM 2398 O O . PRO A 1 350 ? 53.343 -4.843 51.844 1.00 59.19 393 PRO A O 1
ATOM 2402 N N . GLY A 1 351 ? 54.536 -6.532 52.736 1.00 58.01 394 GLY A N 1
ATOM 2403 C CA . GLY A 1 351 ? 54.192 -7.446 51.664 1.00 58.00 394 GLY A CA 1
ATOM 2404 C C . GLY A 1 351 ? 55.384 -7.686 50.754 1.00 57.76 394 GLY A C 1
ATOM 2405 O O . GLY A 1 351 ? 55.786 -8.831 50.530 1.00 59.60 394 GLY A O 1
ATOM 2406 N N . LYS A 1 352 ? 55.956 -6.601 50.239 1.00 54.61 395 LYS A N 1
ATOM 2407 C CA . LYS A 1 352 ? 57.110 -6.686 49.354 1.00 53.40 395 LYS A CA 1
ATOM 2408 C C . LYS A 1 352 ? 58.367 -7.058 50.126 1.00 50.32 395 LYS A C 1
ATOM 2409 O O . LYS A 1 352 ? 58.736 -6.380 51.091 1.00 48.88 395 LYS A O 1
ATOM 2415 N N . GLU A 1 353 ? 59.027 -8.128 49.693 1.00 46.52 396 GLU A N 1
ATOM 2416 C CA . GLU A 1 353 ? 60.248 -8.585 50.348 1.00 44.84 396 GLU A CA 1
ATOM 2417 C C . GLU A 1 353 ? 61.486 -8.342 49.502 1.00 42.77 396 GLU A C 1
ATOM 2418 O O . GLU A 1 353 ? 62.600 -8.668 49.916 1.00 45.16 396 GLU A O 1
ATOM 2424 N N . LEU A 1 354 ? 61.293 -7.786 48.311 1.00 39.97 397 LEU A N 1
ATOM 2425 C CA . LEU A 1 354 ? 62.417 -7.455 47.450 1.00 37.80 397 LEU A CA 1
ATOM 2426 C C . LEU A 1 354 ? 62.046 -6.371 46.449 1.00 38.46 397 LEU A C 1
ATOM 2427 O O . LEU A 1 354 ? 60.871 -6.094 46.208 1.00 39.03 397 LEU A O 1
ATOM 2432 N N . ALA A 1 355 ? 63.070 -5.748 45.883 1.00 38.33 398 ALA A N 1
ATOM 2433 C CA . ALA A 1 355 ? 62.881 -4.704 44.892 1.00 39.68 398 ALA A CA 1
ATOM 2434 C C . ALA A 1 355 ? 63.913 -4.972 43.812 1.00 38.80 398 ALA A C 1
ATOM 2435 O O . ALA A 1 355 ? 65.092 -5.167 44.121 1.00 40.84 398 ALA A O 1
ATOM 2445 N N . PRO A 1 357 ? 66.094 -4.190 40.116 1.00 37.64 400 PRO A N 1
ATOM 2446 C CA . PRO A 1 357 ? 66.736 -3.079 39.407 1.00 37.64 400 PRO A CA 1
ATOM 2447 C C . PRO A 1 357 ? 65.785 -2.553 38.336 1.00 37.83 400 PRO A C 1
ATOM 2448 O O . PRO A 1 357 ? 65.089 -3.337 37.689 1.00 40.23 400 PRO A O 1
ATOM 2452 N N . GLY A 1 358 ? 65.752 -1.234 38.153 1.00 36.08 401 GLY A N 1
ATOM 2453 C CA . GLY A 1 358 ? 64.887 -0.648 37.147 1.00 34.09 401 GLY A CA 1
ATOM 2454 C C . GLY A 1 358 ? 63.478 -0.386 37.636 1.00 34.98 401 GLY A C 1
ATOM 2455 O O . GLY A 1 358 ? 62.621 0.051 36.880 1.00 37.56 401 GLY A O 1
ATOM 2456 N N . GLU A 1 359 ? 63.233 -0.637 38.909 1.00 33.46 402 GLU A N 1
ATOM 2457 C CA . GLU A 1 359 ? 61.909 -0.423 39.468 1.00 34.19 402 GLU A CA 1
ATOM 2458 C C . GLU A 1 359 ? 61.845 0.833 40.329 1.00 35.96 402 GLU A C 1
ATOM 2459 O O . GLU A 1 359 ? 62.856 1.259 40.900 1.00 35.68 402 GLU A O 1
ATOM 2465 N N . ASP A 1 360 ? 60.655 1.419 40.427 1.00 33.17 403 ASP A N 1
ATOM 2466 C CA . ASP A 1 360 ? 60.469 2.578 41.286 1.00 34.93 403 ASP A CA 1
ATOM 2467 C C . ASP A 1 360 ? 59.374 2.161 42.250 1.00 34.97 403 ASP A C 1
ATOM 2468 O O . ASP A 1 360 ? 58.468 1.413 41.879 1.00 34.92 403 ASP A O 1
ATOM 2473 N N . LEU A 1 361 ? 59.470 2.630 43.487 1.00 36.66 404 LEU A N 1
ATOM 2474 C CA . LEU A 1 361 ? 58.493 2.304 44.507 1.00 38.57 404 LEU A CA 1
ATOM 2475 C C . LEU A 1 361 ? 58.649 3.249 45.673 1.00 40.38 404 LEU A C 1
ATOM 2476 O O . LEU A 1 361 ? 59.612 4.018 45.748 1.00 41.42 404 LEU A O 1
ATOM 2481 N N . LYS A 1 362 ? 57.689 3.188 46.583 1.00 42.10 405 LYS A N 1
ATOM 2482 C CA . LYS A 1 362 ? 57.725 4.013 47.768 1.00 43.23 405 LYS A CA 1
ATOM 2483 C C . LYS A 1 362 ? 58.413 3.182 48.839 1.00 43.39 405 LYS A C 1
ATOM 2484 O O . LYS A 1 362 ? 58.092 2.012 49.035 1.00 43.13 405 LYS A O 1
ATOM 2490 N N . LEU A 1 363 ? 59.381 3.793 49.506 1.00 41.63 406 LEU A N 1
ATOM 2491 C CA . LEU A 1 363 ? 60.140 3.127 50.551 1.00 41.35 406 LEU A CA 1
ATOM 2492 C C . LEU A 1 363 ? 60.245 4.023 51.774 1.00 40.84 406 LEU A C 1
ATOM 2493 O O . LEU A 1 363 ? 60.040 5.239 51.696 1.00 39.43 406 LEU A O 1
ATOM 2498 N N . THR A 1 364 ? 60.582 3.408 52.898 1.00 39.89 407 THR A N 1
ATOM 2499 C CA . THR A 1 364 ? 60.789 4.130 54.137 1.00 40.76 407 THR A CA 1
ATOM 2500 C C . THR A 1 364 ? 62.283 3.979 54.404 1.00 40.35 407 THR A C 1
ATOM 2501 O O . THR A 1 364 ? 62.820 2.878 54.315 1.00 40.37 407 THR A O 1
ATOM 2505 N N . LEU A 1 365 ? 62.958 5.086 54.689 1.00 39.26 408 LEU A N 1
ATOM 2506 C CA . LEU A 1 365 ? 64.385 5.041 54.973 1.00 39.29 408 LEU A CA 1
ATOM 2507 C C . LEU A 1 365 ? 64.638 5.619 56.366 1.00 39.46 408 LEU A C 1
ATOM 2508 O O . LEU A 1 365 ? 64.029 6.614 56.761 1.00 38.71 408 LEU A O 1
ATOM 2513 N N . ILE A 1 366 ? 65.519 4.972 57.118 1.00 41.21 409 ILE A N 1
ATOM 2514 C CA . ILE A 1 366 ? 65.844 5.427 58.466 1.00 42.38 409 ILE A CA 1
ATOM 2515 C C . ILE A 1 366 ? 67.316 5.784 58.521 1.00 42.30 409 ILE A C 1
ATOM 2516 O O . ILE A 1 366 ? 68.167 4.912 58.372 1.00 43.12 409 ILE A O 1
ATOM 2521 N N . LEU A 1 367 ? 67.619 7.062 58.727 1.00 41.76 410 LEU A N 1
ATOM 2522 C CA . LEU A 1 367 ? 69.014 7.493 58.809 1.00 44.76 410 LEU A CA 1
ATOM 2523 C C . LEU A 1 367 ? 69.632 7.064 60.145 1.00 44.00 410 LEU A C 1
ATOM 2524 O O . LEU A 1 367 ? 68.938 6.954 61.152 1.00 43.75 410 LEU A O 1
ATOM 2529 N N . ARG A 1 368 ? 70.938 6.826 60.150 1.00 45.97 411 ARG A N 1
ATOM 2530 C CA . ARG A 1 368 ? 71.622 6.423 61.373 1.00 48.46 411 ARG A CA 1
ATOM 2531 C C . ARG A 1 368 ? 71.533 7.566 62.387 1.00 49.28 411 ARG A C 1
ATOM 2532 O O . ARG A 1 368 ? 71.598 7.340 63.592 1.00 48.47 411 ARG A O 1
ATOM 2540 N N . GLN A 1 369 ? 71.371 8.789 61.879 1.00 49.98 412 GLN A N 1
ATOM 2541 C CA . GLN A 1 369 ? 71.227 9.985 62.712 1.00 50.71 412 GLN A CA 1
ATOM 2542 C C . GLN A 1 369 ? 70.526 11.098 61.929 1.00 49.61 412 GLN A C 1
ATOM 2543 O O . GLN A 1 369 ? 70.688 11.211 60.717 1.00 48.90 412 GLN A O 1
ATOM 2549 N N . PRO A 1 370 ? 69.726 11.929 62.617 1.00 49.79 413 PRO A N 1
ATOM 2550 C CA . PRO A 1 370 ? 69.000 13.029 61.971 1.00 48.03 413 PRO A CA 1
ATOM 2551 C C . PRO A 1 370 ? 69.896 13.898 61.081 1.00 47.73 413 PRO A C 1
ATOM 2552 O O . PRO A 1 370 ? 71.083 14.090 61.366 1.00 47.10 413 PRO A O 1
ATOM 2564 N N . ILE A 1 372 ? 69.503 17.177 57.655 1.00 39.96 415 ILE A N 1
ATOM 2565 C CA . ILE A 1 372 ? 68.612 18.118 56.996 1.00 42.07 415 ILE A CA 1
ATOM 2566 C C . ILE A 1 372 ? 67.972 17.443 55.778 1.00 42.80 415 ILE A C 1
ATOM 2567 O O . ILE A 1 372 ? 68.533 17.444 54.679 1.00 42.00 415 ILE A O 1
ATOM 2572 N N . LEU A 1 373 ? 66.800 16.855 55.993 1.00 44.36 416 LEU A N 1
ATOM 2573 C CA . LEU A 1 373 ? 66.066 16.156 54.941 1.00 45.12 416 LEU A CA 1
ATOM 2574 C C . LEU A 1 373 ? 64.661 16.728 54.865 1.00 46.07 416 LEU A C 1
ATOM 2575 O O . LEU A 1 373 ? 63.796 16.368 55.665 1.00 45.78 416 LEU A O 1
ATOM 2580 N N . GLU A 1 374 ? 64.435 17.613 53.899 1.00 46.22 417 GLU A N 1
ATOM 2581 C CA . GLU A 1 374 ? 63.131 18.246 53.737 1.00 48.54 417 GLU A CA 1
ATOM 2582 C C . GLU A 1 374 ? 62.236 17.533 52.720 1.00 49.18 417 GLU A C 1
ATOM 2583 O O . GLU A 1 374 ? 62.703 16.713 51.935 1.00 49.17 417 GLU A O 1
ATOM 2589 N N . LYS A 1 375 ? 60.944 17.848 52.757 1.00 49.51 418 LYS A N 1
ATOM 2590 C CA . LYS A 1 375 ? 59.994 17.271 51.824 1.00 51.07 418 LYS A CA 1
ATOM 2591 C C . LYS A 1 375 ? 60.315 17.904 50.481 1.00 49.57 418 LYS A C 1
ATOM 2592 O O . LYS A 1 375 ? 60.549 19.109 50.407 1.00 50.40 418 LYS A O 1
ATOM 2598 N N . GLY A 1 376 ? 60.333 17.093 49.428 1.00 47.14 419 GLY A N 1
ATOM 2599 C CA . GLY A 1 376 ? 60.627 17.611 48.105 1.00 43.16 419 GLY A CA 1
ATOM 2600 C C . GLY A 1 376 ? 62.110 17.538 47.808 1.00 42.49 419 GLY A C 1
ATOM 2601 O O . GLY A 1 376 ? 62.552 17.802 46.690 1.00 42.55 419 GLY A O 1
ATOM 2602 N N . GLN A 1 377 ? 62.887 17.167 48.818 1.00 40.34 420 GLN A N 1
ATOM 2603 C CA . GLN A 1 377 ? 64.330 17.062 48.661 1.00 37.90 420 GLN A CA 1
ATOM 2604 C C . GLN A 1 377 ? 64.691 15.765 47.947 1.00 37.46 420 GLN A C 1
ATOM 2605 O O . GLN A 1 377 ? 64.072 14.727 48.181 1.00 38.30 420 GLN A O 1
ATOM 2611 N N . ARG A 1 378 ? 65.691 15.830 47.075 1.00 35.88 421 ARG A N 1
ATOM 2612 C CA . ARG A 1 378 ? 66.139 14.650 46.349 1.00 36.79 421 ARG A CA 1
ATOM 2613 C C . ARG A 1 378 ? 67.440 14.106 46.955 1.00 37.53 421 ARG A C 1
ATOM 2614 O O . ARG A 1 378 ? 68.178 14.836 47.610 1.00 36.39 421 ARG A O 1
ATOM 2622 N N . PHE A 1 379 ? 67.703 12.820 46.748 1.00 36.25 422 PHE A N 1
ATOM 2623 C CA . PHE A 1 379 ? 68.901 12.183 47.288 1.00 36.68 422 PHE A CA 1
ATOM 2624 C C . PHE A 1 379 ? 69.290 10.990 46.415 1.00 36.70 422 PHE A C 1
ATOM 2625 O O . PHE A 1 379 ? 68.559 10.622 45.502 1.00 36.27 422 PHE A O 1
ATOM 2633 N N . THR A 1 380 ? 70.443 10.394 46.697 1.00 38.32 423 THR A N 1
ATOM 2634 C CA . THR A 1 380 ? 70.888 9.215 45.966 1.00 39.91 423 THR A CA 1
ATOM 2635 C C . THR A 1 380 ? 71.342 8.210 46.998 1.00 40.71 423 THR A C 1
ATOM 2636 O O . THR A 1 380 ? 71.553 8.562 48.155 1.00 40.16 423 THR A O 1
ATOM 2640 N N . LEU A 1 381 ? 71.468 6.954 46.585 1.00 42.59 424 LEU A N 1
ATOM 2641 C CA . LEU A 1 381 ? 71.911 5.898 47.480 1.00 44.46 424 LEU A CA 1
ATOM 2642 C C . LEU A 1 381 ? 73.122 5.243 46.840 1.00 48.22 424 LEU A C 1
ATOM 2643 O O . LEU A 1 381 ? 73.100 4.894 45.661 1.00 48.00 424 LEU A O 1
ATOM 2648 N N . ARG A 1 382 ? 74.188 5.088 47.610 1.00 51.48 425 ARG A N 1
ATOM 2649 C CA . ARG A 1 382 ? 75.384 4.471 47.075 1.00 55.40 425 ARG A CA 1
ATOM 2650 C C . ARG A 1 382 ? 75.791 3.298 47.940 1.00 57.47 425 ARG A C 1
ATOM 2651 O O . ARG A 1 382 ? 75.699 3.344 49.171 1.00 56.07 425 ARG A O 1
ATOM 2659 N N . ASP A 1 383 ? 76.219 2.236 47.277 1.00 60.28 426 ASP A N 1
ATOM 2660 C CA . ASP A 1 383 ? 76.685 1.043 47.953 1.00 63.95 426 ASP A CA 1
ATOM 2661 C C . ASP A 1 383 ? 78.119 0.920 47.472 1.00 66.09 426 ASP A C 1
ATOM 2662 O O . ASP A 1 383 ? 78.364 0.619 46.303 1.00 65.70 426 ASP A O 1
ATOM 2667 N N . GLY A 1 384 ? 79.064 1.175 48.367 1.00 68.29 427 GLY A N 1
ATOM 2668 C CA . GLY A 1 384 ? 80.457 1.113 47.975 1.00 70.64 427 GLY A CA 1
ATOM 2669 C C . GLY A 1 384 ? 80.776 2.338 47.141 1.00 71.51 427 GLY A C 1
ATOM 2670 O O . GLY A 1 384 ? 80.514 3.465 47.559 1.00 71.10 427 GLY A O 1
ATOM 2671 N N . ASN A 1 385 ? 81.328 2.125 45.953 1.00 72.80 428 ASN A N 1
ATOM 2672 C CA . ASN A 1 385 ? 81.673 3.241 45.088 1.00 74.71 428 ASN A CA 1
ATOM 2673 C C . ASN A 1 385 ? 80.787 3.277 43.842 1.00 73.22 428 ASN A C 1
ATOM 2674 O O . ASN A 1 385 ? 81.280 3.279 42.712 1.00 74.18 428 ASN A O 1
ATOM 2679 N N . ARG A 1 386 ? 79.476 3.296 44.052 1.00 70.47 429 ARG A N 1
ATOM 2680 C CA . ARG A 1 386 ? 78.538 3.356 42.939 1.00 67.14 429 ARG A CA 1
ATOM 2681 C C . ARG A 1 386 ? 77.116 3.631 43.408 1.00 62.30 429 ARG A C 1
ATOM 2682 O O . ARG A 1 386 ? 76.684 3.167 44.466 1.00 60.70 429 ARG A O 1
ATOM 2690 N N . THR A 1 387 ? 76.397 4.407 42.610 1.00 57.05 430 THR A N 1
ATOM 2691 C CA . THR A 1 387 ? 75.026 4.762 42.921 1.00 53.43 430 THR A CA 1
ATOM 2692 C C . THR A 1 387 ? 74.096 3.639 42.506 1.00 50.55 430 THR A C 1
ATOM 2693 O O . THR A 1 387 ? 74.187 3.127 41.390 1.00 50.66 430 THR A O 1
ATOM 2697 N N . ILE A 1 388 ? 73.195 3.263 43.402 1.00 46.96 431 ILE A N 1
ATOM 2698 C CA . ILE A 1 388 ? 72.261 2.188 43.117 1.00 45.03 431 ILE A CA 1
ATOM 2699 C C . ILE A 1 388 ? 70.810 2.665 43.082 1.00 42.00 431 ILE A C 1
ATOM 2700 O O . ILE A 1 388 ? 69.923 1.925 42.671 1.00 41.18 431 ILE A O 1
ATOM 2705 N N . GLY A 1 389 ? 70.568 3.897 43.514 1.00 40.34 432 GLY A N 1
ATOM 2706 C CA . GLY A 1 389 ? 69.208 4.403 43.509 1.00 39.46 432 GLY A CA 1
ATOM 2707 C C . GLY A 1 389 ? 69.100 5.909 43.609 1.00 40.33 432 GLY A C 1
ATOM 2708 O O . GLY A 1 389 ? 70.073 6.586 43.959 1.00 38.41 432 GLY A O 1
ATOM 2709 N N . THR A 1 390 ? 67.918 6.435 43.290 1.00 37.79 433 THR A N 1
ATOM 2710 C CA . THR A 1 390 ? 67.665 7.870 43.365 1.00 38.26 433 THR A CA 1
ATOM 2711 C C . THR A 1 390 ? 66.333 8.059 44.066 1.00 35.41 433 THR A C 1
ATOM 2712 O O . THR A 1 390 ? 65.420 7.259 43.877 1.00 33.48 433 THR A O 1
ATOM 2716 N N . GLY A 1 391 ? 66.215 9.113 44.870 1.00 33.49 434 GLY A N 1
ATOM 2717 C CA . GLY A 1 391 ? 64.969 9.334 45.579 1.00 32.57 434 GLY A CA 1
ATOM 2718 C C . GLY A 1 391 ? 64.459 10.761 45.715 1.00 34.75 434 GLY A C 1
ATOM 2719 O O . GLY A 1 391 ? 65.174 11.738 45.492 1.00 34.05 434 GLY A O 1
ATOM 2720 N N . LEU A 1 392 ? 63.196 10.861 46.101 1.00 34.48 435 LEU A N 1
ATOM 2721 C CA . LEU A 1 392 ? 62.531 12.127 46.299 1.00 35.93 435 LEU A CA 1
ATOM 2722 C C . LEU A 1 392 ? 61.689 11.959 47.561 1.00 37.35 435 LEU A C 1
ATOM 2723 O O . LEU A 1 392 ? 60.821 11.093 47.614 1.00 37.32 435 LEU A O 1
ATOM 2728 N N . VAL A 1 393 ? 61.964 12.778 48.575 1.00 38.09 436 VAL A N 1
ATOM 2729 C CA . VAL A 1 393 ? 61.247 12.722 49.850 1.00 38.56 436 VAL A CA 1
ATOM 2730 C C . VAL A 1 393 ? 59.773 13.111 49.750 1.00 40.00 436 VAL A C 1
ATOM 2731 O O . VAL A 1 393 ? 59.442 14.177 49.231 1.00 40.37 436 VAL A O 1
ATOM 2735 N N . THR A 1 394 ? 58.897 12.268 50.288 1.00 43.61 437 THR A N 1
ATOM 2736 C CA . THR A 1 394 ? 57.460 12.534 50.238 1.00 48.34 437 THR A CA 1
ATOM 2737 C C . THR A 1 394 ? 56.912 12.873 51.613 1.00 50.65 437 THR A C 1
ATOM 2738 O O . THR A 1 394 ? 55.974 13.654 51.720 1.00 50.29 437 THR A O 1
ATOM 2742 N N . ASP A 1 395 ? 57.474 12.286 52.665 1.00 54.35 438 ASP A N 1
ATOM 2743 C CA . ASP A 1 395 ? 56.990 12.559 54.021 1.00 58.53 438 ASP A CA 1
ATOM 2744 C C . ASP A 1 395 ? 58.115 12.450 55.042 1.00 59.71 438 ASP A C 1
ATOM 2745 O O . ASP A 1 395 ? 59.132 11.803 54.795 1.00 58.92 438 ASP A O 1
ATOM 2750 N N . THR A 1 396 ? 57.923 13.092 56.188 1.00 62.62 439 THR A N 1
ATOM 2751 C CA . THR A 1 396 ? 58.895 13.053 57.273 1.00 66.45 439 THR A CA 1
ATOM 2752 C C . THR A 1 396 ? 58.170 12.553 58.515 1.00 68.69 439 THR A C 1
ATOM 2753 O O . THR A 1 396 ? 58.054 13.268 59.507 1.00 69.69 439 THR A O 1
ATOM 2757 N N . PRO A 1 397 ? 57.664 11.310 58.468 1.00 69.97 440 PRO A N 1
ATOM 2758 C CA . PRO A 1 397 ? 56.940 10.687 59.577 1.00 71.13 440 PRO A CA 1
ATOM 2759 C C . PRO A 1 397 ? 57.726 10.751 60.869 1.00 71.71 440 PRO A C 1
ATOM 2760 O O . PRO A 1 397 ? 58.958 10.782 60.854 1.00 70.84 440 PRO A O 1
ATOM 2764 N N . ALA A 1 398 ? 57.006 10.771 61.985 1.00 73.34 441 ALA A N 1
ATOM 2765 C CA . ALA A 1 398 ? 57.644 10.800 63.291 1.00 73.94 441 ALA A CA 1
ATOM 2766 C C . ALA A 1 398 ? 58.300 9.438 63.487 1.00 73.85 441 ALA A C 1
ATOM 2767 O O . ALA A 1 398 ? 57.716 8.408 63.152 1.00 74.34 441 ALA A O 1
ATOM 2777 N N . THR A 1 400 ? 59.205 6.080 64.911 1.00 81.95 443 THR A N 1
ATOM 2778 C CA . THR A 1 400 ? 58.458 5.201 65.810 1.00 85.86 443 THR A CA 1
ATOM 2779 C C . THR A 1 400 ? 59.371 4.385 66.723 1.00 88.17 443 THR A C 1
ATOM 2780 O O . THR A 1 400 ? 60.578 4.285 66.493 1.00 87.89 443 THR A O 1
ATOM 2784 N N . GLU A 1 401 ? 58.779 3.805 67.762 1.00 91.29 444 GLU A N 1
ATOM 2785 C CA . GLU A 1 401 ? 59.519 2.992 68.720 1.00 93.26 444 GLU A CA 1
ATOM 2786 C C . GLU A 1 401 ? 60.311 1.925 67.979 1.00 93.95 444 GLU A C 1
ATOM 2787 O O . GLU A 1 401 ? 61.508 1.748 68.212 1.00 94.35 444 GLU A O 1
ATOM 2793 N N . GLU A 1 402 ? 59.625 1.222 67.082 1.00 94.63 445 GLU A N 1
ATOM 2794 C CA . GLU A 1 402 ? 60.229 0.160 66.283 1.00 94.52 445 GLU A CA 1
ATOM 2795 C C . GLU A 1 402 ? 61.471 0.667 65.558 1.00 93.12 445 GLU A C 1
ATOM 2796 O O . GLU A 1 402 ? 62.513 0.010 65.560 1.00 92.31 445 GLU A O 1
ATOM 2802 N N . ASP A 1 403 ? 61.352 1.840 64.941 1.00 91.74 446 ASP A N 1
ATOM 2803 C CA . ASP A 1 403 ? 62.461 2.435 64.205 1.00 90.75 446 ASP A CA 1
ATOM 2804 C C . ASP A 1 403 ? 63.633 2.753 65.125 1.00 90.50 446 ASP A C 1
ATOM 2805 O O . ASP A 1 403 ? 64.786 2.750 64.699 1.00 90.05 446 ASP A O 1
ATOM 2810 N N . LYS A 1 404 ? 63.328 3.026 66.389 1.00 90.71 447 LYS A N 1
ATOM 2811 C CA . LYS A 1 404 ? 64.352 3.342 67.379 1.00 90.87 447 LYS A CA 1
ATOM 2812 C C . LYS A 1 404 ? 65.045 2.068 67.849 1.00 90.67 447 LYS A C 1
ATOM 2813 O O . LYS A 1 404 ? 66.222 2.084 68.216 1.00 90.51 447 LYS A O 1
ATOM 2819 N N . ASN A 1 405 ? 64.301 0.967 67.825 1.00 90.64 448 ASN A N 1
ATOM 2820 C CA . ASN A 1 405 ? 64.802 -0.333 68.249 1.00 91.04 448 ASN A CA 1
ATOM 2821 C C . ASN A 1 405 ? 65.709 -0.997 67.218 1.00 90.17 448 ASN A C 1
ATOM 2822 O O . ASN A 1 405 ? 66.258 -2.069 67.466 1.00 90.00 448 ASN A O 1
ATOM 2827 N N . ILE A 1 406 ? 65.869 -0.358 66.064 1.00 89.29 449 ILE A N 1
ATOM 2828 C CA . ILE A 1 406 ? 66.714 -0.906 65.010 1.00 88.06 449 ILE A CA 1
ATOM 2829 C C . ILE A 1 406 ? 68.120 -1.200 65.513 1.00 87.22 449 ILE A C 1
ATOM 2830 O O . ILE A 1 406 ? 68.690 -0.433 66.285 1.00 86.56 449 ILE A O 1
ATOM 2835 N N . LYS A 1 407 ? 68.670 -2.322 65.070 1.00 86.82 450 LYS A N 1
ATOM 2836 C CA . LYS A 1 407 ? 70.013 -2.718 65.460 1.00 86.99 450 LYS A CA 1
ATOM 2837 C C . LYS A 1 407 ? 70.947 -2.403 64.299 1.00 86.03 450 LYS A C 1
ATOM 2838 O O . LYS A 1 407 ? 70.859 -3.021 63.242 1.00 86.09 450 LYS A O 1
ATOM 2844 N N . TRP A 1 408 ? 71.836 -1.438 64.495 1.00 85.24 451 TRP A N 1
ATOM 2845 C CA . TRP A 1 408 ? 72.769 -1.046 63.445 1.00 85.34 451 TRP A CA 1
ATOM 2846 C C . TRP A 1 408 ? 74.035 -1.885 63.418 1.00 86.50 451 TRP A C 1
ATOM 2847 O O . TRP A 1 408 ? 74.141 -2.887 64.122 1.00 86.62 451 TRP A O 1
ATOM 2858 N N . SER A 1 409 ? 74.992 -1.467 62.594 1.00 88.37 452 SER A N 1
ATOM 2859 C CA . SER A 1 409 ? 76.266 -2.168 62.457 1.00 90.39 452 SER A CA 1
ATOM 2860 C C . SER A 1 409 ? 76.875 -2.578 63.799 1.00 91.60 452 SER A C 1
ATOM 2861 O O . SER A 1 409 ? 77.353 -3.731 63.896 1.00 91.11 452 SER A O 1
ATOM 2865 N N . SER B 2 1 ? 22.642 18.414 13.194 1.00 54.87 56 SER B N 1
ATOM 2866 C CA . SER B 2 1 ? 21.611 18.889 14.169 1.00 56.01 56 SER B CA 1
ATOM 2867 C C . SER B 2 1 ? 21.936 18.435 15.593 1.00 55.23 56 SER B C 1
ATOM 2868 O O . SER B 2 1 ? 22.893 17.697 15.819 1.00 55.75 56 SER B O 1
ATOM 2871 N N . ALA B 2 2 ? 21.131 18.881 16.550 1.00 55.10 57 ALA B N 1
ATOM 2872 C CA . ALA B 2 2 ? 21.322 18.501 17.946 1.00 55.36 57 ALA B CA 1
ATOM 2873 C C . ALA B 2 2 ? 20.886 17.046 18.152 1.00 54.35 57 ALA B C 1
ATOM 2874 O O . ALA B 2 2 ? 21.504 16.304 18.920 1.00 52.79 57 ALA B O 1
ATOM 2876 N N . SER B 2 3 ? 19.826 16.648 17.451 1.00 54.22 58 SER B N 1
ATOM 2877 C CA . SER B 2 3 ? 19.296 15.291 17.548 1.00 54.72 58 SER B CA 1
ATOM 2878 C C . SER B 2 3 ? 20.259 14.237 16.992 1.00 54.76 58 SER B C 1
ATOM 2879 O O . SER B 2 3 ? 20.404 13.156 17.573 1.00 54.62 58 SER B O 1
ATOM 2882 N N . SER B 2 4 ? 20.918 14.538 15.874 1.00 53.46 59 SER B N 1
ATOM 2883 C CA . SER B 2 4 ? 21.854 13.575 15.295 1.00 54.16 59 SER B CA 1
ATOM 2884 C C . SER B 2 4 ? 23.106 13.498 16.161 1.00 53.73 59 SER B C 1
ATOM 2885 O O . SER B 2 4 ? 23.664 12.422 16.368 1.00 54.02 59 SER B O 1
ATOM 2888 N N . LYS B 2 5 ? 23.536 14.651 16.662 1.00 52.48 60 LYS B N 1
ATOM 2889 C CA . LYS B 2 5 ? 24.709 14.733 17.517 1.00 53.24 60 LYS B CA 1
ATOM 2890 C C . LYS B 2 5 ? 24.483 13.858 18.754 1.00 52.39 60 LYS B C 1
ATOM 2891 O O . LYS B 2 5 ? 25.385 13.142 19.191 1.00 51.57 60 LYS B O 1
ATOM 2897 N N . GLU B 2 6 ? 23.263 13.901 19.287 1.00 50.60 61 GLU B N 1
ATOM 2898 C CA . GLU B 2 6 ? 22.901 13.136 20.476 1.00 50.17 61 GLU B CA 1
ATOM 2899 C C . GLU B 2 6 ? 22.966 11.632 20.220 1.00 48.32 61 GLU B C 1
ATOM 2900 O O . GLU B 2 6 ? 23.432 10.864 21.065 1.00 46.70 61 GLU B O 1
ATOM 2906 N N . LEU B 2 7 ? 22.502 11.223 19.043 1.00 47.49 62 LEU B N 1
ATOM 2907 C CA . LEU B 2 7 ? 22.509 9.820 18.648 1.00 47.68 62 LEU B CA 1
ATOM 2908 C C . LEU B 2 7 ? 23.937 9.305 18.513 1.00 46.46 62 LEU B C 1
ATOM 2909 O O . LEU B 2 7 ? 24.245 8.188 18.926 1.00 46.23 62 LEU B O 1
ATOM 2914 N N . LEU B 2 8 ? 24.800 10.122 17.916 1.00 44.99 63 LEU B N 1
ATOM 2915 C CA . LEU B 2 8 ? 26.201 9.760 17.732 1.00 43.22 63 LEU B CA 1
ATOM 2916 C C . LEU B 2 8 ? 26.892 9.582 19.086 1.00 42.67 63 LEU B C 1
ATOM 2917 O O . LEU B 2 8 ? 27.599 8.597 19.297 1.00 41.33 63 LEU B O 1
ATOM 2922 N N . MET B 2 9 ? 26.676 10.533 19.997 1.00 42.40 64 MET B N 1
ATOM 2923 C CA . MET B 2 9 ? 27.287 10.476 21.328 1.00 42.83 64 MET B CA 1
ATOM 2924 C C . MET B 2 9 ? 26.742 9.279 22.092 1.00 42.89 64 MET B C 1
ATOM 2925 O O . MET B 2 9 ? 27.485 8.555 22.761 1.00 42.38 64 MET B O 1
ATOM 2930 N N . LYS B 2 10 ? 25.440 9.056 21.965 1.00 43.33 65 LYS B N 1
ATOM 2931 C CA . LYS B 2 10 ? 24.810 7.947 22.652 1.00 43.72 65 LYS B CA 1
ATOM 2932 C C . LYS B 2 10 ? 25.384 6.610 22.188 1.00 43.42 65 LYS B C 1
ATOM 2933 O O . LYS B 2 10 ? 25.567 5.696 22.992 1.00 42.03 65 LYS B O 1
ATOM 2939 N N . LEU B 2 11 ? 25.683 6.495 20.895 1.00 42.38 66 LEU B N 1
ATOM 2940 C CA . LEU B 2 11 ? 26.241 5.251 20.372 1.00 41.52 66 LEU B CA 1
ATOM 2941 C C . LEU B 2 11 ? 27.696 5.099 20.826 1.00 40.11 66 LEU B C 1
ATOM 2942 O O . LEU B 2 11 ? 28.176 3.990 21.059 1.00 39.16 66 LEU B O 1
ATOM 2947 N N . ARG B 2 12 ? 28.393 6.223 20.940 1.00 39.21 67 ARG B N 1
ATOM 2948 C CA . ARG B 2 12 ? 29.788 6.229 21.385 1.00 39.32 67 ARG B CA 1
ATOM 2949 C C . ARG B 2 12 ? 29.881 5.765 22.839 1.00 37.94 67 ARG B C 1
ATOM 2950 O O . ARG B 2 12 ? 30.640 4.858 23.160 1.00 35.60 67 ARG B O 1
ATOM 2958 N N . ARG B 2 13 ? 29.101 6.399 23.707 1.00 40.21 68 ARG B N 1
ATOM 2959 C CA . ARG B 2 13 ? 29.095 6.066 25.125 1.00 43.81 68 ARG B CA 1
ATOM 2960 C C . ARG B 2 13 ? 28.773 4.590 25.325 1.00 46.20 68 ARG B C 1
ATOM 2961 O O . ARG B 2 13 ? 29.341 3.924 26.191 1.00 46.78 68 ARG B O 1
ATOM 2969 N N . LYS B 2 14 ? 27.858 4.091 24.504 1.00 47.62 69 LYS B N 1
ATOM 2970 C CA . LYS B 2 14 ? 27.397 2.716 24.590 1.00 49.01 69 LYS B CA 1
ATOM 2971 C C . LYS B 2 14 ? 28.380 1.642 24.120 1.00 47.66 69 LYS B C 1
ATOM 2972 O O . LYS B 2 14 ? 28.522 0.607 24.770 1.00 48.75 69 LYS B O 1
ATOM 2978 N N . THR B 2 15 ? 29.082 1.893 23.020 1.00 45.30 70 THR B N 1
ATOM 2979 C CA . THR B 2 15 ? 29.986 0.887 22.465 1.00 43.67 70 THR B CA 1
ATOM 2980 C C . THR B 2 15 ? 31.492 1.104 22.550 1.00 42.03 70 THR B C 1
ATOM 2981 O O . THR B 2 15 ? 32.253 0.142 22.492 1.00 41.06 70 THR B O 1
ATOM 2985 N N . GLY B 2 16 ? 31.932 2.357 22.633 1.00 41.27 71 GLY B N 1
ATOM 2986 C CA . GLY B 2 16 ? 33.359 2.620 22.714 1.00 37.62 71 GLY B CA 1
ATOM 2987 C C . GLY B 2 16 ? 34.105 2.651 21.387 1.00 37.20 71 GLY B C 1
ATOM 2988 O O . GLY B 2 16 ? 35.315 2.860 21.365 1.00 37.86 71 GLY B O 1
ATOM 2989 N N . TYR B 2 17 ? 33.415 2.432 20.273 1.00 36.36 72 TYR B N 1
ATOM 2990 C CA . TYR B 2 17 ? 34.105 2.479 18.983 1.00 35.36 72 TYR B CA 1
ATOM 2991 C C . TYR B 2 17 ? 34.410 3.928 18.655 1.00 32.37 72 TYR B C 1
ATOM 2992 O O . TYR B 2 17 ? 33.800 4.825 19.227 1.00 31.77 72 TYR B O 1
ATOM 3001 N N . SER B 2 18 ? 35.355 4.145 17.746 1.00 31.42 73 SER B N 1
ATOM 3002 C CA . SER B 2 18 ? 35.755 5.488 17.336 1.00 35.30 73 SER B CA 1
ATOM 3003 C C . SER B 2 18 ? 34.563 6.326 16.875 1.00 36.00 73 SER B C 1
ATOM 3004 O O . SER B 2 18 ? 33.531 5.781 16.465 1.00 35.02 73 SER B O 1
ATOM 3007 N N . PHE B 2 19 ? 34.704 7.651 16.940 1.00 34.93 74 PHE B N 1
ATOM 3008 C CA . PHE B 2 19 ? 33.609 8.522 16.522 1.00 36.08 74 PHE B CA 1
ATOM 3009 C C . PHE B 2 19 ? 33.311 8.335 15.032 1.00 38.32 74 PHE B C 1
ATOM 3010 O O . PHE B 2 19 ? 32.154 8.213 14.633 1.00 38.19 74 PHE B O 1
ATOM 3018 N N . ILE B 2 20 ? 34.361 8.287 14.221 1.00 38.60 75 ILE B N 1
ATOM 3019 C CA . ILE B 2 20 ? 34.179 8.123 12.795 1.00 41.67 75 ILE B CA 1
ATOM 3020 C C . ILE B 2 20 ? 33.491 6.790 12.472 1.00 42.01 75 ILE B C 1
ATOM 3021 O O . ILE B 2 20 ? 32.637 6.743 11.599 1.00 41.36 75 ILE B O 1
ATOM 3026 N N . ASN B 2 21 ? 33.839 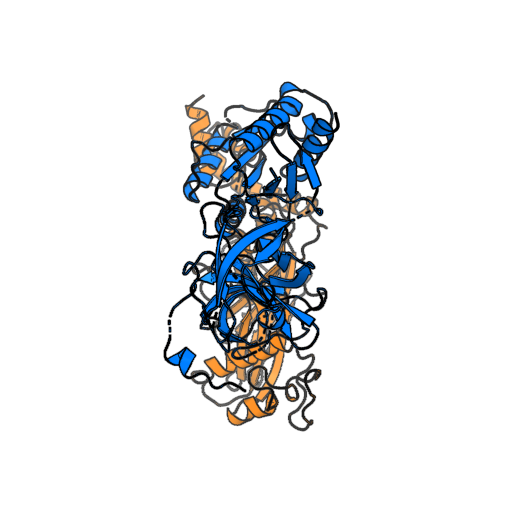5.717 13.185 1.00 41.32 76 ASN B N 1
ATOM 3027 C CA . ASN B 2 21 ? 33.198 4.430 12.942 1.00 40.40 76 ASN B CA 1
ATOM 3028 C C . ASN B 2 21 ? 31.735 4.489 13.356 1.00 40.61 76 ASN B C 1
ATOM 3029 O O . ASN B 2 21 ? 30.866 3.915 12.689 1.00 40.79 76 ASN B O 1
ATOM 3034 N N . CYS B 2 22 ? 31.459 5.178 14.456 1.00 39.08 77 CYS B N 1
ATOM 3035 C CA . CYS B 2 22 ? 30.090 5.302 14.935 1.00 39.12 77 CYS B CA 1
ATOM 3036 C C . CYS B 2 22 ? 29.251 6.111 13.939 1.00 40.53 77 CYS B C 1
ATOM 3037 O O . CYS B 2 22 ? 28.083 5.795 13.697 1.00 39.22 77 CYS B O 1
ATOM 3040 N N . LYS B 2 23 ? 29.860 7.148 13.368 1.00 39.65 78 LYS B N 1
ATOM 3041 C CA . LYS B 2 23 ? 29.182 8.013 12.408 1.00 43.37 78 LYS B CA 1
ATOM 3042 C C . LYS B 2 23 ? 28.838 7.228 11.143 1.00 43.68 78 LYS B C 1
ATOM 3043 O O . LYS B 2 23 ? 27.728 7.329 10.624 1.00 43.48 78 LYS B O 1
ATOM 3049 N N . LYS B 2 24 ? 29.790 6.441 10.658 1.00 44.54 79 LYS B N 1
ATOM 3050 C CA . LYS B 2 24 ? 29.570 5.625 9.472 1.00 46.88 79 LYS B CA 1
ATOM 3051 C C . LYS B 2 24 ? 28.523 4.535 9.753 1.00 46.77 79 LYS B C 1
ATOM 3052 O O . LYS B 2 24 ? 27.736 4.172 8.875 1.00 45.17 79 LYS B O 1
ATOM 3058 N N . ALA B 2 25 ? 28.511 4.022 10.979 1.00 45.07 80 ALA B N 1
ATOM 3059 C CA . ALA B 2 25 ? 27.556 2.987 11.349 1.00 46.02 80 ALA B CA 1
ATOM 3060 C C . ALA B 2 25 ? 26.143 3.549 11.343 1.00 47.01 80 ALA B C 1
ATOM 3061 O O . ALA B 2 25 ? 25.223 2.928 10.823 1.00 47.46 80 ALA B O 1
ATOM 3063 N N . LEU B 2 26 ? 25.971 4.724 11.929 1.00 48.93 81 LEU B N 1
ATOM 3064 C CA . LEU B 2 26 ? 24.661 5.352 11.980 1.00 52.65 81 LEU B CA 1
ATOM 3065 C C . LEU B 2 26 ? 24.111 5.712 10.592 1.00 54.88 81 LEU B C 1
ATOM 3066 O O . LEU B 2 26 ? 22.964 5.387 10.274 1.00 55.11 81 LEU B O 1
ATOM 3071 N N . GLU B 2 27 ? 24.913 6.365 9.756 1.00 55.49 82 GLU B N 1
ATOM 3072 C CA . GLU B 2 27 ? 24.421 6.725 8.437 1.00 58.00 82 GLU B CA 1
ATOM 3073 C C . GLU B 2 27 ? 24.112 5.484 7.596 1.00 57.78 82 GLU B C 1
ATOM 3074 O O . GLU B 2 27 ? 23.216 5.511 6.753 1.00 57.25 82 GLU B O 1
ATOM 3080 N N . THR B 2 28 ? 24.845 4.399 7.841 1.00 57.87 83 THR B N 1
ATOM 3081 C CA . THR B 2 28 ? 24.633 3.141 7.124 1.00 57.64 83 THR B CA 1
ATOM 3082 C C . THR B 2 28 ? 23.349 2.448 7.578 1.00 56.86 83 THR B C 1
ATOM 3083 O O . THR B 2 28 ? 22.715 1.728 6.805 1.00 56.74 83 THR B O 1
ATOM 3087 N N . CYS B 2 29 ? 22.960 2.677 8.826 1.00 55.21 84 CYS B N 1
ATOM 3088 C CA . CYS B 2 29 ? 21.752 2.063 9.364 1.00 55.03 84 CYS B CA 1
ATOM 3089 C C . CYS B 2 29 ? 20.600 3.055 9.546 1.00 54.76 84 CYS B C 1
ATOM 3090 O O . CYS B 2 29 ? 19.734 2.876 10.403 1.00 54.85 84 CYS B O 1
ATOM 3093 N N . GLY B 2 30 ? 20.601 4.103 8.731 1.00 56.08 85 GLY B N 1
ATOM 3094 C CA . GLY B 2 30 ? 19.539 5.094 8.780 1.00 58.55 85 GLY B CA 1
ATOM 3095 C C . GLY B 2 30 ? 19.347 5.852 10.078 1.00 60.06 85 GLY B C 1
ATOM 3096 O O . GLY B 2 30 ? 18.282 6.421 10.313 1.00 61.33 85 GLY B O 1
ATOM 3097 N N . GLY B 2 31 ? 20.370 5.867 10.922 1.00 60.14 86 GLY B N 1
ATOM 3098 C CA . GLY B 2 31 ? 20.267 6.575 12.183 1.00 61.12 86 GLY B CA 1
ATOM 3099 C C . GLY B 2 31 ? 19.652 5.727 13.275 1.00 61.52 86 GLY B C 1
ATOM 3100 O O . GLY B 2 31 ? 19.301 6.234 14.339 1.00 61.55 86 GLY B O 1
ATOM 3101 N N . ASP B 2 32 ? 19.525 4.431 13.013 1.00 62.21 87 ASP B N 1
ATOM 3102 C CA . ASP B 2 32 ? 18.945 3.501 13.976 1.00 62.69 87 ASP B CA 1
ATOM 3103 C C . ASP B 2 32 ? 20.031 2.945 14.899 1.00 62.14 87 ASP B C 1
ATOM 3104 O O . ASP B 2 32 ? 20.876 2.157 14.474 1.00 60.21 87 ASP B O 1
ATOM 3109 N N . LEU B 2 33 ? 19.997 3.368 16.163 1.00 63.29 88 LEU B N 1
ATOM 3110 C CA . LEU B 2 33 ? 20.983 2.949 17.161 1.00 64.73 88 LEU B CA 1
ATOM 3111 C C . LEU B 2 33 ? 21.222 1.448 17.289 1.00 64.48 88 LEU B C 1
ATOM 3112 O O . LEU B 2 33 ? 22.366 0.995 17.221 1.00 64.21 88 LEU B O 1
ATOM 3117 N N . LYS B 2 34 ? 20.154 0.680 17.481 1.00 65.29 89 LYS B N 1
ATOM 3118 C CA . LYS B 2 34 ? 20.285 -0.770 17.624 1.00 66.61 89 LYS B CA 1
ATOM 3119 C C . LYS B 2 34 ? 20.962 -1.403 16.413 1.00 65.98 89 LYS B C 1
ATOM 3120 O O . LYS B 2 34 ? 21.863 -2.232 16.561 1.00 65.91 89 LYS B O 1
ATOM 3126 N N . GLN B 2 35 ? 20.528 -1.011 15.218 1.00 64.74 90 GLN B N 1
ATOM 3127 C CA . GLN B 2 35 ? 21.116 -1.550 14.005 1.00 64.45 90 GLN B CA 1
ATOM 3128 C C . GLN B 2 35 ? 22.583 -1.105 13.868 1.00 60.76 90 GLN B C 1
ATOM 3129 O O . GLN B 2 35 ? 23.457 -1.911 13.545 1.00 58.10 90 GLN B O 1
ATOM 3135 N N . ALA B 2 36 ? 22.848 0.171 14.143 1.00 59.26 91 ALA B N 1
ATOM 3136 C CA . ALA B 2 36 ? 24.203 0.717 14.070 1.00 56.31 91 ALA B CA 1
ATOM 3137 C C . ALA B 2 36 ? 25.145 -0.066 14.987 1.00 55.78 91 ALA B C 1
ATOM 3138 O O . ALA B 2 36 ? 26.227 -0.496 14.576 1.00 53.87 91 ALA B O 1
ATOM 3140 N N . GLU B 2 37 ? 24.725 -0.250 16.232 1.00 55.72 92 GLU B N 1
ATOM 3141 C CA . GLU B 2 37 ? 25.531 -0.995 17.191 1.00 56.68 92 GLU B CA 1
ATOM 3142 C C . GLU B 2 37 ? 25.825 -2.402 16.675 1.00 56.42 92 GLU B C 1
ATOM 3143 O O . GLU B 2 37 ? 26.982 -2.835 16.650 1.00 55.99 92 GLU B O 1
ATOM 3149 N N . SER B 2 38 ? 24.780 -3.116 16.260 1.00 56.64 93 SER B N 1
ATOM 3150 C CA . SER B 2 38 ? 24.957 -4.471 15.732 1.00 56.38 93 SER B CA 1
ATOM 3151 C C . SER B 2 38 ? 25.941 -4.457 14.570 1.00 55.63 93 SER B C 1
ATOM 3152 O O . SER B 2 38 ? 26.810 -5.320 14.476 1.00 56.76 93 SER B O 1
ATOM 3155 N N . TRP B 2 39 ? 25.796 -3.473 13.687 1.00 54.83 94 TRP B N 1
ATOM 3156 C CA . TRP B 2 39 ? 26.682 -3.328 12.532 1.00 55.49 94 TRP B CA 1
ATOM 3157 C C . TRP B 2 39 ? 28.140 -3.162 12.963 1.00 54.95 94 TRP B C 1
ATOM 3158 O O . TRP B 2 39 ? 29.034 -3.806 12.415 1.00 53.29 94 TRP B O 1
ATOM 3169 N N . LEU B 2 40 ? 28.378 -2.283 13.935 1.00 56.61 95 LEU B N 1
ATOM 3170 C CA . LEU B 2 40 ? 29.739 -2.045 14.412 1.00 58.55 95 LEU B CA 1
ATOM 3171 C C . LEU B 2 40 ? 30.392 -3.318 14.941 1.00 59.33 95 LEU B C 1
ATOM 3172 O O . LEU B 2 40 ? 31.546 -3.602 14.629 1.00 58.55 95 LEU B O 1
ATOM 3177 N N . HIS B 2 41 ? 29.657 -4.083 15.741 1.00 61.08 96 HIS B N 1
ATOM 3178 C CA . HIS B 2 41 ? 30.206 -5.319 16.289 1.00 64.67 96 HIS B CA 1
ATOM 3179 C C . HIS B 2 41 ? 30.582 -6.288 15.168 1.00 66.99 96 HIS B C 1
ATOM 3180 O O . HIS B 2 41 ? 31.652 -6.896 15.198 1.00 66.76 96 HIS B O 1
ATOM 3187 N N . LYS B 2 42 ? 29.705 -6.418 14.174 1.00 68.94 97 LYS B N 1
ATOM 3188 C CA . LYS B 2 42 ? 29.959 -7.315 13.051 1.00 70.91 97 LYS B CA 1
ATOM 3189 C C . LYS B 2 42 ? 31.223 -6.958 12.280 1.00 70.85 97 LYS B C 1
ATOM 3190 O O . LYS B 2 42 ? 31.877 -7.835 11.719 1.00 70.83 97 LYS B O 1
ATOM 3196 N N . GLN B 2 43 ? 31.562 -5.673 12.258 1.00 70.74 98 GLN B N 1
ATOM 3197 C CA . GLN B 2 43 ? 32.743 -5.200 11.541 1.00 71.17 98 GLN B CA 1
ATOM 3198 C C . GLN B 2 43 ? 34.007 -5.288 12.380 1.00 69.79 98 GLN B C 1
ATOM 3199 O O . GLN B 2 43 ? 35.111 -5.345 11.842 1.00 69.63 98 GLN B O 1
ATOM 3205 N N . ALA B 2 44 ? 33.829 -5.295 13.698 1.00 68.77 99 ALA B N 1
ATOM 3206 C CA . ALA B 2 44 ? 34.932 -5.357 14.656 1.00 67.14 99 ALA B CA 1
ATOM 3207 C C . ALA B 2 44 ? 36.061 -6.320 14.294 1.00 66.08 99 ALA B C 1
ATOM 3208 O O . ALA B 2 44 ? 37.222 -5.916 14.195 1.00 65.01 99 ALA B O 1
ATOM 3210 N N . GLN B 2 45 ? 35.724 -7.591 14.100 1.00 66.15 100 GLN B N 1
ATOM 3211 C CA . GLN B 2 45 ? 36.732 -8.597 13.774 1.00 66.92 100 GLN B CA 1
ATOM 3212 C C . GLN B 2 45 ? 37.528 -8.242 12.520 1.00 67.28 100 GLN B C 1
ATOM 3213 O O . GLN B 2 45 ? 38.757 -8.309 12.517 1.00 66.34 100 GLN B O 1
ATOM 3219 N N . LYS B 2 46 ? 36.828 -7.860 11.458 1.00 68.87 101 LYS B N 1
ATOM 3220 C CA . LYS B 2 46 ? 37.486 -7.502 10.209 1.00 70.33 101 LYS B CA 1
ATOM 3221 C C . LYS B 2 46 ? 38.405 -6.301 10.416 1.00 69.48 101 LYS B C 1
ATOM 3222 O O . LYS B 2 46 ? 39.560 -6.303 9.982 1.00 68.72 101 LYS B O 1
ATOM 3228 N N . GLU B 2 47 ? 37.888 -5.278 11.087 1.00 69.13 102 GLU B N 1
ATOM 3229 C CA . GLU B 2 47 ? 38.663 -4.075 11.364 1.00 68.58 102 GLU B CA 1
ATOM 3230 C C . GLU B 2 47 ? 39.922 -4.448 12.135 1.00 67.14 102 GLU B C 1
ATOM 3231 O O . GLU B 2 47 ? 41.013 -3.947 11.846 1.00 66.38 102 GLU B O 1
ATOM 3237 N N . GLY B 2 48 ? 39.758 -5.341 13.111 1.00 64.65 103 GLY B N 1
ATOM 3238 C CA . GLY B 2 48 ? 40.879 -5.783 13.920 1.00 63.57 103 GLY B CA 1
ATOM 3239 C C . GLY B 2 48 ? 41.986 -6.442 13.118 1.00 63.24 103 GLY B C 1
ATOM 3240 O O . GLY B 2 48 ? 43.143 -6.023 13.187 1.00 61.13 103 GLY B O 1
ATOM 3241 N N . TRP B 2 49 ? 41.641 -7.478 12.359 1.00 63.55 104 TRP B N 1
ATOM 3242 C CA . TRP B 2 49 ? 42.631 -8.174 11.547 1.00 65.25 104 TRP B CA 1
ATOM 3243 C C . TRP B 2 49 ? 43.405 -7.201 10.668 1.00 64.68 104 TRP B C 1
ATOM 3244 O O . TRP B 2 49 ? 44.633 -7.267 10.575 1.00 64.08 104 TRP B O 1
ATOM 3255 N N . SER B 2 50 ? 42.675 -6.300 10.020 1.00 64.09 105 SER B N 1
ATOM 3256 C CA . SER B 2 50 ? 43.288 -5.328 9.127 1.00 63.99 105 SER B CA 1
ATOM 3257 C C . SER B 2 50 ? 44.254 -4.424 9.879 1.00 62.58 105 SER B C 1
ATOM 3258 O O . SER B 2 50 ? 45.364 -4.151 9.412 1.00 61.26 105 SER B O 1
ATOM 3261 N N . LYS B 2 51 ? 43.823 -3.962 11.048 1.00 62.03 106 LYS B N 1
ATOM 3262 C CA . LYS B 2 51 ? 44.650 -3.091 11.871 1.00 61.50 106 LYS B CA 1
ATOM 3263 C C . LYS B 2 51 ? 45.869 -3.872 12.367 1.00 60.15 106 LYS B C 1
ATOM 3264 O O . LYS B 2 51 ? 46.986 -3.358 12.385 1.00 59.47 106 LYS B O 1
ATOM 3270 N N . ALA B 2 52 ? 45.651 -5.125 12.750 1.00 59.56 107 ALA B N 1
ATOM 3271 C CA . ALA B 2 52 ? 46.730 -5.977 13.235 1.00 61.10 107 ALA B CA 1
ATOM 3272 C C . ALA B 2 52 ? 47.809 -6.155 12.171 1.00 62.45 107 ALA B C 1
ATOM 3273 O O . ALA B 2 52 ? 48.998 -6.196 12.480 1.00 63.12 107 ALA B O 1
ATOM 3275 N N . ALA B 2 53 ? 47.391 -6.263 10.914 1.00 64.89 108 ALA B N 1
ATOM 3276 C CA . ALA B 2 53 ? 48.333 -6.427 9.814 1.00 65.53 108 ALA B CA 1
ATOM 3277 C C . ALA B 2 53 ? 49.142 -5.150 9.617 1.00 65.71 108 ALA B C 1
ATOM 3278 O O . ALA B 2 53 ? 50.345 -5.194 9.376 1.00 64.90 108 ALA B O 1
ATOM 3280 N N . ARG B 2 54 ? 48.471 -4.011 9.729 1.00 67.18 109 ARG B N 1
ATOM 3281 C CA . ARG B 2 54 ? 49.129 -2.722 9.558 1.00 69.30 109 ARG B CA 1
ATOM 3282 C C . ARG B 2 54 ? 50.211 -2.467 10.604 1.00 69.68 109 ARG B C 1
ATOM 3283 O O . ARG B 2 54 ? 51.328 -2.065 10.267 1.00 69.47 109 ARG B O 1
ATOM 3291 N N . LEU B 2 55 ? 49.878 -2.703 11.870 1.00 69.24 110 LEU B N 1
ATOM 3292 C CA . LEU B 2 55 ? 50.819 -2.483 12.966 1.00 68.57 110 LEU B CA 1
ATOM 3293 C C . LEU B 2 55 ? 51.819 -3.627 13.158 1.00 67.97 110 LEU B C 1
ATOM 3294 O O . LEU B 2 55 ? 52.838 -3.439 13.809 1.00 67.66 110 LEU B O 1
ATOM 3299 N N . HIS B 2 56 ? 51.516 -4.799 12.608 1.00 67.58 111 HIS B N 1
ATOM 3300 C CA . HIS B 2 56 ? 52.388 -5.950 12.714 1.00 68.09 111 HIS B CA 1
ATOM 3301 C C . HIS B 2 56 ? 53.811 -5.554 12.363 1.00 66.97 111 HIS B C 1
ATOM 3302 O O . HIS B 2 56 ? 54.029 -4.915 11.335 1.00 66.65 111 HIS B O 1
ATOM 3309 N N . GLY B 2 57 ? 54.769 -5.913 13.217 1.00 64.89 112 GLY B N 1
ATOM 3310 C CA . GLY B 2 57 ? 56.154 -5.558 12.955 1.00 63.61 112 GLY B CA 1
ATOM 3311 C C . GLY B 2 57 ? 56.724 -4.527 13.913 1.00 63.63 112 GLY B C 1
ATOM 3312 O O . GLY B 2 57 ? 57.941 -4.428 14.067 1.00 63.16 112 GLY B O 1
ATOM 3313 N N . ARG B 2 58 ? 55.854 -3.752 14.555 1.00 62.70 113 ARG B N 1
ATOM 3314 C CA . ARG B 2 58 ? 56.305 -2.736 15.499 1.00 61.49 113 ARG B CA 1
ATOM 3315 C C . ARG B 2 58 ? 56.870 -3.369 16.761 1.00 59.54 113 ARG B C 1
ATOM 3316 O O . ARG B 2 58 ? 56.449 -4.449 17.161 1.00 58.79 113 ARG B O 1
ATOM 3324 N N . LYS B 2 59 ? 57.813 -2.678 17.391 1.00 56.79 114 LYS B N 1
ATOM 3325 C CA . LYS B 2 59 ? 58.442 -3.174 18.607 1.00 56.71 114 LYS B CA 1
ATOM 3326 C C . LYS B 2 59 ? 57.447 -3.282 19.763 1.00 53.86 114 LYS B C 1
ATOM 3327 O O . LYS B 2 59 ? 56.711 -2.341 20.054 1.00 52.63 114 LYS B O 1
ATOM 3333 N N . THR B 2 60 ? 57.422 -4.444 20.408 1.00 50.94 115 THR B N 1
ATOM 3334 C CA . THR B 2 60 ? 56.543 -4.670 21.548 1.00 48.84 115 THR B CA 1
ATOM 3335 C C . THR B 2 60 ? 57.352 -5.306 22.674 1.00 48.77 115 THR B C 1
ATOM 3336 O O . THR B 2 60 ? 57.317 -6.523 22.871 1.00 47.47 115 THR B O 1
ATOM 3340 N N . LYS B 2 61 ? 58.086 -4.478 23.411 1.00 48.32 116 LYS B N 1
ATOM 3341 C CA . LYS B 2 61 ? 58.911 -4.968 24.513 1.00 47.88 116 LYS B CA 1
ATOM 3342 C C . LYS B 2 61 ? 58.212 -4.894 25.868 1.00 45.85 116 LYS B C 1
ATOM 3343 O O . LYS B 2 61 ? 58.642 -5.531 26.832 1.00 46.95 116 LYS B O 1
ATOM 3349 N N . GLU B 2 62 ? 57.130 -4.126 25.939 1.00 42.93 117 GLU B N 1
ATOM 3350 C CA . GLU B 2 62 ? 56.376 -3.995 27.178 1.00 38.93 117 GLU B CA 1
ATOM 3351 C C . GLU B 2 62 ? 55.248 -5.040 27.209 1.00 36.15 117 GLU B C 1
ATOM 3352 O O . GLU B 2 62 ? 55.112 -5.845 26.284 1.00 34.47 117 GLU B O 1
ATOM 3358 N N . GLY B 2 63 ? 54.470 -5.069 28.283 1.00 34.00 118 GLY B N 1
ATOM 3359 C CA . GLY B 2 63 ? 53.405 -6.051 28.372 1.00 30.91 118 GLY B CA 1
ATOM 3360 C C . GLY B 2 63 ? 53.203 -6.574 29.783 1.00 32.40 118 GLY B C 1
ATOM 3361 O O . GLY B 2 63 ? 53.505 -5.877 30.750 1.00 33.24 118 GLY B O 1
ATOM 3362 N N . LEU B 2 64 ? 52.689 -7.798 29.902 1.00 29.70 119 LEU B N 1
ATOM 3363 C CA . LEU B 2 64 ? 52.438 -8.412 31.205 1.00 28.39 119 LEU B CA 1
ATOM 3364 C C . LEU B 2 64 ? 52.669 -9.922 31.235 1.00 30.25 119 LEU B C 1
ATOM 3365 O O . LEU B 2 64 ? 52.625 -10.603 30.206 1.00 27.98 119 LEU B O 1
ATOM 3370 N N . ILE B 2 65 ? 52.923 -10.436 32.434 1.00 30.76 120 ILE B N 1
ATOM 3371 C CA . ILE B 2 65 ? 53.080 -11.864 32.646 1.00 27.39 120 ILE B CA 1
ATOM 3372 C C . ILE B 2 65 ? 51.816 -12.159 33.449 1.00 28.88 120 ILE B C 1
ATOM 3373 O O . ILE B 2 65 ? 51.500 -11.421 34.383 1.00 28.75 120 ILE B O 1
ATOM 3378 N N . GLY B 2 66 ? 51.084 -13.204 33.077 1.00 27.02 121 GLY B N 1
ATOM 3379 C CA . GLY B 2 66 ? 49.888 -13.563 33.817 1.00 27.47 121 GLY B CA 1
ATOM 3380 C C . GLY B 2 66 ? 50.080 -14.918 34.477 1.00 29.50 121 GLY B C 1
ATOM 3381 O O . GLY B 2 66 ? 50.681 -15.806 33.876 1.00 28.14 121 GLY B O 1
ATOM 3382 N N . LEU B 2 67 ? 49.575 -15.074 35.702 1.00 31.10 122 LEU B N 1
ATOM 3383 C CA . LEU B 2 67 ? 49.677 -16.327 36.462 1.00 30.91 122 LEU B CA 1
ATOM 3384 C C . LEU B 2 67 ? 48.286 -16.759 36.883 1.00 33.45 122 LEU B C 1
ATOM 3385 O O . LEU B 2 67 ? 47.620 -16.060 37.638 1.00 33.60 122 LEU B O 1
ATOM 3390 N N . LEU B 2 68 ? 47.838 -17.908 36.396 1.00 34.34 123 LEU B N 1
ATOM 3391 C CA . LEU B 2 68 ? 46.512 -18.393 36.754 1.00 38.37 123 LEU B CA 1
ATOM 3392 C C . LEU B 2 68 ? 46.597 -19.823 37.303 1.00 40.67 123 LEU B C 1
ATOM 3393 O O . LEU B 2 68 ? 47.066 -20.731 36.627 1.00 38.14 123 LEU B O 1
ATOM 3398 N N . GLN B 2 69 ? 46.141 -20.008 38.536 1.00 44.73 124 GLN B N 1
ATOM 3399 C CA . GLN B 2 69 ? 46.175 -21.312 39.189 1.00 48.91 124 GLN B CA 1
ATOM 3400 C C . GLN B 2 69 ? 44.762 -21.796 39.458 1.00 50.88 124 GLN B C 1
ATOM 3401 O O . GLN B 2 69 ? 44.015 -21.161 40.202 1.00 52.56 124 GLN B O 1
ATOM 3407 N N . GLU B 2 70 ? 44.402 -22.920 38.843 1.00 53.28 125 GLU B N 1
ATOM 3408 C CA . GLU B 2 70 ? 43.088 -23.510 39.037 1.00 54.96 125 GLU B CA 1
ATOM 3409 C C . GLU B 2 70 ? 43.261 -24.986 39.426 1.00 54.24 125 GLU B C 1
ATOM 3410 O O . GLU B 2 70 ? 43.773 -25.796 38.647 1.00 53.28 125 GLU B O 1
ATOM 3416 N N . GLY B 2 71 ? 42.837 -25.327 40.638 1.00 52.72 126 GLY B N 1
ATOM 3417 C CA . GLY B 2 71 ? 42.965 -26.698 41.104 1.00 53.11 126 GLY B CA 1
ATOM 3418 C C . GLY B 2 71 ? 44.425 -27.106 41.202 1.00 51.45 126 GLY B C 1
ATOM 3419 O O . GLY B 2 71 ? 45.184 -26.520 41.977 1.00 53.58 126 GLY B O 1
ATOM 3420 N N . ASP B 2 72 ? 44.823 -28.111 40.427 1.00 48.99 127 ASP B N 1
ATOM 3421 C CA . ASP B 2 72 ? 46.210 -28.565 40.436 1.00 47.38 127 ASP B CA 1
ATOM 3422 C C . ASP B 2 72 ? 46.952 -28.190 39.173 1.00 43.41 127 ASP B C 1
ATOM 3423 O O . ASP B 2 72 ? 48.009 -28.739 38.879 1.00 41.42 127 ASP B O 1
ATOM 3428 N N . THR B 2 73 ? 46.393 -27.251 38.422 1.00 42.31 128 THR B N 1
ATOM 3429 C CA . THR B 2 73 ? 47.037 -26.789 37.201 1.00 40.09 128 THR B CA 1
ATOM 3430 C C . THR B 2 73 ? 47.449 -25.336 37.395 1.00 38.06 128 THR B C 1
ATOM 3431 O O . THR B 2 73 ? 46.745 -24.572 38.052 1.00 38.75 128 THR B O 1
ATOM 3435 N N . THR B 2 74 ? 48.587 -24.960 36.828 1.00 35.25 129 THR B N 1
ATOM 3436 C CA . THR B 2 74 ? 49.062 -23.594 36.924 1.00 35.68 129 THR B CA 1
ATOM 3437 C C . THR B 2 74 ? 49.586 -23.186 35.565 1.00 35.71 129 THR B C 1
ATOM 3438 O O . THR B 2 74 ? 50.312 -23.954 34.934 1.00 33.95 129 THR B O 1
ATOM 3442 N N . VAL B 2 75 ? 49.213 -21.992 35.104 1.00 33.73 130 VAL B N 1
ATOM 3443 C CA . VAL B 2 75 ? 49.697 -21.509 33.815 1.00 32.92 130 VAL B CA 1
ATOM 3444 C C . VAL B 2 75 ? 50.346 -20.133 33.949 1.00 32.43 130 VAL B C 1
ATOM 3445 O O . VAL B 2 75 ? 49.955 -19.309 34.772 1.00 29.36 130 VAL B O 1
ATOM 3449 N N . LEU B 2 76 ? 51.358 -19.909 33.130 1.00 31.57 131 LEU B N 1
ATOM 3450 C CA . LEU B 2 76 ? 52.086 -18.668 33.125 1.00 32.07 131 LEU B CA 1
ATOM 3451 C C . LEU B 2 76 ? 52.064 -18.230 31.664 1.00 32.50 131 LEU B C 1
ATOM 3452 O O . LEU B 2 76 ? 52.427 -19.009 30.787 1.00 33.25 131 LEU B O 1
ATOM 3457 N N . VAL B 2 77 ? 51.619 -17.003 31.395 1.00 31.89 132 VAL B N 1
ATOM 3458 C CA . VAL B 2 77 ? 51.566 -16.501 30.021 1.00 29.61 132 VAL B CA 1
ATOM 3459 C C . VAL B 2 77 ? 52.206 -15.122 29.888 1.00 30.79 132 VAL B C 1
ATOM 3460 O O . VAL B 2 77 ? 52.199 -14.334 30.834 1.00 32.10 132 VAL B O 1
ATOM 3464 N N . GLU B 2 78 ? 52.778 -14.841 28.721 1.00 29.79 133 GLU B N 1
ATOM 3465 C CA . GLU B 2 78 ? 53.354 -13.528 28.449 1.00 31.13 133 GLU B CA 1
ATOM 3466 C C . GLU B 2 78 ? 52.665 -12.938 27.203 1.00 33.44 133 GLU B C 1
ATOM 3467 O O . GLU B 2 78 ? 52.611 -13.580 26.153 1.00 33.76 133 GLU B O 1
ATOM 3473 N N . VAL B 2 79 ? 52.127 -11.729 27.336 1.00 32.82 134 VAL B N 1
ATOM 3474 C CA . VAL B 2 79 ? 51.467 -11.040 26.228 1.00 32.16 134 VAL B CA 1
ATOM 3475 C C . VAL B 2 79 ? 52.149 -9.684 26.128 1.00 33.77 134 VAL B C 1
ATOM 3476 O O . VAL B 2 79 ? 52.201 -8.942 27.108 1.00 33.23 134 VAL B O 1
ATOM 3480 N N . ASN B 2 80 ? 52.679 -9.357 24.956 1.00 33.38 135 ASN B N 1
ATOM 3481 C CA . ASN B 2 80 ? 53.362 -8.085 24.784 1.00 34.87 135 ASN B CA 1
ATOM 3482 C C . ASN B 2 80 ? 52.547 -7.008 24.050 1.00 34.52 135 ASN B C 1
ATOM 3483 O O . ASN B 2 80 ? 51.593 -7.311 23.347 1.00 34.74 135 ASN B O 1
ATOM 3488 N N . CYS B 2 81 ? 52.930 -5.747 24.249 1.00 35.29 136 CYS B N 1
ATOM 3489 C CA . CYS B 2 81 ? 52.303 -4.606 23.584 1.00 32.78 136 CYS B CA 1
ATOM 3490 C C . CYS B 2 81 ? 53.387 -3.534 23.433 1.00 34.82 136 CYS B C 1
ATOM 3491 O O . CYS B 2 81 ? 54.529 -3.759 23.841 1.00 35.06 136 CYS B O 1
ATOM 3494 N N . GLU B 2 82 ? 53.047 -2.380 22.860 1.00 33.09 137 GLU B N 1
ATOM 3495 C CA . GLU B 2 82 ? 54.044 -1.331 22.633 1.00 33.60 137 GLU B CA 1
ATOM 3496 C C . GLU B 2 82 ? 54.386 -0.432 23.823 1.00 32.45 137 GLU B C 1
ATOM 3497 O O . GLU B 2 82 ? 55.555 -0.133 24.050 1.00 33.13 137 GLU B O 1
ATOM 3503 N N . THR B 2 83 ? 53.378 -0.005 24.577 1.00 31.19 138 THR B N 1
ATOM 3504 C CA . THR B 2 83 ? 53.598 0.892 25.706 1.00 31.78 138 THR B CA 1
ATOM 3505 C C . THR B 2 83 ? 53.100 0.358 27.048 1.00 31.33 138 THR B C 1
ATOM 3506 O O . THR B 2 83 ? 52.185 -0.474 27.100 1.00 29.62 138 THR B O 1
ATOM 3510 N N . ASP B 2 84 ? 53.680 0.855 28.139 1.00 28.22 139 ASP B N 1
ATOM 3511 C CA . ASP B 2 84 ? 53.240 0.399 29.450 1.00 28.02 139 ASP B CA 1
ATOM 3512 C C . ASP B 2 84 ? 51.921 1.079 29.797 1.00 28.40 139 ASP B C 1
ATOM 3513 O O . ASP B 2 84 ? 51.235 0.657 30.722 1.00 29.55 139 ASP B O 1
ATOM 3518 N N . PHE B 2 85 ? 51.551 2.125 29.051 1.00 26.27 140 PHE B N 1
ATOM 3519 C CA . PHE B 2 85 ? 50.261 2.770 29.302 1.00 26.65 140 PHE B CA 1
ATOM 3520 C C . PHE B 2 85 ? 49.189 1.715 28.976 1.00 27.06 140 PHE B C 1
ATOM 3521 O O . PHE B 2 85 ? 48.201 1.567 29.695 1.00 27.20 140 PHE B O 1
ATOM 3529 N N . VAL B 2 86 ? 49.393 0.980 27.888 1.00 27.77 141 VAL B N 1
ATOM 3530 C CA . VAL B 2 86 ? 48.448 -0.066 27.497 1.00 29.23 141 VAL B CA 1
ATOM 3531 C C . VAL B 2 86 ? 48.521 -1.282 28.443 1.00 29.80 141 VAL B C 1
ATOM 3532 O O . VAL B 2 86 ? 47.489 -1.815 28.844 1.00 30.99 141 VAL B O 1
ATOM 3536 N N . SER B 2 87 ? 49.724 -1.712 28.816 1.00 30.07 142 SER B N 1
ATOM 3537 C CA . SER B 2 87 ? 49.838 -2.851 29.724 1.00 31.74 142 SER B CA 1
ATOM 3538 C C . SER B 2 87 ? 49.115 -2.544 31.046 1.00 32.42 142 SER B C 1
ATOM 3539 O O . SER B 2 87 ? 48.723 -3.455 31.771 1.00 36.12 142 SER B O 1
ATOM 3542 N N . ARG B 2 88 ? 48.918 -1.262 31.345 1.00 31.26 143 ARG B N 1
ATOM 3543 C CA . ARG B 2 88 ? 48.221 -0.862 32.566 1.00 31.03 143 ARG B CA 1
ATOM 3544 C C . ARG B 2 88 ? 46.721 -0.731 32.350 1.00 30.68 143 ARG B C 1
ATOM 3545 O O . ARG B 2 88 ? 45.954 -0.642 33.300 1.00 30.76 143 ARG B O 1
ATOM 3553 N N . ASN B 2 89 ? 46.299 -0.710 31.094 1.00 32.89 144 ASN B N 1
ATOM 3554 C CA . ASN B 2 89 ? 44.879 -0.565 30.798 1.00 33.63 144 ASN B CA 1
ATOM 3555 C C . ASN B 2 89 ? 44.092 -1.862 31.019 1.00 34.71 144 ASN B C 1
ATOM 3556 O O . ASN B 2 89 ? 44.577 -2.948 30.705 1.00 34.55 144 ASN B O 1
ATOM 3561 N N . LEU B 2 90 ? 42.878 -1.734 31.550 1.00 33.55 145 LEU B N 1
ATOM 3562 C CA . LEU B 2 90 ? 42.028 -2.887 31.829 1.00 36.24 145 LEU B CA 1
ATOM 3563 C C . LEU B 2 90 ? 41.713 -3.738 30.603 1.00 37.32 145 LEU B C 1
ATOM 3564 O O . LEU B 2 90 ? 41.667 -4.966 30.696 1.00 38.18 145 LEU B O 1
ATOM 3569 N N . LYS B 2 91 ? 41.492 -3.092 29.460 1.00 37.31 146 LYS B N 1
ATOM 3570 C CA . LYS B 2 91 ? 41.182 -3.816 28.232 1.00 37.27 146 LYS B CA 1
ATOM 3571 C C . LYS B 2 91 ? 42.308 -4.777 27.899 1.00 35.25 146 LYS B C 1
ATOM 3572 O O . LYS B 2 91 ? 42.067 -5.911 27.494 1.00 35.24 146 LYS B O 1
ATOM 3578 N N . PHE B 2 92 ? 43.542 -4.328 28.071 1.00 35.14 147 PHE B N 1
ATOM 3579 C CA . PHE B 2 92 ? 44.679 -5.187 27.779 1.00 34.34 147 PHE B CA 1
ATOM 3580 C C . PHE B 2 92 ? 44.720 -6.342 28.772 1.00 32.33 147 PHE B C 1
ATOM 3581 O O . PHE B 2 92 ? 44.923 -7.491 28.400 1.00 32.75 147 PHE B O 1
ATOM 3589 N N . GLN B 2 93 ? 44.518 -6.018 30.041 1.00 32.86 148 GLN B N 1
ATOM 3590 C CA . GLN B 2 93 ? 44.549 -7.017 31.095 1.00 33.68 148 GLN B CA 1
ATOM 3591 C C . GLN B 2 93 ? 43.464 -8.079 30.914 1.00 34.65 148 GLN B C 1
ATOM 3592 O O . GLN B 2 93 ? 43.662 -9.235 31.285 1.00 32.27 148 GLN B O 1
ATOM 3598 N N . GLN B 2 94 ? 42.329 -7.694 30.335 1.00 34.30 149 GLN B N 1
ATOM 3599 C CA . GLN B 2 94 ? 41.248 -8.647 30.110 1.00 35.46 149 GLN B CA 1
ATOM 3600 C C . GLN B 2 94 ? 41.655 -9.601 29.006 1.00 35.43 149 GLN B C 1
ATOM 3601 O O . GLN B 2 94 ? 41.263 -10.761 29.017 1.00 39.67 149 GLN B O 1
ATOM 3607 N N . LEU B 2 95 ? 42.449 -9.115 28.055 1.00 34.08 150 LEU B N 1
ATOM 3608 C CA . LEU B 2 95 ? 42.926 -9.965 26.975 1.00 34.06 150 LEU B CA 1
ATOM 3609 C C . LEU B 2 95 ? 43.873 -11.014 27.582 1.00 35.42 150 LEU B C 1
ATOM 3610 O O . LEU B 2 95 ? 43.806 -12.201 27.240 1.00 35.22 150 LEU B O 1
ATOM 3615 N N . VAL B 2 96 ? 44.754 -10.569 28.480 1.00 32.98 151 VAL B N 1
ATOM 3616 C CA . VAL B 2 96 ? 45.706 -11.478 29.126 1.00 31.58 151 VAL B CA 1
ATOM 3617 C C . VAL B 2 96 ? 44.947 -12.580 29.848 1.00 31.65 151 VAL B C 1
ATOM 3618 O O . VAL B 2 96 ? 45.350 -13.741 29.819 1.00 30.33 151 VAL B O 1
ATOM 3622 N N . GLN B 2 97 ? 43.846 -12.207 30.491 1.00 33.12 152 GLN B N 1
ATOM 3623 C CA . GLN B 2 97 ? 43.014 -13.171 31.186 1.00 35.52 152 GLN B CA 1
ATOM 3624 C C . GLN B 2 97 ? 42.482 -14.203 30.179 1.00 38.02 152 GLN B C 1
ATOM 3625 O O . GLN B 2 97 ? 42.577 -15.411 30.407 1.00 38.84 152 GLN B O 1
ATOM 3631 N N . GLN B 2 98 ? 41.928 -13.731 29.065 1.00 38.89 153 GLN B N 1
ATOM 3632 C CA . GLN B 2 98 ? 41.408 -14.650 28.054 1.00 41.40 153 GLN B CA 1
ATOM 3633 C C . GLN B 2 98 ? 42.497 -15.601 27.563 1.00 40.14 153 GLN B C 1
ATOM 3634 O O . GLN B 2 98 ? 42.217 -16.744 27.211 1.00 40.32 153 GLN B O 1
ATOM 3640 N N . VAL B 2 99 ? 43.736 -15.123 27.542 1.00 39.41 154 VAL B N 1
ATOM 3641 C CA . VAL B 2 99 ? 44.858 -15.937 27.093 1.00 38.53 154 VAL B CA 1
ATOM 3642 C C . VAL B 2 99 ? 45.221 -16.992 28.139 1.00 40.10 154 VAL B C 1
ATOM 3643 O O . VAL B 2 99 ? 45.598 -18.119 27.799 1.00 39.45 154 VAL B O 1
ATOM 3647 N N . ALA B 2 100 ? 45.098 -16.618 29.410 1.00 40.69 155 ALA B N 1
ATOM 3648 C CA . ALA B 2 100 ? 45.408 -17.521 30.517 1.00 40.58 155 ALA B CA 1
ATOM 3649 C C . ALA B 2 100 ? 44.363 -18.626 30.586 1.00 41.13 155 ALA B C 1
ATOM 3650 O O . ALA B 2 100 ? 44.698 -19.802 30.687 1.00 40.98 155 ALA B O 1
ATOM 3652 N N . LEU B 2 101 ? 43.094 -18.234 30.551 1.00 41.95 156 LEU B N 1
ATOM 3653 C CA . LEU B 2 101 ? 41.991 -19.185 30.597 1.00 43.72 156 LEU B CA 1
ATOM 3654 C C . LEU B 2 101 ? 42.050 -20.126 29.390 1.00 43.70 156 LEU B C 1
ATOM 3655 O O . LEU B 2 101 ? 41.811 -21.325 29.511 1.00 44.01 156 LEU B O 1
ATOM 3660 N N . GLY B 2 102 ? 42.382 -19.567 28.231 1.00 43.57 157 GLY B N 1
ATOM 3661 C CA . GLY B 2 102 ? 42.483 -20.359 27.024 1.00 43.71 157 GLY B CA 1
ATOM 3662 C C . GLY B 2 102 ? 43.576 -21.393 27.172 1.00 45.79 157 GLY B C 1
ATOM 3663 O O . GLY B 2 102 ? 43.439 -22.521 26.696 1.00 46.02 157 GLY B O 1
ATOM 3664 N N . THR B 2 103 ? 44.666 -21.006 27.836 1.00 45.28 158 THR B N 1
ATOM 3665 C CA . THR B 2 103 ? 45.797 -21.904 28.063 1.00 43.89 158 THR B CA 1
ATOM 3666 C C . THR B 2 103 ? 45.423 -22.961 29.095 1.00 44.13 158 THR B C 1
ATOM 3667 O O . THR B 2 103 ? 45.736 -24.140 28.932 1.00 43.82 158 THR B O 1
ATOM 3671 N N . LEU B 2 104 ? 44.756 -22.521 30.156 1.00 43.47 159 LEU B N 1
ATOM 3672 C CA . LEU B 2 104 ? 44.316 -23.409 31.221 1.00 44.89 159 LEU B CA 1
ATOM 3673 C C . LEU B 2 104 ? 43.404 -24.507 30.663 1.00 48.98 159 LEU B C 1
ATOM 3674 O O . LEU B 2 104 ? 43.621 -25.691 30.928 1.00 48.11 159 LEU B O 1
ATOM 3679 N N . LEU B 2 105 ? 42.388 -24.107 29.895 1.00 49.75 160 LEU B N 1
ATOM 3680 C CA . LEU B 2 105 ? 41.447 -25.052 29.296 1.00 51.98 160 LEU B CA 1
ATOM 3681 C C . LEU B 2 105 ? 42.165 -26.063 28.402 1.00 52.93 160 LEU B C 1
ATOM 3682 O O . LEU B 2 105 ? 41.847 -27.254 28.402 1.00 52.33 160 LEU B O 1
ATOM 3687 N N . HIS B 2 106 ? 43.127 -25.575 27.633 1.00 53.03 161 HIS B N 1
ATOM 3688 C CA . HIS B 2 106 ? 43.909 -26.422 26.749 1.00 53.86 161 HIS B CA 1
ATOM 3689 C C . HIS B 2 106 ? 44.727 -27.449 27.537 1.00 55.90 161 HIS B C 1
ATOM 3690 O O . HIS B 2 106 ? 44.819 -28.608 27.139 1.00 56.13 161 HIS B O 1
ATOM 3697 N N . CYS B 2 107 ? 45.319 -27.019 28.651 1.00 58.93 162 CYS B N 1
ATOM 3698 C CA . CYS B 2 107 ? 46.150 -27.891 29.493 1.00 63.17 162 CYS B CA 1
ATOM 3699 C C . CYS B 2 107 ? 45.390 -28.929 30.301 1.00 64.62 162 CYS B C 1
ATOM 3700 O O . CYS B 2 107 ? 45.817 -30.078 30.406 1.00 64.74 162 CYS B O 1
ATOM 3703 N N . GLN B 2 108 ? 44.274 -28.521 30.891 1.00 66.99 163 GLN B N 1
ATOM 3704 C CA . GLN B 2 108 ? 43.472 -29.435 31.685 1.00 69.84 163 GLN B CA 1
ATOM 3705 C C . GLN B 2 108 ? 42.863 -30.515 30.803 1.00 71.38 163 GLN B C 1
ATOM 3706 O O . GLN B 2 108 ? 42.046 -31.318 31.250 1.00 73.25 163 GLN B O 1
ATOM 3712 N N . ASN B 2 109 ? 43.277 -30.529 29.544 1.00 71.83 164 ASN B N 1
ATOM 3713 C CA . ASN B 2 109 ? 42.792 -31.502 28.586 1.00 72.44 164 ASN B CA 1
ATOM 3714 C C . ASN B 2 109 ? 43.963 -32.327 28.059 1.00 71.26 164 ASN B C 1
ATOM 3715 O O . ASN B 2 109 ? 43.779 -33.263 27.285 1.00 71.72 164 ASN B O 1
ATOM 3720 N N . LEU B 2 110 ? 45.169 -31.977 28.493 1.00 69.64 165 LEU B N 1
ATOM 3721 C CA . LEU B 2 110 ? 46.374 -32.684 28.077 1.00 68.18 165 LEU B CA 1
ATOM 3722 C C . LEU B 2 110 ? 46.735 -33.819 29.031 1.00 67.64 165 LEU B C 1
ATOM 3723 O O . LEU B 2 110 ? 45.892 -34.324 29.774 1.00 65.67 165 LEU B O 1
ATOM 3728 N N . LYS B 2 111 ? 48.007 -34.202 28.993 1.00 68.52 166 LYS B N 1
ATOM 3729 C CA . LYS B 2 111 ? 48.560 -35.273 29.822 1.00 70.15 166 LYS B CA 1
ATOM 3730 C C . LYS B 2 111 ? 48.420 -35.042 31.320 1.00 68.79 166 LYS B C 1
ATOM 3731 O O . LYS B 2 111 ? 48.922 -34.055 31.848 1.00 69.04 166 LYS B O 1
ATOM 3737 N N . ASP B 2 112 ? 47.754 -35.972 31.998 1.00 67.16 167 ASP B N 1
ATOM 3738 C CA . ASP B 2 112 ? 47.555 -35.892 33.439 1.00 65.82 167 ASP B CA 1
ATOM 3739 C C . ASP B 2 112 ? 48.108 -37.165 34.095 1.00 63.24 167 ASP B C 1
ATOM 3740 O O . ASP B 2 112 ? 47.518 -38.238 33.971 1.00 63.26 167 ASP B O 1
ATOM 3745 N N . GLN B 2 113 ? 49.238 -37.039 34.791 1.00 59.48 168 GLN B N 1
ATOM 3746 C CA . GLN B 2 113 ? 49.889 -38.178 35.443 1.00 55.92 168 GLN B CA 1
ATOM 3747 C C . GLN B 2 113 ? 49.558 -38.325 36.928 1.00 54.85 168 GLN B C 1
ATOM 3748 O O . GLN B 2 113 ? 49.078 -37.387 37.568 1.00 55.80 168 GLN B O 1
ATOM 3754 N N . LEU B 2 114 ? 49.822 -39.508 37.473 1.00 51.20 169 LEU B N 1
ATOM 3755 C CA . LEU B 2 114 ? 49.544 -39.780 38.881 1.00 48.16 169 LEU B CA 1
ATOM 3756 C C . LEU B 2 114 ? 50.800 -39.931 39.718 1.00 45.22 169 LEU B C 1
ATOM 3757 O O . LEU B 2 114 ? 50.791 -39.655 40.909 1.00 44.47 169 LEU B O 1
ATOM 3762 N N . SER B 2 115 ? 51.878 -40.375 39.090 1.00 42.40 170 SER B N 1
ATOM 3763 C CA . SER B 2 115 ? 53.119 -40.616 39.803 1.00 40.01 170 SER B CA 1
ATOM 3764 C C . SER B 2 115 ? 54.084 -39.450 39.814 1.00 39.03 170 SER B C 1
ATOM 3765 O O . SER B 2 115 ? 55.013 -39.423 40.617 1.00 37.42 170 SER B O 1
ATOM 3768 N N . THR B 2 116 ? 53.876 -38.492 38.920 1.00 37.84 171 THR B N 1
ATOM 3769 C CA . THR B 2 116 ? 54.772 -37.352 38.850 1.00 36.67 171 THR B CA 1
ATOM 3770 C C . THR B 2 116 ? 54.071 -36.120 38.272 1.00 37.15 171 THR B C 1
ATOM 3771 O O . THR B 2 116 ? 52.915 -36.185 37.863 1.00 35.53 171 THR B O 1
ATOM 3775 N N . TYR B 2 117 ? 54.772 -34.993 38.252 1.00 38.17 172 TYR B N 1
ATOM 3776 C CA . TYR B 2 117 ? 54.198 -33.762 37.721 1.00 39.08 172 TYR B CA 1
ATOM 3777 C C . TYR B 2 117 ? 54.423 -33.703 36.217 1.00 41.04 172 TYR B C 1
ATOM 3778 O O . TYR B 2 117 ? 55.312 -34.378 35.685 1.00 42.30 172 TYR B O 1
ATOM 3787 N N . SER B 2 118 ? 53.614 -32.897 35.538 1.00 41.94 173 SER B N 1
ATOM 3788 C CA . SER B 2 118 ? 53.738 -32.716 34.094 1.00 43.86 173 SER B CA 1
ATOM 3789 C C . SER B 2 118 ? 53.985 -31.233 33.825 1.00 43.91 173 SER B C 1
ATOM 3790 O O . SER B 2 118 ? 53.379 -30.372 34.457 1.00 42.33 173 SER B O 1
ATOM 3793 N N . LYS B 2 119 ? 54.878 -30.949 32.888 1.00 43.98 174 LYS B N 1
ATOM 3794 C CA . LYS B 2 119 ? 55.214 -29.582 32.525 1.00 45.09 174 LYS B CA 1
ATOM 3795 C C . LYS B 2 119 ? 55.169 -29.460 31.003 1.00 45.92 174 LYS B C 1
ATOM 3796 O O . LYS B 2 119 ? 55.352 -30.451 30.292 1.00 42.63 174 LYS B O 1
ATOM 3802 N N . GLY B 2 120 ? 54.920 -28.247 30.512 1.00 46.08 175 GLY B N 1
ATOM 3803 C CA . GLY B 2 120 ? 54.860 -28.026 29.079 1.00 46.29 175 GLY B CA 1
ATOM 3804 C C . GLY B 2 120 ? 54.908 -26.557 28.712 1.00 47.80 175 GLY B C 1
ATOM 3805 O O . GLY B 2 120 ? 54.619 -25.696 29.544 1.00 47.12 175 GLY B O 1
ATOM 3806 N N . PHE B 2 121 ? 55.277 -26.274 27.463 1.00 49.23 176 PHE B N 1
ATOM 3807 C CA . PHE B 2 121 ? 55.370 -24.906 26.955 1.00 49.67 176 PHE B CA 1
ATOM 3808 C C . PHE B 2 121 ? 54.603 -24.737 25.646 1.00 49.23 176 PHE B C 1
ATOM 3809 O O . PHE B 2 121 ? 54.225 -25.715 24.996 1.00 49.94 176 PHE B O 1
ATOM 3817 N N . LEU B 2 122 ? 54.391 -23.482 25.260 1.00 47.73 177 LEU B N 1
ATOM 3818 C CA . LEU B 2 122 ? 53.698 -23.159 24.018 1.00 46.89 177 LEU B CA 1
ATOM 3819 C C . LEU B 2 122 ? 54.327 -21.915 23.417 1.00 46.71 177 LEU B C 1
ATOM 3820 O O . LEU B 2 122 ? 54.418 -20.878 24.081 1.00 47.01 177 LEU B O 1
ATOM 3825 N N . ASN B 2 123 ? 54.779 -22.017 22.170 1.00 44.83 178 ASN B N 1
ATOM 3826 C CA . ASN B 2 123 ? 55.392 -20.875 21.504 1.00 42.73 178 ASN B CA 1
ATOM 3827 C C . ASN B 2 123 ? 54.291 -19.933 21.017 1.00 41.62 178 ASN B C 1
ATOM 3828 O O . ASN B 2 123 ? 53.096 -20.223 21.162 1.00 40.29 178 ASN B O 1
ATOM 3833 N N . SER B 2 124 ? 54.704 -18.811 20.434 1.00 42.09 179 SER B N 1
ATOM 3834 C CA . SER B 2 124 ? 53.771 -17.810 19.915 1.00 43.27 179 SER B CA 1
ATOM 3835 C C . SER B 2 124 ? 52.732 -18.448 18.983 1.00 43.93 179 SER B C 1
ATOM 3836 O O . SER B 2 124 ? 51.521 -18.338 19.196 1.00 43.34 179 SER B O 1
ATOM 3839 N N . SER B 2 125 ? 53.221 -19.138 17.960 1.00 46.22 180 SER B N 1
ATOM 3840 C CA . SER B 2 125 ? 52.356 -19.807 16.993 1.00 47.12 180 SER B CA 1
ATOM 3841 C C . SER B 2 125 ? 51.344 -20.745 17.649 1.00 46.82 180 SER B C 1
ATOM 3842 O O . SER B 2 125 ? 50.149 -20.694 17.351 1.00 46.38 180 SER B O 1
ATOM 3845 N N . GLU B 2 126 ? 51.828 -21.603 18.543 1.00 46.14 181 GLU B N 1
ATOM 3846 C CA . GLU B 2 126 ? 50.971 -22.556 19.237 1.00 44.73 181 GLU B CA 1
ATOM 3847 C C . GLU B 2 126 ? 49.916 -21.902 20.112 1.00 44.07 181 GLU B C 1
ATOM 3848 O O . GLU B 2 126 ? 48.775 -22.352 20.168 1.00 42.87 181 GLU B O 1
ATOM 3854 N N . LEU B 2 127 ? 50.303 -20.843 20.812 1.00 44.36 182 LEU B N 1
ATOM 3855 C CA . LEU B 2 127 ? 49.375 -20.145 21.695 1.00 44.02 182 LEU B CA 1
ATOM 3856 C C . LEU B 2 127 ? 48.283 -19.438 20.884 1.00 44.77 182 LEU B C 1
ATOM 3857 O O . LEU B 2 127 ? 47.112 -19.391 21.287 1.00 42.98 182 LEU B O 1
ATOM 3862 N N . SER B 2 128 ? 48.676 -18.913 19.729 1.00 46.41 183 SER B N 1
ATOM 3863 C CA . SER B 2 128 ? 47.765 -18.192 18.847 1.00 50.10 183 SER B CA 1
ATOM 3864 C C . SER B 2 128 ? 46.655 -19.062 18.274 1.00 52.86 183 SER B C 1
ATOM 3865 O O . SER B 2 128 ? 45.509 -18.620 18.169 1.00 52.42 183 SER B O 1
ATOM 3868 N N . GLU B 2 129 ? 46.989 -20.295 17.901 1.00 56.06 184 GLU B N 1
ATOM 3869 C CA . GLU B 2 129 ? 45.993 -21.197 17.334 1.00 59.95 184 GLU B CA 1
ATOM 3870 C C . GLU B 2 129 ? 45.041 -21.780 18.368 1.00 61.45 184 GLU B C 1
ATOM 3871 O O . GLU B 2 129 ? 44.060 -22.431 18.013 1.00 60.26 184 GLU B O 1
ATOM 3877 N N . LEU B 2 130 ? 45.328 -21.543 19.645 1.00 63.53 185 LEU B N 1
ATOM 3878 C CA . LEU B 2 130 ? 44.483 -22.038 20.725 1.00 66.46 185 LEU B CA 1
ATOM 3879 C C . LEU B 2 130 ? 43.059 -21.507 20.613 1.00 68.79 185 LEU B C 1
ATOM 3880 O O . LEU B 2 130 ? 42.845 -20.362 20.227 1.00 69.11 185 LEU B O 1
ATOM 3885 N N . PRO B 2 131 ? 42.065 -22.340 20.949 1.00 71.64 186 PRO B N 1
ATOM 3886 C CA . PRO B 2 131 ? 40.654 -21.950 20.891 1.00 73.51 186 PRO B CA 1
ATOM 3887 C C . PRO B 2 131 ? 40.327 -20.883 21.935 1.00 76.09 186 PRO B C 1
ATOM 3888 O O . PRO B 2 131 ? 40.669 -21.029 23.109 1.00 75.28 186 PRO B O 1
ATOM 3892 N N . ALA B 2 132 ? 39.672 -19.808 21.512 1.00 79.42 187 ALA B N 1
ATOM 3893 C CA . ALA B 2 132 ? 39.295 -18.758 22.451 1.00 82.31 187 ALA B CA 1
ATOM 3894 C C . ALA B 2 132 ? 38.303 -19.384 23.422 1.00 84.27 187 ALA B C 1
ATOM 3895 O O . ALA B 2 132 ? 37.677 -20.398 23.107 1.00 84.79 187 ALA B O 1
ATOM 3897 N N . GLY B 2 133 ? 38.162 -18.783 24.598 1.00 86.63 188 GLY B N 1
ATOM 3898 C CA . GLY B 2 133 ? 37.241 -19.312 25.589 1.00 89.12 188 GLY B CA 1
ATOM 3899 C C . GLY B 2 133 ? 35.840 -19.554 25.049 1.00 90.90 188 GLY B C 1
ATOM 3900 O O . GLY B 2 133 ? 35.489 -19.051 23.978 1.00 91.11 188 GLY B O 1
ATOM 3901 N N . PRO B 2 134 ? 35.009 -20.320 25.776 1.00 91.93 189 PRO B N 1
ATOM 3902 C CA . PRO B 2 134 ? 33.635 -20.622 25.358 1.00 92.42 189 PRO B CA 1
ATOM 3903 C C . PRO B 2 134 ? 32.793 -19.354 25.253 1.00 92.64 189 PRO B C 1
ATOM 3904 O O . PRO B 2 134 ? 31.657 -19.379 24.777 1.00 92.71 189 PRO B O 1
ATOM 3908 N N . GLU B 2 135 ? 33.366 -18.244 25.704 1.00 92.77 190 GLU B N 1
ATOM 3909 C CA . GLU B 2 135 ? 32.682 -16.961 25.671 1.00 92.39 190 GLU B CA 1
ATOM 3910 C C . GLU B 2 135 ? 32.759 -16.375 24.268 1.00 91.17 190 GLU B C 1
ATOM 3911 O O . GLU B 2 135 ? 31.749 -16.251 23.572 1.00 90.83 190 GLU B O 1
ATOM 3917 N N . ARG B 2 136 ? 33.976 -16.034 23.860 1.00 89.15 191 ARG B N 1
ATOM 3918 C CA . ARG B 2 136 ? 34.225 -15.439 22.557 1.00 86.74 191 ARG B CA 1
ATOM 3919 C C . ARG B 2 136 ? 34.079 -16.453 21.426 1.00 84.86 191 ARG B C 1
ATOM 3920 O O . ARG B 2 136 ? 33.433 -17.491 21.580 1.00 84.57 191 ARG B O 1
ATOM 3928 N N . GLU B 2 137 ? 34.690 -16.136 20.289 1.00 82.21 192 GLU B N 1
ATOM 3929 C CA . GLU B 2 137 ? 34.656 -16.996 19.115 1.00 79.65 192 GLU B CA 1
ATOM 3930 C C . GLU B 2 137 ? 36.044 -17.037 18.482 1.00 77.25 192 GLU B C 1
ATOM 3931 O O . GLU B 2 137 ? 36.860 -16.145 18.704 1.00 77.15 192 GLU B O 1
ATOM 3937 N N . GLY B 2 138 ? 36.305 -18.073 17.690 1.00 74.20 193 GLY B N 1
ATOM 3938 C CA . GLY B 2 138 ? 37.595 -18.199 17.034 1.00 69.40 193 GLY B CA 1
ATOM 3939 C C . GLY B 2 138 ? 38.734 -18.526 17.983 1.00 66.58 193 GLY B C 1
ATOM 3940 O O . GLY B 2 138 ? 38.518 -19.013 19.093 1.00 67.14 193 GLY B O 1
ATOM 3941 N N . SER B 2 139 ? 39.954 -18.246 17.542 1.00 62.14 194 SER B N 1
ATOM 3942 C CA . SER B 2 139 ? 41.141 -18.514 18.337 1.00 58.42 194 SER B CA 1
ATOM 3943 C C . SER B 2 139 ? 41.589 -17.291 19.136 1.00 56.98 194 SER B C 1
ATOM 3944 O O . SER B 2 139 ? 41.020 -16.209 19.008 1.00 56.49 194 SER B O 1
ATOM 3947 N N . LEU B 2 140 ? 42.611 -17.469 19.967 1.00 54.03 195 LEU B N 1
ATOM 3948 C CA . LEU B 2 140 ? 43.136 -16.360 20.750 1.00 52.02 195 LEU B CA 1
ATOM 3949 C C . LEU B 2 140 ? 43.720 -15.378 19.747 1.00 51.07 195 LEU B C 1
ATOM 3950 O O . LEU B 2 140 ? 43.871 -14.191 20.031 1.00 51.15 195 LEU B O 1
ATOM 3955 N N . LYS B 2 141 ? 44.044 -15.893 18.566 1.00 50.41 196 LYS B N 1
ATOM 3956 C CA . LYS B 2 141 ? 44.600 -15.079 17.499 1.00 50.05 196 LYS B CA 1
ATOM 3957 C C . LYS B 2 141 ? 43.546 -14.055 17.078 1.00 48.22 196 LYS B C 1
ATOM 3958 O O . LYS B 2 141 ? 43.872 -12.920 16.723 1.00 47.96 196 LYS B O 1
ATOM 3964 N N . ASP B 2 142 ? 42.280 -14.459 17.132 1.00 45.93 197 ASP B N 1
ATOM 3965 C CA . ASP B 2 142 ? 41.186 -13.573 16.752 1.00 46.23 197 ASP B CA 1
ATOM 3966 C C . ASP B 2 142 ? 40.906 -12.570 17.859 1.00 45.87 197 ASP B C 1
ATOM 3967 O O . ASP B 2 142 ? 40.549 -11.419 17.589 1.00 43.94 197 ASP B O 1
ATOM 3972 N N . GLN B 2 143 ? 41.052 -13.016 19.105 1.00 44.58 198 GLN B N 1
ATOM 3973 C CA . GLN B 2 143 ? 40.825 -12.137 20.241 1.00 45.11 198 GLN B CA 1
ATOM 3974 C C . GLN B 2 143 ? 41.926 -11.093 20.284 1.00 42.79 198 GLN B C 1
ATOM 3975 O O . GLN B 2 143 ? 41.684 -9.936 20.617 1.00 43.68 198 GLN B O 1
ATOM 3981 N N . LEU B 2 144 ? 43.141 -11.508 19.943 1.00 40.13 199 LEU B N 1
ATOM 3982 C CA . LEU B 2 144 ? 44.266 -10.589 19.927 1.00 38.73 199 LEU B CA 1
ATOM 3983 C C . LEU B 2 144 ? 43.941 -9.482 18.915 1.00 40.05 199 LEU B C 1
ATOM 3984 O O . LEU B 2 144 ? 44.129 -8.299 19.189 1.00 39.74 199 LEU B O 1
ATOM 3989 N N . ALA B 2 145 ? 43.448 -9.878 17.745 1.00 40.24 200 ALA B N 1
ATOM 3990 C CA . ALA B 2 145 ? 43.088 -8.920 16.698 1.00 39.35 200 ALA B CA 1
ATOM 3991 C C . ALA B 2 145 ? 42.082 -7.894 17.217 1.00 38.77 200 ALA B C 1
ATOM 3992 O O . ALA B 2 145 ? 42.221 -6.703 16.966 1.00 39.03 200 ALA B O 1
ATOM 3994 N N . LEU B 2 146 ? 41.070 -8.364 17.939 1.00 38.49 201 LEU B N 1
ATOM 3995 C CA . LEU B 2 146 ? 40.061 -7.477 18.495 1.00 38.83 201 LEU B CA 1
ATOM 3996 C C . LEU B 2 146 ? 40.672 -6.453 19.458 1.00 40.63 201 LEU B C 1
ATOM 3997 O O . LEU B 2 146 ? 40.281 -5.285 19.462 1.00 40.01 201 LEU B O 1
ATOM 4002 N N . ALA B 2 147 ? 41.626 -6.899 20.273 1.00 38.60 202 ALA B N 1
ATOM 4003 C CA . ALA B 2 147 ? 42.278 -6.020 21.239 1.00 39.58 202 ALA B CA 1
ATOM 4004 C C . ALA B 2 147 ? 43.147 -4.988 20.523 1.00 40.15 202 ALA B C 1
ATOM 4005 O O . ALA B 2 147 ? 43.199 -3.821 20.915 1.00 38.88 202 ALA B O 1
ATOM 4007 N N . ILE B 2 148 ? 43.830 -5.434 19.475 1.00 39.94 203 ILE B N 1
ATOM 4008 C CA . ILE B 2 148 ? 44.695 -4.572 18.691 1.00 41.85 203 ILE B CA 1
ATOM 4009 C C . ILE B 2 148 ? 43.867 -3.492 18.002 1.00 44.92 203 ILE B C 1
ATOM 4010 O O . ILE B 2 148 ? 44.346 -2.387 17.760 1.00 46.10 203 ILE B O 1
ATOM 4015 N N . GLY B 2 149 ? 42.616 -3.816 17.696 1.00 45.85 204 GLY B N 1
ATOM 4016 C CA . GLY B 2 149 ? 41.755 -2.852 17.042 1.00 47.36 204 GLY B CA 1
ATOM 4017 C C . GLY B 2 149 ? 41.142 -1.894 18.039 1.00 46.01 204 GLY B C 1
ATOM 4018 O O . GLY B 2 149 ? 40.789 -0.767 17.702 1.00 47.36 204 GLY B O 1
ATOM 4019 N N . LYS B 2 150 ? 41.014 -2.344 19.278 1.00 45.08 205 LYS B N 1
ATOM 4020 C CA . LYS B 2 150 ? 40.430 -1.516 20.321 1.00 43.79 205 LYS B CA 1
ATOM 4021 C C . LYS B 2 150 ? 41.455 -0.583 20.989 1.00 41.05 205 LYS B C 1
ATOM 4022 O O . LYS B 2 150 ? 41.097 0.504 21.439 1.00 41.30 205 LYS B O 1
ATOM 4028 N N . LEU B 2 151 ? 42.723 -0.996 21.025 1.00 37.69 206 LEU B N 1
ATOM 4029 C CA . LEU B 2 151 ? 43.789 -0.220 21.666 1.00 35.62 206 LEU B CA 1
ATOM 4030 C C . LEU B 2 151 ? 44.766 0.441 20.698 1.00 35.82 206 LEU B C 1
ATOM 4031 O O . LEU B 2 151 ? 45.582 1.275 21.102 1.00 34.66 206 LEU B O 1
ATOM 4036 N N . GLY B 2 152 ? 44.708 0.047 19.432 1.00 34.18 207 GLY B N 1
ATOM 4037 C CA . GLY B 2 152 ? 45.580 0.645 18.433 1.00 34.38 207 GLY B CA 1
ATOM 4038 C C . GLY B 2 152 ? 47.075 0.416 18.557 1.00 33.46 207 GLY B C 1
ATOM 4039 O O . GLY B 2 152 ? 47.870 1.209 18.064 1.00 32.78 207 GLY B O 1
ATOM 4040 N N . GLU B 2 153 ? 47.469 -0.673 19.203 1.00 35.93 208 GLU B N 1
ATOM 4041 C CA . GLU B 2 153 ? 48.885 -0.996 19.360 1.00 35.20 208 GLU B CA 1
ATOM 4042 C C . GLU B 2 153 ? 49.165 -2.422 18.890 1.00 34.75 208 GLU B C 1
ATOM 4043 O O . GLU B 2 153 ? 48.306 -3.290 18.992 1.00 32.45 208 GLU B O 1
ATOM 4049 N N . ASN B 2 154 ? 50.364 -2.662 18.376 1.00 34.13 209 ASN B N 1
ATOM 4050 C CA . ASN B 2 154 ? 50.715 -4.009 17.984 1.00 36.02 209 ASN B CA 1
ATOM 4051 C C . ASN B 2 154 ? 50.791 -4.805 19.300 1.00 37.94 209 ASN B C 1
ATOM 4052 O O . ASN B 2 154 ? 51.183 -4.270 20.345 1.00 37.53 209 ASN B O 1
ATOM 4057 N N . MET B 2 155 ? 50.396 -6.073 19.245 1.00 37.63 210 MET B N 1
ATOM 4058 C CA . MET B 2 155 ? 50.411 -6.943 20.413 1.00 37.25 210 MET B CA 1
ATOM 4059 C C . MET B 2 155 ? 50.816 -8.343 19.970 1.00 39.87 210 MET B C 1
ATOM 4060 O O . MET B 2 155 ? 50.592 -8.734 18.823 1.00 40.53 210 MET B O 1
ATOM 4065 N N . ILE B 2 156 ? 51.402 -9.099 20.888 1.00 38.80 211 ILE B N 1
ATOM 4066 C CA . ILE B 2 156 ? 51.877 -10.430 20.575 1.00 38.86 211 ILE B CA 1
ATOM 4067 C C . ILE B 2 156 ? 51.653 -11.433 21.696 1.00 38.74 211 ILE B C 1
ATOM 4068 O O . ILE B 2 156 ? 51.887 -11.129 22.867 1.00 36.52 211 ILE B O 1
ATOM 4073 N N . LEU B 2 157 ? 51.174 -12.621 21.333 1.00 36.43 212 LEU B N 1
ATOM 4074 C CA . LEU B 2 157 ? 50.995 -13.693 22.306 1.00 37.51 212 LEU B CA 1
ATOM 4075 C C . LEU B 2 157 ? 52.384 -14.338 22.289 1.00 37.31 212 LEU B C 1
ATOM 4076 O O . LEU B 2 157 ? 52.686 -15.168 21.437 1.00 35.60 212 LEU B O 1
ATOM 4081 N N . LYS B 2 158 ? 53.235 -13.921 23.217 1.00 34.31 213 LYS B N 1
ATOM 4082 C CA . LYS B 2 158 ? 54.612 -14.394 23.255 1.00 37.45 213 LYS B CA 1
ATOM 4083 C C . LYS B 2 158 ? 54.841 -15.867 23.558 1.00 37.32 213 LYS B C 1
ATOM 4084 O O . LYS B 2 158 ? 55.450 -16.578 22.759 1.00 36.90 213 LYS B O 1
ATOM 4090 N N . ARG B 2 159 ? 54.370 -16.319 24.715 1.00 36.51 214 ARG B N 1
ATOM 4091 C CA . ARG B 2 159 ? 54.572 -17.706 25.121 1.00 36.86 214 ARG B CA 1
ATOM 4092 C C . ARG B 2 159 ? 53.721 -18.061 26.324 1.00 36.26 214 ARG B C 1
ATOM 4093 O O . ARG B 2 159 ? 53.089 -17.196 26.931 1.00 35.75 214 ARG B O 1
ATOM 4101 N N . ALA B 2 160 ? 53.743 -19.346 26.666 1.00 33.91 215 ALA B N 1
ATOM 4102 C CA . ALA B 2 160 ? 53.014 -19.876 27.802 1.00 33.89 215 ALA B CA 1
ATOM 4103 C C . ALA B 2 160 ? 53.766 -21.069 28.385 1.00 34.00 215 ALA B C 1
ATOM 4104 O O . ALA B 2 160 ? 54.647 -21.642 27.747 1.00 37.44 215 ALA B O 1
ATOM 4106 N N . ALA B 2 161 ? 53.420 -21.419 29.616 1.00 32.20 216 ALA B N 1
ATOM 4107 C CA . ALA B 2 161 ? 54.004 -22.561 30.301 1.00 32.08 216 ALA B CA 1
ATOM 4108 C C . ALA B 2 161 ? 52.909 -23.049 31.222 1.00 32.12 216 ALA B C 1
ATOM 4109 O O . ALA B 2 161 ? 52.092 -22.260 31.698 1.00 35.14 216 ALA B O 1
ATOM 4111 N N . TRP B 2 162 ? 52.860 -24.352 31.445 1.00 31.25 217 TRP B N 1
ATOM 4112 C CA . TRP B 2 162 ? 51.853 -24.907 32.327 1.00 31.83 217 TRP B CA 1
ATOM 4113 C C . TRP B 2 162 ? 52.491 -26.007 33.146 1.00 31.97 217 TRP B C 1
ATOM 4114 O O . TRP B 2 162 ? 53.546 -26.532 32.781 1.00 29.64 217 TRP B O 1
ATOM 4125 N N . VAL B 2 163 ? 51.845 -26.347 34.253 1.00 32.85 218 VAL B N 1
ATOM 4126 C CA . VAL B 2 163 ? 52.318 -27.401 35.140 1.00 33.96 218 VAL B CA 1
ATOM 4127 C C . VAL B 2 163 ? 51.092 -28.015 35.791 1.00 35.13 218 VAL B C 1
ATOM 4128 O O . VAL B 2 163 ? 50.159 -27.297 36.168 1.00 32.05 218 VAL B O 1
ATOM 4132 N N . LYS B 2 164 ? 51.087 -29.342 35.895 1.00 35.24 219 LYS B N 1
ATOM 4133 C CA . LYS B 2 164 ? 49.988 -30.066 36.531 1.00 38.80 219 LYS B CA 1
ATOM 4134 C C . LYS B 2 164 ? 50.645 -30.873 37.636 1.00 38.87 219 LYS B C 1
ATOM 4135 O O . LYS B 2 164 ? 51.694 -31.478 37.432 1.00 38.11 219 LYS B O 1
ATOM 4141 N N . VAL B 2 165 ? 50.025 -30.880 38.806 1.00 40.20 220 VAL B N 1
ATOM 4142 C CA . VAL B 2 165 ? 50.601 -31.557 39.952 1.00 42.29 220 VAL B CA 1
ATOM 4143 C C . VAL B 2 165 ? 49.709 -32.541 40.711 1.00 42.66 220 VAL B C 1
ATOM 4144 O O . VAL B 2 165 ? 48.628 -32.185 41.177 1.00 46.53 220 VAL B O 1
ATOM 4148 N N . PRO B 2 166 ? 50.152 -33.801 40.839 1.00 42.10 221 PRO B N 1
ATOM 4149 C CA . PRO B 2 166 ? 49.355 -34.791 41.570 1.00 41.27 221 PRO B CA 1
ATOM 4150 C C . PRO B 2 166 ? 49.770 -34.692 43.045 1.00 41.61 221 PRO B C 1
ATOM 4151 O O . PRO B 2 166 ? 50.682 -33.936 43.382 1.00 40.38 221 PRO B O 1
ATOM 4155 N N . ALA B 2 167 ? 49.107 -35.447 43.915 1.00 41.33 222 ALA B N 1
ATOM 4156 C CA . ALA B 2 167 ? 49.438 -35.432 45.337 1.00 40.06 222 ALA B CA 1
ATOM 4157 C C . ALA B 2 167 ? 50.896 -35.834 45.459 1.00 39.63 222 ALA B C 1
ATOM 4158 O O . ALA B 2 167 ? 51.379 -36.658 44.682 1.00 38.95 222 ALA B O 1
ATOM 4160 N N . GLY B 2 168 ? 51.598 -35.255 46.428 1.00 36.19 223 GLY B N 1
ATOM 4161 C CA . GLY B 2 168 ? 53.006 -35.563 46.588 1.00 33.74 223 GLY B CA 1
ATOM 4162 C C . GLY B 2 168 ? 53.867 -34.464 45.986 1.00 34.83 223 GLY B C 1
ATOM 4163 O O . GLY B 2 168 ? 55.083 -34.423 46.198 1.00 33.63 223 GLY B O 1
ATOM 4164 N N . PHE B 2 169 ? 53.239 -33.575 45.221 1.00 33.53 224 PHE B N 1
ATOM 4165 C CA . PHE B 2 169 ? 53.959 -32.469 44.603 1.00 33.69 224 PHE B CA 1
ATOM 4166 C C . PHE B 2 169 ? 53.272 -31.138 44.896 1.00 33.64 224 PHE B C 1
ATOM 4167 O O . PHE B 2 169 ? 52.065 -31.081 45.138 1.00 32.61 224 PHE B O 1
ATOM 4175 N N . TYR B 2 170 ? 54.056 -30.067 44.882 1.00 34.72 225 TYR B N 1
ATOM 4176 C CA . TYR B 2 170 ? 53.544 -28.740 45.195 1.00 31.74 225 TYR B CA 1
ATOM 4177 C C . TYR B 2 170 ? 54.187 -27.667 44.331 1.00 31.16 225 TYR B C 1
ATOM 4178 O O . TYR B 2 170 ? 55.382 -27.731 44.029 1.00 27.53 225 TYR B O 1
ATOM 4187 N N . VAL B 2 171 ? 53.385 -26.674 43.947 1.00 30.32 226 VAL B N 1
ATOM 4188 C CA . VAL B 2 171 ? 53.882 -25.575 43.136 1.00 31.32 226 VAL B CA 1
ATOM 4189 C C . VAL B 2 171 ? 53.880 -24.236 43.897 1.00 30.71 226 VAL B C 1
ATOM 4190 O O . VAL B 2 171 ? 52.832 -23.734 44.318 1.00 29.52 226 VAL B O 1
ATOM 4194 N N . GLY B 2 172 ? 55.071 -23.687 44.091 1.00 29.08 227 GLY B N 1
ATOM 4195 C CA . GLY B 2 172 ? 55.194 -22.401 44.749 1.00 30.63 227 GLY B CA 1
ATOM 4196 C C . GLY B 2 172 ? 55.187 -21.375 43.630 1.00 30.22 227 GLY B C 1
ATOM 4197 O O . GLY B 2 172 ? 55.782 -21.616 42.574 1.00 31.50 227 GLY B O 1
ATOM 4198 N N . SER B 2 173 ? 54.520 -20.244 43.826 1.00 29.06 228 SER B N 1
ATOM 4199 C CA . SER B 2 173 ? 54.473 -19.235 42.765 1.00 29.52 228 SER B CA 1
ATOM 4200 C C . SER B 2 173 ? 54.552 -17.805 43.287 1.00 29.49 228 SER B C 1
ATOM 4201 O O . SER B 2 173 ? 54.154 -17.521 44.416 1.00 30.71 228 SER B O 1
ATOM 4204 N N . TYR B 2 174 ? 55.061 -16.918 42.440 1.00 27.84 229 TYR B N 1
ATOM 4205 C CA . TYR B 2 174 ? 55.205 -15.508 42.773 1.00 27.87 229 TYR B CA 1
ATOM 4206 C C . TYR B 2 174 ? 55.235 -14.627 41.531 1.00 26.32 229 TYR B C 1
ATOM 4207 O O . TYR B 2 174 ? 55.917 -14.935 40.553 1.00 25.14 229 TYR B O 1
ATOM 4216 N N . VAL B 2 175 ? 54.495 -13.529 41.585 1.00 27.72 230 VAL B N 1
ATOM 4217 C CA . VAL B 2 175 ? 54.467 -12.564 40.493 1.00 26.97 230 VAL B CA 1
ATOM 4218 C C . VAL B 2 175 ? 55.010 -11.282 41.120 1.00 28.69 230 VAL B C 1
ATOM 4219 O O . VAL B 2 175 ? 54.545 -10.860 42.176 1.00 29.07 230 VAL B O 1
ATOM 4223 N N . HIS B 2 176 ? 56.017 -10.686 40.494 1.00 28.18 231 HIS B N 1
ATOM 4224 C CA . HIS B 2 176 ? 56.603 -9.454 41.015 1.00 28.93 231 HIS B CA 1
ATOM 4225 C C . HIS B 2 176 ? 56.106 -8.250 40.206 1.00 30.04 231 HIS B C 1
ATOM 4226 O O . HIS B 2 176 ? 55.980 -8.333 38.988 1.00 29.13 231 HIS B O 1
ATOM 4233 N N . GLY B 2 177 ? 55.853 -7.133 40.885 1.00 32.02 232 GLY B N 1
ATOM 4234 C CA . GLY B 2 177 ? 55.371 -5.936 40.208 1.00 33.59 232 GLY B CA 1
ATOM 4235 C C . GLY B 2 177 ? 53.917 -6.125 39.833 1.00 35.00 232 GLY B C 1
ATOM 4236 O O . GLY B 2 177 ? 53.486 -5.738 38.751 1.00 36.17 232 GLY B O 1
ATOM 4237 N N . ALA B 2 178 ? 53.161 -6.735 40.736 1.00 35.46 233 ALA B N 1
ATOM 4238 C CA . ALA B 2 178 ? 51.754 -7.012 40.494 1.00 38.80 233 ALA B CA 1
ATOM 4239 C C . ALA B 2 178 ? 50.940 -5.755 40.242 1.00 42.74 233 ALA B C 1
ATOM 4240 O O . ALA B 2 178 ? 51.264 -4.669 40.743 1.00 44.58 233 ALA B O 1
ATOM 4242 N N . MET B 2 179 ? 49.877 -5.913 39.460 1.00 45.21 234 MET B N 1
ATOM 4243 C CA . MET B 2 179 ? 48.989 -4.810 39.135 1.00 48.84 234 MET B CA 1
ATOM 4244 C C . MET B 2 179 ? 47.641 -5.054 39.774 1.00 51.01 234 MET B C 1
ATOM 4245 O O . MET B 2 179 ? 47.135 -6.175 39.754 1.00 52.40 234 MET B O 1
ATOM 4250 N N . HIS B 2 180 ? 47.061 -4.011 40.350 1.00 52.28 235 HIS B N 1
ATOM 4251 C CA . HIS B 2 180 ? 45.758 -4.171 40.961 1.00 55.31 235 HIS B CA 1
ATOM 4252 C C . HIS B 2 180 ? 44.678 -4.230 39.886 1.00 56.99 235 HIS B C 1
ATOM 4253 O O . HIS B 2 180 ? 44.651 -3.386 38.984 1.00 57.49 235 HIS B O 1
ATOM 4260 N N . SER B 2 181 ? 43.807 -5.230 39.989 1.00 58.22 236 SER B N 1
ATOM 4261 C CA . SER B 2 181 ? 42.706 -5.405 39.063 1.00 59.97 236 SER B CA 1
ATOM 4262 C C . SER B 2 181 ? 41.861 -6.556 39.601 1.00 59.10 236 SER B C 1
ATOM 4263 O O . SER B 2 181 ? 41.969 -7.699 39.143 1.00 57.19 236 SER B O 1
ATOM 4266 N N . PRO B 2 182 ? 41.000 -6.261 40.589 1.00 59.63 237 PRO B N 1
ATOM 4267 C CA . PRO B 2 182 ? 40.092 -7.193 41.266 1.00 60.38 237 PRO B CA 1
ATOM 4268 C C . PRO B 2 182 ? 38.975 -7.817 40.435 1.00 61.50 237 PRO B C 1
ATOM 4269 O O . PRO B 2 182 ? 38.291 -8.730 40.906 1.00 62.53 237 PRO B O 1
ATOM 4273 N N . SER B 2 183 ? 38.794 -7.340 39.209 1.00 61.80 238 SER B N 1
ATOM 4274 C CA . SER B 2 183 ? 37.747 -7.874 38.344 1.00 61.96 238 SER B CA 1
ATOM 4275 C C . SER B 2 183 ? 38.182 -9.173 37.673 1.00 62.14 238 SER B C 1
ATOM 4276 O O . SER B 2 183 ? 37.351 -9.919 37.152 1.00 61.72 238 SER B O 1
ATOM 4279 N N . LEU B 2 184 ? 39.487 -9.436 37.692 1.00 62.73 239 LEU B N 1
ATOM 4280 C CA . LEU B 2 184 ? 40.048 -10.639 37.080 1.00 62.89 239 LEU B CA 1
ATOM 4281 C C . LEU B 2 184 ? 40.375 -11.684 38.147 1.00 64.02 239 LEU B C 1
ATOM 4282 O O . LEU B 2 184 ? 41.540 -11.994 38.393 1.00 64.50 239 LEU B O 1
ATOM 4287 N N . HIS B 2 185 ? 39.330 -12.225 38.764 1.00 64.15 240 HIS B N 1
ATOM 4288 C CA . HIS B 2 185 ? 39.452 -13.223 39.820 1.00 64.80 240 HIS B CA 1
ATOM 4289 C C . HIS B 2 185 ? 40.514 -14.294 39.600 1.00 62.60 240 HIS B C 1
ATOM 4290 O O . HIS B 2 185 ? 40.579 -14.912 38.538 1.00 64.21 240 HIS B O 1
ATOM 4297 N N . ASN B 2 186 ? 41.339 -14.499 40.626 1.00 59.16 241 ASN B N 1
ATOM 4298 C CA . ASN B 2 186 ? 42.404 -15.503 40.624 1.00 54.54 241 ASN B CA 1
ATOM 4299 C C . ASN B 2 186 ? 43.628 -15.207 39.765 1.00 49.81 241 ASN B C 1
ATOM 4300 O O . ASN B 2 186 ? 44.697 -15.762 39.994 1.00 48.40 241 ASN B O 1
ATOM 4305 N N . LEU B 2 187 ? 43.482 -14.333 38.781 1.00 44.96 242 LEU B N 1
ATOM 4306 C CA . LEU B 2 187 ? 44.601 -13.992 37.919 1.00 40.15 242 LEU B CA 1
ATOM 4307 C C . LEU B 2 187 ? 45.504 -12.963 38.602 1.00 37.90 242 LEU B C 1
ATOM 4308 O O . LEU B 2 187 ? 45.023 -12.074 39.306 1.00 35.85 242 LEU B O 1
ATOM 4313 N N . VAL B 2 188 ? 46.814 -13.108 38.413 1.00 34.28 243 VAL B N 1
ATOM 4314 C CA . VAL B 2 188 ? 47.779 -12.172 38.976 1.00 32.24 243 VAL B CA 1
ATOM 4315 C C . VAL B 2 188 ? 48.686 -11.741 37.836 1.00 30.01 243 VAL B C 1
ATOM 4316 O O . VAL B 2 188 ? 49.299 -12.575 37.177 1.00 30.27 243 VAL B O 1
ATOM 4320 N N . LEU B 2 189 ? 48.759 -10.434 37.612 1.00 27.12 244 LEU B N 1
ATOM 4321 C CA . LEU B 2 189 ? 49.539 -9.860 36.516 1.00 27.98 244 LEU B CA 1
ATOM 4322 C C . LEU B 2 189 ? 50.734 -9.066 37.017 1.00 28.04 244 LEU B C 1
ATOM 4323 O O . LEU B 2 189 ? 50.653 -8.411 38.052 1.00 27.23 244 LEU B O 1
ATOM 4328 N N . GLY B 2 190 ? 51.834 -9.104 36.275 1.00 26.08 245 GLY B N 1
ATOM 4329 C CA . GLY B 2 190 ? 52.999 -8.348 36.687 1.00 24.94 245 GLY B CA 1
ATOM 4330 C C . GLY B 2 190 ? 54.109 -8.402 35.659 1.00 26.53 245 GLY B C 1
ATOM 4331 O O . GLY B 2 190 ? 53.914 -8.861 34.531 1.00 27.22 245 GLY B O 1
ATOM 4332 N N . LYS B 2 191 ? 55.289 -7.949 36.060 1.00 24.91 246 LYS B N 1
ATOM 4333 C CA . LYS B 2 191 ? 56.443 -7.921 35.179 1.00 26.71 246 LYS B CA 1
ATOM 4334 C C . LYS B 2 191 ? 57.290 -9.208 35.237 1.00 28.18 246 LYS B C 1
ATOM 4335 O O . LYS B 2 191 ? 57.954 -9.574 34.250 1.00 30.93 246 LYS B O 1
ATOM 4341 N N . TYR B 2 192 ? 57.272 -9.889 36.382 1.00 26.69 247 TYR B N 1
ATOM 4342 C CA . TYR B 2 192 ? 58.019 -11.143 36.540 1.00 28.09 247 TYR B CA 1
ATOM 4343 C C . TYR B 2 192 ? 57.105 -12.199 37.148 1.00 28.13 247 TYR B C 1
ATOM 4344 O O . TYR B 2 192 ? 56.284 -11.902 38.019 1.00 29.59 247 TYR B O 1
ATOM 4353 N N . GLY B 2 193 ? 57.241 -13.429 36.673 1.00 27.17 248 GLY B N 1
ATOM 4354 C CA . GLY B 2 193 ? 56.442 -14.518 37.200 1.00 26.80 248 GLY B CA 1
ATOM 4355 C C . GLY B 2 193 ? 57.307 -15.761 37.341 1.00 26.43 248 GLY B C 1
ATOM 4356 O O . GLY B 2 193 ? 58.115 -16.063 36.468 1.00 27.24 248 GLY B O 1
ATOM 4357 N N . ALA B 2 194 ? 57.144 -16.489 38.439 1.00 26.82 249 ALA B N 1
ATOM 4358 C CA . ALA B 2 194 ? 57.929 -17.697 38.651 1.00 27.14 249 ALA B CA 1
ATOM 4359 C C . ALA B 2 194 ? 57.129 -18.833 39.253 1.00 26.47 249 ALA B C 1
ATOM 4360 O O . ALA B 2 194 ? 56.241 -18.632 40.077 1.00 26.03 249 ALA B O 1
ATOM 4362 N N . LEU B 2 195 ? 57.456 -20.039 38.824 1.00 26.12 250 LEU B N 1
ATOM 4363 C CA . LEU B 2 195 ? 56.806 -21.232 39.341 1.00 29.79 250 LEU B CA 1
ATOM 4364 C C . LEU B 2 195 ? 57.943 -22.118 39.859 1.00 29.17 250 LEU B C 1
ATOM 4365 O O . LEU B 2 195 ? 58.984 -22.241 39.205 1.00 29.60 250 LEU B O 1
ATOM 4370 N N . VAL B 2 196 ? 57.763 -22.694 41.043 1.00 26.99 251 VAL B N 1
ATOM 4371 C CA . VAL B 2 196 ? 58.778 -23.578 41.601 1.00 28.83 251 VAL B CA 1
ATOM 4372 C C . VAL B 2 196 ? 58.074 -24.893 41.929 1.00 28.02 251 VAL B C 1
ATOM 4373 O O . VAL B 2 196 ? 57.210 -24.958 42.807 1.00 26.85 251 VAL B O 1
ATOM 4377 N N . ILE B 2 197 ? 58.422 -25.930 41.180 1.00 30.20 252 ILE B N 1
ATOM 4378 C CA . ILE B 2 197 ? 57.817 -27.239 41.365 1.00 30.06 252 ILE B CA 1
ATOM 4379 C C . ILE B 2 197 ? 58.566 -28.018 42.440 1.00 29.71 252 ILE B C 1
ATOM 4380 O O . ILE B 2 197 ? 59.779 -28.213 42.352 1.00 25.17 252 ILE B O 1
ATOM 4385 N N . CYS B 2 198 ? 57.831 -28.458 43.453 1.00 30.76 253 CYS B N 1
ATOM 4386 C CA . CYS B 2 198 ? 58.428 -29.188 44.568 1.00 33.18 253 CYS B CA 1
ATOM 4387 C C . CYS B 2 198 ? 57.793 -30.550 44.833 1.00 34.51 253 CYS B C 1
ATOM 4388 O O . CYS B 2 198 ? 56.635 -30.804 44.481 1.00 33.43 253 CYS B O 1
ATOM 4391 N N . GLU B 2 199 ? 58.568 -31.411 45.481 1.00 34.12 254 GLU B N 1
ATOM 4392 C CA . GLU B 2 199 ? 58.110 -32.743 45.853 1.00 37.36 254 GLU B CA 1
ATOM 4393 C C . GLU B 2 199 ? 58.016 -32.675 47.372 1.00 34.89 254 GLU B C 1
ATOM 4394 O O . GLU B 2 199 ? 58.973 -32.283 48.032 1.00 35.89 254 GLU B O 1
ATOM 4400 N N . THR B 2 200 ? 56.868 -33.035 47.929 1.00 33.69 255 THR B N 1
ATOM 4401 C CA . THR B 2 200 ? 56.707 -32.952 49.373 1.00 36.64 255 THR B CA 1
ATOM 4402 C C . THR B 2 200 ? 55.454 -33.658 49.865 1.00 38.93 255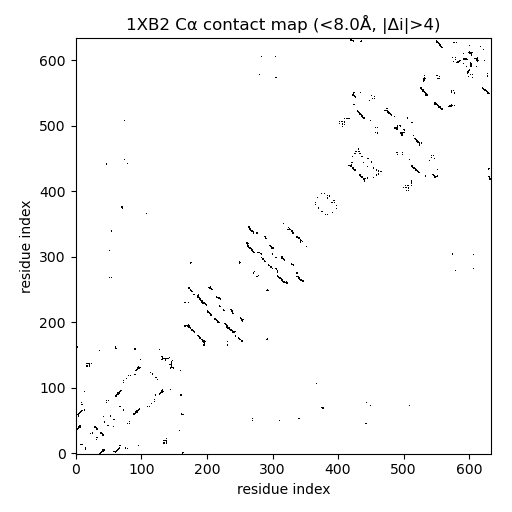 THR B C 1
ATOM 4403 O O . THR B 2 200 ? 54.425 -33.655 49.186 1.00 41.03 255 THR B O 1
ATOM 4407 N N . SER B 2 201 ? 55.534 -34.235 51.060 1.00 39.95 256 SER B N 1
ATOM 4408 C CA . SER B 2 201 ? 54.384 -34.905 51.663 1.00 41.19 256 SER B CA 1
ATOM 4409 C C . SER B 2 201 ? 53.731 -33.991 52.708 1.00 40.70 256 SER B C 1
ATOM 4410 O O . SER B 2 201 ? 52.727 -34.359 53.321 1.00 41.70 256 SER B O 1
ATOM 4413 N N . GLU B 2 202 ? 54.311 -32.810 52.925 1.00 36.95 257 GLU B N 1
ATOM 4414 C CA . GLU B 2 202 ? 53.742 -31.860 53.879 1.00 37.44 257 GLU B CA 1
ATOM 4415 C C . GLU B 2 202 ? 52.425 -31.325 53.322 1.00 36.71 257 GLU B C 1
ATOM 4416 O O . GLU B 2 202 ? 52.267 -31.210 52.107 1.00 34.81 257 GLU B O 1
ATOM 4422 N N . LEU B 2 203 ? 51.486 -30.991 54.201 1.00 36.30 258 LEU B N 1
ATOM 4423 C CA . LEU B 2 203 ? 50.198 -30.457 53.752 1.00 37.73 258 LEU B CA 1
ATOM 4424 C C . LEU B 2 203 ? 50.379 -29.124 53.039 1.00 39.90 258 LEU B C 1
ATOM 4425 O O . LEU B 2 203 ? 51.083 -28.240 53.529 1.00 43.41 258 LEU B O 1
ATOM 4430 N N . LYS B 2 204 ? 49.739 -28.981 51.884 1.00 40.53 259 LYS B N 1
ATOM 4431 C CA . LYS B 2 204 ? 49.833 -27.749 51.111 1.00 41.32 259 LYS B CA 1
ATOM 4432 C C . LYS B 2 204 ? 49.394 -26.526 51.928 1.00 38.34 259 LYS B C 1
ATOM 4433 O O . LYS B 2 204 ? 49.926 -25.434 51.769 1.00 38.62 259 LYS B O 1
ATOM 4439 N N . ALA B 2 205 ? 48.444 -26.726 52.829 1.00 36.72 260 ALA B N 1
ATOM 4440 C CA . ALA B 2 205 ? 47.940 -25.646 53.653 1.00 36.94 260 ALA B CA 1
ATOM 4441 C C . ALA B 2 205 ? 48.994 -24.990 54.557 1.00 36.95 260 ALA B C 1
ATOM 4442 O O . ALA B 2 205 ? 48.748 -23.920 55.097 1.00 39.16 260 ALA B O 1
ATOM 4444 N N . ASN B 2 206 ? 50.156 -25.625 54.727 1.00 36.86 261 ASN B N 1
ATOM 4445 C CA . ASN B 2 206 ? 51.220 -25.062 55.571 1.00 35.27 261 ASN B CA 1
ATOM 4446 C C . ASN B 2 206 ? 52.437 -24.618 54.755 1.00 35.53 261 ASN B C 1
ATOM 4447 O O . ASN B 2 206 ? 53.507 -24.376 55.324 1.00 36.37 261 ASN B O 1
ATOM 4452 N N . LEU B 2 207 ? 52.286 -24.509 53.437 1.00 34.44 262 LEU B N 1
ATOM 4453 C CA . LEU B 2 207 ? 53.410 -24.138 52.573 1.00 32.88 262 LEU B CA 1
ATOM 4454 C C . LEU B 2 207 ? 53.244 -22.842 51.772 1.00 31.89 262 LEU B C 1
ATOM 4455 O O . LEU B 2 207 ? 54.098 -22.506 50.947 1.00 29.73 262 LEU B O 1
ATOM 4460 N N . ALA B 2 208 ? 52.167 -22.110 52.013 1.00 31.14 263 ALA B N 1
ATOM 4461 C CA . ALA B 2 208 ? 51.940 -20.875 51.269 1.00 35.22 263 ALA B CA 1
ATOM 4462 C C . ALA B 2 208 ? 53.112 -19.884 51.317 1.00 34.80 263 ALA B C 1
ATOM 4463 O O . ALA B 2 208 ? 53.562 -19.414 50.276 1.00 35.20 263 ALA B O 1
ATOM 4465 N N . ASP B 2 209 ? 53.617 -19.569 52.506 1.00 35.25 264 ASP B N 1
ATOM 4466 C CA . ASP B 2 209 ? 54.730 -18.626 52.604 1.00 35.63 264 ASP B CA 1
ATOM 4467 C C . ASP B 2 209 ? 55.996 -19.162 51.978 1.00 33.05 264 ASP B C 1
ATOM 4468 O O . ASP B 2 209 ? 56.701 -18.442 51.269 1.00 34.83 264 ASP B O 1
ATOM 4473 N N . LEU B 2 210 ? 56.290 -20.424 52.252 1.00 31.89 265 LEU B N 1
ATOM 4474 C CA . LEU B 2 210 ? 57.477 -21.061 51.694 1.00 31.22 265 LEU B CA 1
ATOM 4475 C C . LEU B 2 210 ? 57.370 -20.996 50.176 1.00 28.03 265 LEU B C 1
ATOM 4476 O O . LEU B 2 210 ? 58.315 -20.603 49.492 1.00 27.21 265 LEU B O 1
ATOM 4481 N N . GLY B 2 211 ? 56.202 -21.376 49.660 1.00 27.87 266 GLY B N 1
ATOM 4482 C CA . GLY B 2 211 ? 55.978 -21.346 48.222 1.00 28.87 266 GLY B CA 1
ATOM 4483 C C . GLY B 2 211 ? 56.240 -19.968 47.635 1.00 28.54 266 GLY B C 1
ATOM 4484 O O . GLY B 2 211 ? 56.946 -19.836 46.631 1.00 26.36 266 GLY B O 1
ATOM 4485 N N . ARG B 2 212 ? 55.687 -18.934 48.265 1.00 29.09 267 ARG B N 1
ATOM 4486 C CA . ARG B 2 212 ? 55.888 -17.565 47.778 1.00 31.25 267 ARG B CA 1
ATOM 4487 C C . ARG B 2 212 ? 57.364 -17.195 47.834 1.00 30.32 267 ARG B C 1
ATOM 4488 O O . ARG B 2 212 ? 57.906 -16.594 46.899 1.00 31.08 267 ARG B O 1
ATOM 4496 N N . ARG B 2 213 ? 58.019 -17.570 48.928 1.00 30.06 268 ARG B N 1
ATOM 4497 C CA . ARG B 2 213 ? 59.429 -17.260 49.094 1.00 30.30 268 ARG B CA 1
ATOM 4498 C C . ARG B 2 213 ? 60.328 -17.926 48.072 1.00 29.25 268 ARG B C 1
ATOM 4499 O O . ARG B 2 213 ? 61.304 -17.331 47.625 1.00 28.93 268 ARG B O 1
ATOM 4507 N N . LEU B 2 214 ? 60.008 -19.158 47.689 1.00 29.50 269 LEU B N 1
ATOM 4508 C CA . LEU B 2 214 ? 60.824 -19.824 46.687 1.00 28.73 269 LEU B CA 1
ATOM 4509 C C . LEU B 2 214 ? 60.640 -19.044 45.372 1.00 28.30 269 LEU B C 1
ATOM 4510 O O . LEU B 2 214 ? 61.594 -18.814 44.620 1.00 28.12 269 LEU B O 1
ATOM 4515 N N . GLY B 2 215 ? 59.406 -18.625 45.112 1.00 27.51 270 GLY B N 1
ATOM 4516 C CA . GLY B 2 215 ? 59.138 -17.859 43.904 1.00 26.52 270 GLY B CA 1
ATOM 4517 C C . GLY B 2 215 ? 59.916 -16.554 43.902 1.00 25.23 270 GLY B C 1
ATOM 4518 O O . GLY B 2 215 ? 60.473 -16.156 42.881 1.00 25.18 270 GLY B O 1
ATOM 4519 N N . GLN B 2 216 ? 59.952 -15.887 45.051 1.00 26.10 271 GLN B N 1
ATOM 4520 C CA . GLN B 2 216 ? 60.682 -14.626 45.195 1.00 25.58 271 GLN B CA 1
ATOM 4521 C C . GLN B 2 216 ? 62.144 -14.852 44.868 1.00 27.29 271 GLN B C 1
ATOM 4522 O O . GLN B 2 216 ? 62.753 -14.083 44.125 1.00 29.03 271 GLN B O 1
ATOM 4528 N N . HIS B 2 217 ? 62.698 -15.938 45.400 1.00 29.77 272 HIS B N 1
ATOM 4529 C CA . HIS B 2 217 ? 64.087 -16.276 45.163 1.00 28.07 272 HIS B CA 1
ATOM 4530 C C . HIS B 2 217 ? 64.355 -16.457 43.668 1.00 29.05 272 HIS B C 1
ATOM 4531 O O . HIS B 2 217 ? 65.360 -15.968 43.152 1.00 27.56 272 HIS B O 1
ATOM 4538 N N . VAL B 2 218 ? 63.475 -17.174 42.969 1.00 28.69 273 VAL B N 1
ATOM 4539 C CA . VAL B 2 218 ? 63.682 -17.380 41.534 1.00 30.23 273 VAL B CA 1
ATOM 4540 C C . VAL B 2 218 ? 63.662 -16.046 40.763 1.00 30.39 273 VAL B C 1
ATOM 4541 O O . VAL B 2 218 ? 64.499 -15.814 39.890 1.00 31.36 273 VAL B O 1
ATOM 4545 N N . VAL B 2 219 ? 62.721 -15.169 41.094 1.00 29.56 274 VAL B N 1
ATOM 4546 C CA . VAL B 2 219 ? 62.646 -13.870 40.422 1.00 31.79 274 VAL B CA 1
ATOM 4547 C C . VAL B 2 219 ? 63.915 -13.048 40.700 1.00 32.63 274 VAL B C 1
ATOM 4548 O O . VAL B 2 219 ? 64.579 -12.564 39.781 1.00 31.12 274 VAL B O 1
ATOM 4552 N N . GLY B 2 220 ? 64.258 -12.919 41.978 1.00 33.45 275 GLY B N 1
ATOM 4553 C CA . GLY B 2 220 ? 65.417 -12.134 42.360 1.00 35.02 275 GLY B CA 1
ATOM 4554 C C . GLY B 2 220 ? 66.793 -12.676 42.031 1.00 36.86 275 GLY B C 1
ATOM 4555 O O . GLY B 2 220 ? 67.697 -11.901 41.755 1.00 38.45 275 GLY B O 1
ATOM 4556 N N . MET B 2 221 ? 66.963 -13.994 42.034 1.00 38.72 276 MET B N 1
ATOM 4557 C CA . MET B 2 221 ? 68.273 -14.585 41.767 1.00 38.95 276 MET B CA 1
ATOM 4558 C C . MET B 2 221 ? 68.420 -15.213 40.393 1.00 40.01 276 MET B C 1
ATOM 4559 O O . MET B 2 221 ? 69.520 -15.625 40.013 1.00 39.18 276 MET B O 1
ATOM 4564 N N . ALA B 2 222 ? 67.311 -15.311 39.662 1.00 39.37 277 ALA B N 1
ATOM 4565 C CA . ALA B 2 222 ? 67.309 -15.896 38.320 1.00 39.26 277 ALA B CA 1
ATOM 4566 C C . ALA B 2 222 ? 68.275 -17.077 38.106 1.00 40.06 277 ALA B C 1
ATOM 4567 O O . ALA B 2 222 ? 69.232 -16.978 37.336 1.00 40.23 277 ALA B O 1
ATOM 4569 N N . PRO B 2 223 ? 68.033 -18.211 38.783 1.00 40.85 278 PRO B N 1
ATOM 4570 C CA . PRO B 2 223 ? 68.921 -19.363 38.599 1.00 41.88 278 PRO B CA 1
ATOM 4571 C C . PRO B 2 223 ? 68.766 -19.930 37.184 1.00 43.93 278 PRO B C 1
ATOM 4572 O O . PRO B 2 223 ? 67.715 -19.776 36.563 1.00 44.23 278 PRO B O 1
ATOM 4576 N N . LEU B 2 224 ? 69.812 -20.577 36.675 1.00 44.20 279 LEU B N 1
ATOM 4577 C CA . LEU B 2 224 ? 69.756 -21.166 35.339 1.00 45.79 279 LEU B CA 1
ATOM 4578 C C . LEU B 2 224 ? 69.479 -22.670 35.385 1.00 45.51 279 LEU B C 1
ATOM 4579 O O . LEU B 2 224 ? 69.194 -23.285 34.360 1.00 45.02 279 LEU B O 1
ATOM 4584 N N . SER B 2 225 ? 69.572 -23.258 36.573 1.00 45.05 280 SER B N 1
ATOM 4585 C CA . SER B 2 225 ? 69.304 -24.681 36.744 1.00 45.41 280 SER B CA 1
ATOM 4586 C C . SER B 2 225 ? 69.024 -24.972 38.213 1.00 44.64 280 SER B C 1
ATOM 4587 O O . SER B 2 225 ? 69.338 -24.159 39.087 1.00 44.67 280 SER B O 1
ATOM 4590 N N . VAL B 2 226 ? 68.423 -26.127 38.474 1.00 43.57 281 VAL B N 1
ATOM 4591 C CA . VAL B 2 226 ? 68.088 -26.542 39.829 1.00 44.28 281 VAL B CA 1
ATOM 4592 C C . VAL B 2 226 ? 69.330 -26.832 40.679 1.00 45.06 281 VAL B C 1
ATOM 4593 O O . VAL B 2 226 ? 69.410 -26.429 41.844 1.00 42.79 281 VAL B O 1
ATOM 4597 N N . GLY B 2 227 ? 70.299 -27.530 40.094 1.00 47.05 282 GLY B N 1
ATOM 4598 C CA . GLY B 2 227 ? 71.512 -27.845 40.825 1.00 48.76 282 GLY B CA 1
ATOM 4599 C C . GLY B 2 227 ? 71.325 -29.031 41.749 1.00 49.89 282 GLY B C 1
ATOM 4600 O O . GLY B 2 227 ? 70.505 -29.913 41.481 1.00 49.51 282 GLY B O 1
ATOM 4601 N N . SER B 2 228 ? 72.066 -29.049 42.851 1.00 51.70 283 SER B N 1
ATOM 4602 C CA . SER B 2 228 ? 71.984 -30.158 43.797 1.00 53.27 283 SER B CA 1
ATOM 4603 C C . SER B 2 228 ? 72.380 -29.780 45.210 1.00 53.65 283 SER B C 1
ATOM 4604 O O . SER B 2 228 ? 73.155 -28.852 45.424 1.00 52.82 283 SER B O 1
ATOM 4607 N N . LEU B 2 229 ? 71.847 -30.516 46.179 1.00 56.68 284 LEU B N 1
ATOM 4608 C CA . LEU B 2 229 ? 72.161 -30.270 47.580 1.00 58.91 284 LEU B CA 1
ATOM 4609 C C . LEU B 2 229 ? 73.586 -30.728 47.892 1.00 60.98 284 LEU B C 1
ATOM 4610 O O . LEU B 2 229 ? 74.184 -30.291 48.875 1.00 62.15 284 LEU B O 1
ATOM 4615 N N . ASP B 2 230 ? 74.130 -31.599 47.045 1.00 63.53 285 ASP B N 1
ATOM 4616 C CA . ASP B 2 230 ? 75.480 -32.118 47.246 1.00 67.29 285 ASP B CA 1
ATOM 4617 C C . ASP B 2 230 ? 76.555 -31.083 46.929 1.00 69.23 285 ASP B C 1
ATOM 4618 O O . ASP B 2 230 ? 77.643 -31.111 47.513 1.00 70.04 285 ASP B O 1
ATOM 4623 N N . ASP B 2 231 ? 76.256 -30.171 46.008 1.00 70.03 286 ASP B N 1
ATOM 4624 C CA . ASP B 2 231 ? 77.222 -29.148 45.636 1.00 71.43 286 ASP B CA 1
ATOM 4625 C C . ASP B 2 231 ? 77.422 -28.157 46.775 1.00 72.14 286 ASP B C 1
ATOM 4626 O O . ASP B 2 231 ? 76.573 -28.025 47.653 1.00 71.48 286 ASP B O 1
ATOM 4631 N N . GLU B 2 232 ? 78.558 -27.470 46.756 1.00 73.97 287 GLU B N 1
ATOM 4632 C CA . GLU B 2 232 ? 78.892 -26.493 47.789 1.00 75.63 287 GLU B CA 1
ATOM 4633 C C . GLU B 2 232 ? 78.346 -25.115 47.432 1.00 75.14 287 GLU B C 1
ATOM 4634 O O . GLU B 2 232 ? 78.082 -24.833 46.266 1.00 75.44 287 GLU B O 1
ATOM 4640 N N . PRO B 2 233 ? 78.166 -24.240 48.435 1.00 75.19 288 PRO B N 1
ATOM 4641 C CA . PRO B 2 233 ? 77.651 -22.889 48.187 1.00 76.18 288 PRO B CA 1
ATOM 4642 C C . PRO B 2 233 ? 78.408 -22.256 47.020 1.00 77.50 288 PRO B C 1
ATOM 4643 O O . PRO B 2 233 ? 79.603 -22.507 46.851 1.00 77.97 288 PRO B O 1
ATOM 4647 N N . GLY B 2 234 ? 77.725 -21.435 46.225 1.00 77.55 289 GLY B N 1
ATOM 4648 C CA . GLY B 2 234 ? 78.381 -20.841 45.072 1.00 77.89 289 GLY B CA 1
ATOM 4649 C C . GLY B 2 234 ? 78.594 -19.341 45.025 1.00 78.07 289 GLY B C 1
ATOM 4650 O O . GLY B 2 234 ? 79.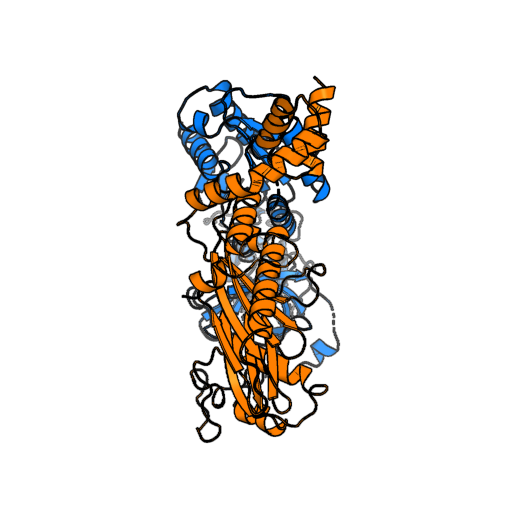044 -18.819 44.004 1.00 78.74 289 GLY B O 1
ATOM 4651 N N . GLY B 2 235 ? 78.276 -18.638 46.106 1.00 77.32 290 GLY B N 1
ATOM 4652 C CA . GLY B 2 235 ? 78.472 -17.199 46.107 1.00 77.10 290 GLY B CA 1
ATOM 4653 C C . GLY B 2 235 ? 77.403 -16.436 45.346 1.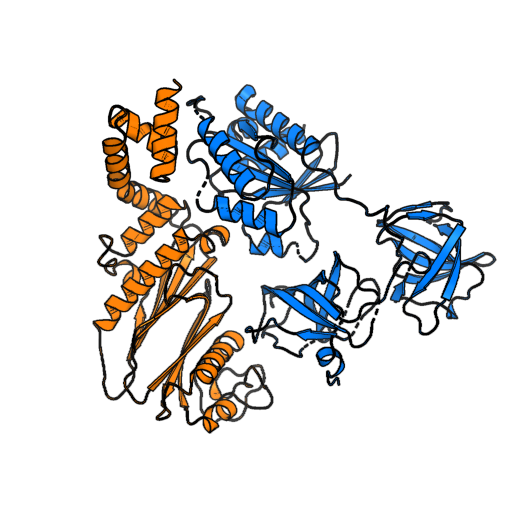00 77.15 290 GLY B C 1
ATOM 4654 O O . GLY B 2 235 ? 76.531 -17.031 44.715 1.00 76.89 290 GLY B O 1
ATOM 4655 N N . GLU B 2 236 ? 77.482 -15.109 45.396 1.00 77.16 291 GLU B N 1
ATOM 4656 C CA . GLU B 2 236 ? 76.510 -14.239 44.733 1.00 76.77 291 GLU B CA 1
ATOM 4657 C C . GLU B 2 236 ? 76.391 -14.401 43.218 1.00 73.70 291 GLU B C 1
ATOM 4658 O O . GLU B 2 236 ? 75.494 -13.824 42.604 1.00 74.20 291 GLU B O 1
ATOM 4664 N N . ALA B 2 237 ? 77.284 -15.178 42.617 1.00 69.71 292 ALA B N 1
ATOM 4665 C CA . ALA B 2 237 ? 77.252 -15.375 41.174 1.00 66.00 292 ALA B CA 1
ATOM 4666 C C . ALA B 2 237 ? 76.881 -16.802 40.765 1.00 63.28 292 ALA B C 1
ATOM 4667 O O . ALA B 2 237 ? 77.027 -17.175 39.604 1.00 62.92 292 ALA B O 1
ATOM 4669 N N . GLU B 2 238 ? 76.394 -17.592 41.719 1.00 59.74 293 GLU B N 1
ATOM 4670 C CA . GLU B 2 238 ? 76.008 -18.978 41.464 1.00 55.46 293 GLU B CA 1
ATOM 4671 C C . GLU B 2 238 ? 74.824 -19.083 40.498 1.00 54.36 293 GLU B C 1
ATOM 4672 O O . GLU B 2 238 ? 73.924 -18.242 40.512 1.00 52.51 293 GLU B O 1
ATOM 4678 N N . THR B 2 239 ? 74.841 -20.138 39.685 1.00 51.60 294 THR B N 1
ATOM 4679 C CA . THR B 2 239 ? 73.823 -20.422 38.678 1.00 49.60 294 THR B CA 1
ATOM 4680 C C . THR B 2 239 ? 72.844 -21.536 39.075 1.00 48.66 294 THR B C 1
ATOM 4681 O O . THR B 2 239 ? 71.681 -21.515 38.677 1.00 47.29 294 THR B O 1
ATOM 4685 N N . LYS B 2 240 ? 73.322 -22.511 39.842 1.00 47.39 295 LYS B N 1
ATOM 4686 C CA . LYS B 2 240 ? 72.488 -23.623 40.294 1.00 45.47 295 LYS B CA 1
ATOM 4687 C C . LYS B 2 240 ? 71.619 -23.149 41.462 1.00 42.93 295 LYS B C 1
ATOM 4688 O O . LYS B 2 240 ? 72.133 -22.755 42.514 1.00 41.55 295 LYS B O 1
ATOM 4694 N N . MET B 2 241 ? 70.303 -23.202 41.280 1.00 38.98 296 MET B N 1
ATOM 4695 C CA . MET B 2 241 ? 69.377 -22.731 42.307 1.00 36.81 296 MET B CA 1
ATOM 4696 C C . MET B 2 241 ? 69.694 -23.185 43.731 1.00 35.98 296 MET B C 1
ATOM 4697 O O . MET B 2 241 ? 69.828 -22.363 44.633 1.00 34.79 296 MET B O 1
ATOM 4702 N N . LEU B 2 242 ? 69.818 -24.491 43.933 1.00 37.26 297 LEU B N 1
ATOM 4703 C CA . LEU B 2 242 ? 70.084 -25.012 45.272 1.00 37.80 297 LEU B CA 1
ATOM 4704 C C . LEU B 2 242 ? 71.356 -24.507 45.973 1.00 37.86 297 LEU B C 1
ATOM 4705 O O . LEU B 2 242 ? 71.397 -24.457 47.205 1.00 38.44 297 LEU B O 1
ATOM 4710 N N . SER B 2 243 ? 72.369 -24.114 45.200 1.00 37.45 298 SER B N 1
ATOM 4711 C CA . SER B 2 243 ? 73.637 -23.623 45.757 1.00 38.40 298 SER B CA 1
ATOM 4712 C C . SER B 2 243 ? 73.701 -22.095 45.910 1.00 39.71 298 SER B C 1
ATOM 4713 O O . SER B 2 243 ? 74.642 -21.566 46.515 1.00 40.29 298 SER B O 1
ATOM 4716 N N . GLN B 2 244 ? 72.716 -21.391 45.353 1.00 39.19 299 GLN B N 1
ATOM 4717 C CA . GLN B 2 244 ? 72.679 -19.927 45.424 1.00 38.76 299 GLN B CA 1
ATOM 4718 C C . GLN B 2 244 ? 72.414 -19.382 46.821 1.00 37.19 299 GLN B C 1
ATOM 4719 O O . GLN B 2 244 ? 71.680 -19.970 47.616 1.00 37.90 299 GLN B O 1
ATOM 4725 N N . PRO B 2 245 ? 73.016 -18.238 47.141 1.00 38.24 300 PRO B N 1
ATOM 4726 C CA . PRO B 2 245 ? 72.805 -17.635 48.458 1.00 37.97 300 PRO B CA 1
ATOM 4727 C C . PRO B 2 245 ? 71.318 -17.316 48.540 1.00 39.72 300 PRO B C 1
ATOM 4728 O O . PRO B 2 245 ? 70.805 -16.562 47.709 1.00 41.99 300 PRO B O 1
ATOM 4732 N N . TYR B 2 246 ? 70.626 -17.893 49.521 1.00 40.12 301 TYR B N 1
ATOM 4733 C CA . TYR B 2 246 ? 69.194 -17.658 49.689 1.00 38.88 301 TYR B CA 1
ATOM 4734 C C . TYR B 2 246 ? 68.888 -16.173 49.661 1.00 38.71 301 TYR B C 1
ATOM 4735 O O . TYR B 2 246 ? 69.529 -15.390 50.358 1.00 38.56 301 TYR B O 1
ATOM 4744 N N . LEU B 2 247 ? 67.888 -15.797 48.865 1.00 38.16 302 LEU B N 1
ATOM 4745 C CA . LEU B 2 247 ? 67.486 -14.400 48.729 1.00 38.41 302 LEU B CA 1
ATOM 4746 C C . LEU B 2 247 ? 67.326 -13.625 50.033 1.00 39.71 302 LEU B C 1
ATOM 4747 O O . LEU B 2 247 ? 67.936 -12.578 50.213 1.00 41.67 302 LEU B O 1
ATOM 4752 N N . LEU B 2 248 ? 66.481 -14.115 50.929 1.00 40.66 303 LEU B N 1
ATOM 4753 C CA . LEU B 2 248 ? 66.244 -13.402 52.174 1.00 42.06 303 LEU B CA 1
ATOM 4754 C C . LEU B 2 248 ? 67.215 -13.682 53.335 1.00 44.22 303 LEU B C 1
ATOM 4755 O O . LEU B 2 248 ? 66.962 -13.257 54.458 1.00 45.88 303 LEU B O 1
ATOM 4760 N N . ASP B 2 249 ? 68.312 -14.383 53.047 1.00 44.07 304 ASP B N 1
ATOM 4761 C CA . ASP B 2 249 ? 69.370 -14.697 54.019 1.00 46.89 304 ASP B CA 1
ATOM 4762 C C . ASP B 2 249 ? 70.533 -15.376 53.283 1.00 45.79 304 ASP B C 1
ATOM 4763 O O . ASP B 2 249 ? 70.603 -16.598 53.198 1.00 46.36 304 ASP B O 1
ATOM 4768 N N . PRO B 2 250 ? 71.461 -14.570 52.739 1.00 46.70 305 PRO B N 1
ATOM 4769 C CA . PRO B 2 250 ? 72.638 -15.029 51.991 1.00 48.10 305 PRO B CA 1
ATOM 4770 C C . PRO B 2 250 ? 73.561 -15.944 52.790 1.00 50.65 305 PRO B C 1
ATOM 4771 O O . PRO B 2 250 ? 74.378 -16.667 52.219 1.00 51.97 305 PRO B O 1
ATOM 4775 N N . SER B 2 251 ? 73.443 -15.894 54.111 1.00 52.43 306 SER B N 1
ATOM 4776 C CA . SER B 2 251 ? 74.249 -16.753 54.965 1.00 54.41 306 SER B CA 1
ATOM 4777 C C . SER B 2 251 ? 74.114 -18.212 54.541 1.00 54.06 306 SER B C 1
ATOM 4778 O O . SER B 2 251 ? 75.087 -18.968 54.542 1.00 54.80 306 SER B O 1
ATOM 4781 N N . ILE B 2 252 ? 72.896 -18.607 54.199 1.00 52.56 307 ILE B N 1
ATOM 4782 C CA . ILE B 2 252 ? 72.641 -19.975 53.792 1.00 50.33 307 ILE B CA 1
ATOM 4783 C C . ILE B 2 252 ? 72.237 -20.054 52.332 1.00 50.65 307 ILE B C 1
ATOM 4784 O O . ILE B 2 252 ? 71.804 -19.065 51.742 1.00 52.42 307 ILE B O 1
ATOM 4789 N N . THR B 2 253 ? 72.388 -21.239 51.756 1.00 47.77 308 THR B N 1
ATOM 4790 C CA . THR B 2 253 ? 72.020 -21.467 50.370 1.00 46.45 308 THR B CA 1
ATOM 4791 C C . THR B 2 253 ? 70.514 -21.714 50.337 1.00 44.45 308 THR B C 1
ATOM 4792 O O . THR B 2 253 ? 69.877 -21.875 51.381 1.00 44.67 308 THR B O 1
ATOM 4796 N N . LEU B 2 254 ? 69.945 -21.751 49.139 1.00 41.98 309 LEU B N 1
ATOM 4797 C CA . LEU B 2 254 ? 68.517 -21.986 49.010 1.00 39.31 309 LEU B CA 1
ATOM 4798 C C . LEU B 2 254 ? 68.185 -23.407 49.446 1.00 36.51 309 LEU B C 1
ATOM 4799 O O . LEU B 2 254 ? 67.124 -23.668 50.014 1.00 34.42 309 LEU B O 1
ATOM 4804 N N . GLY B 2 255 ? 69.107 -24.327 49.173 1.00 37.93 310 GLY B N 1
ATOM 4805 C CA . GLY B 2 255 ? 68.907 -25.713 49.564 1.00 38.21 310 GLY B CA 1
ATOM 4806 C C . GLY B 2 255 ? 68.805 -25.848 51.077 1.00 39.32 310 GLY B C 1
ATOM 4807 O O . GLY B 2 255 ? 67.948 -26.565 51.595 1.00 41.00 310 GLY B O 1
ATOM 4808 N N . GLN B 2 256 ? 69.676 -25.142 51.791 1.00 38.05 311 GLN B N 1
A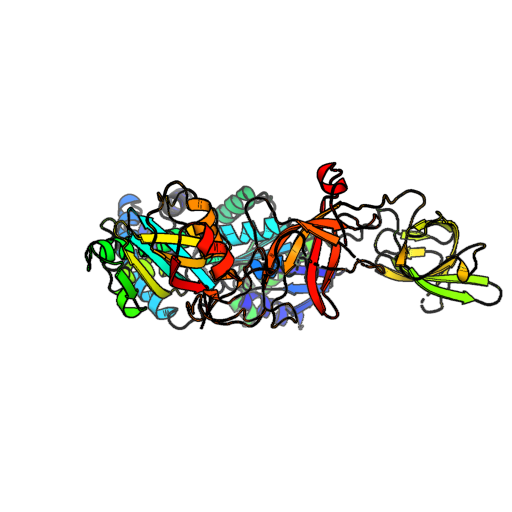TOM 4809 C CA . GLN B 2 256 ? 69.677 -25.183 53.248 1.00 40.21 311 GLN B CA 1
ATOM 4810 C C . GLN B 2 256 ? 68.428 -24.521 53.813 1.00 40.28 311 GLN B C 1
ATOM 4811 O O . GLN B 2 256 ? 67.971 -24.862 54.901 1.00 40.55 311 GLN B O 1
ATOM 4817 N N . TYR B 2 257 ? 67.876 -23.571 53.063 1.00 40.78 312 TYR B N 1
ATOM 4818 C CA . TYR B 2 257 ? 66.672 -22.878 53.493 1.00 40.24 312 TYR B CA 1
ATOM 4819 C C . TYR B 2 257 ? 65.448 -23.778 53.350 1.00 40.46 312 TYR B C 1
ATOM 4820 O O . TYR B 2 257 ? 64.615 -23.875 54.254 1.00 41.45 312 TYR B O 1
ATOM 4829 N N . VAL B 2 258 ? 65.348 -24.454 52.214 1.00 40.25 313 VAL B N 1
ATOM 4830 C CA . VAL B 2 258 ? 64.183 -25.286 51.962 1.00 40.40 313 VAL B CA 1
ATOM 4831 C C . VAL B 2 258 ? 64.180 -26.688 52.575 1.00 41.53 313 VAL B C 1
ATOM 4832 O O . VAL B 2 258 ? 63.143 -27.152 53.050 1.00 40.89 313 VAL B O 1
ATOM 4836 N N . GLN B 2 259 ? 65.327 -27.356 52.586 1.00 43.03 314 GLN B N 1
ATOM 4837 C CA . GLN B 2 259 ? 65.421 -28.712 53.138 1.00 45.36 314 GLN B CA 1
ATOM 4838 C C . GLN B 2 259 ? 64.667 -28.936 54.465 1.00 42.94 314 GLN B C 1
ATOM 4839 O O . GLN B 2 259 ? 63.902 -29.888 54.596 1.00 42.58 314 GLN B O 1
ATOM 4845 N N . PRO B 2 260 ? 64.874 -28.060 55.462 1.00 42.66 315 PRO B N 1
ATOM 4846 C CA . PRO B 2 260 ? 64.206 -28.180 56.766 1.00 41.17 315 PRO B CA 1
ATOM 4847 C C . PRO B 2 260 ? 62.678 -28.208 56.733 1.00 39.99 315 PRO B C 1
ATOM 4848 O O . PRO B 2 260 ? 62.047 -28.774 57.628 1.00 38.36 315 PRO B O 1
ATOM 4852 N N . HIS B 2 261 ? 62.085 -27.587 55.715 1.00 38.23 316 HIS B N 1
ATOM 4853 C CA . HIS B 2 261 ? 60.632 -27.542 55.596 1.00 36.08 316 HIS B CA 1
ATOM 4854 C C . HIS B 2 261 ? 60.017 -28.803 54.999 1.00 36.43 316 HIS B C 1
ATOM 4855 O O . HIS B 2 261 ? 58.805 -28.851 54.763 1.00 36.62 316 HIS B O 1
ATOM 4862 N N . GLY B 2 262 ? 60.847 -29.819 54.763 1.00 35.41 317 GLY B N 1
ATOM 4863 C CA . GLY B 2 262 ? 60.358 -31.067 54.198 1.00 32.76 317 GLY B CA 1
ATOM 4864 C C . GLY B 2 262 ? 59.938 -30.866 52.757 1.00 33.16 317 GLY B C 1
ATOM 4865 O O . GLY B 2 262 ? 58.919 -31.395 52.302 1.00 32.30 317 GLY B O 1
ATOM 4866 N N . VAL B 2 263 ? 60.735 -30.098 52.026 1.00 32.34 318 VAL B N 1
ATOM 4867 C CA . VAL B 2 263 ? 60.421 -29.814 50.637 1.00 30.70 318 VAL B CA 1
ATOM 4868 C C . VAL B 2 263 ? 61.667 -29.868 49.766 1.00 32.26 318 VAL B C 1
ATOM 4869 O O . VAL B 2 263 ? 62.704 -29.333 50.136 1.00 34.03 318 VAL B O 1
ATOM 4873 N N . SER B 2 264 ? 61.578 -30.539 48.622 1.00 31.66 319 SER B N 1
ATOM 4874 C CA . SER B 2 264 ? 62.713 -30.577 47.705 1.00 34.26 319 SER B CA 1
ATOM 4875 C C . SER B 2 264 ? 62.294 -29.922 46.392 1.00 34.24 319 SER B C 1
ATOM 4876 O O . SER B 2 264 ? 61.202 -30.176 45.887 1.00 34.81 319 SER B O 1
ATOM 4879 N N . VAL B 2 265 ? 63.165 -29.077 45.855 1.00 34.28 320 VAL B N 1
ATOM 4880 C CA . VAL B 2 265 ? 62.898 -28.388 44.594 1.00 36.26 320 VAL B CA 1
ATOM 4881 C C . VAL B 2 265 ? 63.338 -29.269 43.431 1.00 37.07 320 VAL B C 1
ATOM 4882 O O . VAL B 2 265 ? 64.503 -29.646 43.345 1.00 38.10 320 VAL B O 1
ATOM 4886 N N . VAL B 2 266 ? 62.411 -29.585 42.533 1.00 36.86 321 VAL B N 1
ATOM 4887 C CA . VAL B 2 266 ? 62.733 -30.430 41.391 1.00 36.71 321 VAL B CA 1
ATOM 4888 C C . VAL B 2 266 ? 62.704 -29.738 40.030 1.00 36.87 321 VAL B C 1
ATOM 4889 O O . VAL B 2 266 ? 63.197 -30.301 39.061 1.00 36.51 321 VAL B O 1
ATOM 4893 N N . ASP B 2 267 ? 62.134 -28.534 39.945 1.00 35.91 322 ASP B N 1
ATOM 4894 C CA . ASP B 2 267 ? 62.069 -27.811 38.663 1.00 34.36 322 ASP B CA 1
ATOM 4895 C C . ASP B 2 267 ? 61.474 -26.412 38.874 1.00 33.32 322 ASP B C 1
ATOM 4896 O O . ASP B 2 267 ? 60.862 -26.149 39.910 1.00 33.93 322 ASP B O 1
ATOM 4901 N N . PHE B 2 268 ? 61.632 -25.526 37.893 1.00 31.41 323 PHE B N 1
ATOM 4902 C CA . PHE B 2 268 ? 61.110 -24.159 38.003 1.00 33.52 323 PHE B CA 1
ATOM 4903 C C . PHE B 2 268 ? 60.971 -23.450 36.649 1.00 34.22 323 PHE B C 1
ATOM 4904 O O . PHE B 2 268 ? 61.605 -23.813 35.668 1.00 35.73 323 PHE B O 1
ATOM 4912 N N . VAL B 2 269 ? 60.120 -22.433 36.614 1.00 34.87 324 VAL B N 1
ATOM 4913 C CA . VAL B 2 269 ? 59.901 -21.622 35.415 1.00 34.19 324 VAL B CA 1
ATOM 4914 C C . VAL B 2 269 ? 59.954 -20.146 35.782 1.00 34.45 324 VAL B C 1
ATOM 4915 O O . VAL B 2 269 ? 59.278 -19.710 36.715 1.00 32.78 324 VAL B O 1
ATOM 4919 N N . ARG B 2 270 ? 60.763 -19.381 35.052 1.00 34.22 325 ARG B N 1
ATOM 4920 C CA . ARG B 2 270 ? 60.888 -17.953 35.315 1.00 33.90 325 ARG B CA 1
ATOM 4921 C C . ARG B 2 270 ? 60.570 -17.111 34.072 1.00 34.69 325 ARG B C 1
ATOM 4922 O O . ARG B 2 270 ? 61.276 -17.191 33.067 1.00 34.18 325 ARG B O 1
ATOM 4930 N N . PHE B 2 271 ? 59.503 -16.312 34.138 1.00 33.08 326 PHE B N 1
ATOM 4931 C CA . PHE B 2 271 ? 59.136 -15.437 33.018 1.00 31.77 326 PHE B CA 1
ATOM 4932 C C . PHE B 2 271 ? 59.374 -13.974 33.373 1.00 31.56 326 PHE B C 1
ATOM 4933 O O . PHE B 2 271 ? 58.854 -13.488 34.377 1.00 30.61 326 PHE B O 1
ATOM 4941 N N . GLU B 2 272 ? 60.156 -13.284 32.549 1.00 30.57 327 GLU B N 1
ATOM 4942 C CA . GLU B 2 272 ? 60.421 -11.860 32.720 1.00 34.06 327 GLU B CA 1
ATOM 4943 C C . GLU B 2 272 ? 59.873 -11.202 31.444 1.00 34.61 327 GLU B C 1
ATOM 4944 O O . GLU B 2 272 ? 60.338 -11.502 30.347 1.00 32.35 327 GLU B O 1
ATOM 4950 N N . CYS B 2 273 ? 58.895 -10.311 31.592 1.00 35.96 328 CYS B N 1
ATOM 4951 C CA . CYS B 2 273 ? 58.274 -9.655 30.439 1.00 36.48 328 CYS B CA 1
ATOM 4952 C C . CYS B 2 273 ? 59.259 -8.924 29.540 1.00 38.11 328 CYS B C 1
ATOM 4953 O O . CYS B 2 273 ? 60.014 -8.062 29.995 1.00 36.19 328 CYS B O 1
ATOM 4956 N N . GLY B 2 274 ? 59.244 -9.278 28.256 1.00 39.71 329 GLY B N 1
ATOM 4957 C CA . GLY B 2 274 ? 60.127 -8.639 27.298 1.00 41.89 329 GLY B CA 1
ATOM 4958 C C . GLY B 2 274 ? 61.558 -9.140 27.273 1.00 45.60 329 GLY B C 1
ATOM 4959 O O . GLY B 2 274 ? 62.406 -8.544 26.608 1.00 46.02 329 GLY B O 1
ATOM 4960 N N . GLU B 2 275 ? 61.843 -10.228 27.982 1.00 47.95 330 GLU B N 1
ATOM 4961 C CA . GLU B 2 275 ? 63.199 -10.771 28.003 1.00 50.45 330 GLU B CA 1
ATOM 4962 C C . GLU B 2 275 ? 63.508 -11.440 26.669 1.00 54.08 330 GLU B C 1
ATOM 4963 O O . GLU B 2 275 ? 62.619 -12.013 26.028 1.00 54.66 330 GLU B O 1
ATOM 4969 N N . GLY B 2 276 ? 64.767 -11.359 26.250 1.00 56.81 331 GLY B N 1
ATOM 4970 C CA . GLY B 2 276 ? 65.162 -11.962 24.988 1.00 61.79 331 GLY B CA 1
ATOM 4971 C C . GLY B 2 276 ? 64.198 -11.642 23.856 1.00 64.12 331 GLY B C 1
ATOM 4972 O O . GLY B 2 276 ? 63.537 -12.580 23.353 1.00 64.71 331 GLY B O 1
#

Sequence (634 aa):
PHVNVGTIGHVDHGKTTLTAAITKILAEHVEYSTAARHYAHTDCPGHADYVKNITGTAPLDGCILVVAANDGPPQTREHLLLARQIGVEHVVVYVNKADAVQDSEVELVELEIRELLTEFGYKGEETPIIVGSALCALEQRDPELGLKSVQKLLDAVDTYIPVPTRDLEKPFLLPVESVYSIPGRGTVVTGTLERGILKKGDECEFLGHSKNIRTVVTGIEFHKSLDRAEAGDNLGALVRGLKREDLRRGLVAKPGSIQPHQKVEAQVYILTKEEGGRHKPFVSHFPVFSLTWDACRIILPPGKELAPGEDLKLTLILRQPILEKGQRFTLRDGNRTIGTGLVTDTPATEEDKNIKWSSASSKELLMKLRRKTGYSFINCKKALETCGGDLKQAESWLHKQAQKEGWSKAARLHGRKTKEGLIGLLQEGDTTVLVEVNCETDFVSRNLKFQQLVQQVALGTLLHCQNLKDQLSTYSKGFLNSSELSELPAGPEREGSLKDQLALAIGKLGENMILKRAAWVKVPAGFYVGSYVHGAMHSPSLHNLVLGKYGALVICETSELKANLADLGRRLGQHVVGMAPLSVGSLDDEPGGEAETKMLSQPYLLDPSITLGQYVQPHGVSVVDFVRFECGEG

Organism: Bos taurus (NCBI:txid9913)

CATH classification: 3.40.50.300 (+2 more: 2.40.30.10, 2.40.30.10)

Nearest PDB structures (foldseek):
  1xb2-assembly1_B  TM=1.004E+00  e=5.527E-61  Bos taurus
  4pc2-assembly1_C  TM=7.706E-01  e=8.672E-19  Escherichia coli
  3mmp-assembly1_A  TM=7.577E-01  e=1.523E-16  Escherichia coli K-12
  4r71-assembly2_C  TM=7.504E-01  e=1.065E-15  Escherichia coli K-12
  4r71-assembly1_A  TM=7.370E-01  e=1.065E-15  Escherichia coli K-12

B-factor: mean 52.14, std 16.97, range [16.99, 102.35]

Radius of gyration: 29.51 Å; Cα contacts (8 Å, |Δi|>4): 1382; chains: 2; bounding box: 73×83×65 Å

InterPro domains:
  IPR000795 Translational (tr)-type GTP-binding domain [PF00009] (55-248)
  IPR000795 Translational (tr)-type GTP-binding domain [PR00315] (59-72)
  IPR000795 Translational (tr)-type GTP-binding domain [PR00315] (103-111)
  IPR000795 Translational (tr)-type GTP-binding domain [PR00315] (123-133)
  IPR000795 Translational (tr)-type GTP-binding domain [PR00315] (139-150)
  IPR000795 Translational (tr)-type GTP-binding domain [PR00315] (176-185)
  IPR000795 Translational (tr)-type GTP-binding domain [PS51722] (55-251)
  IPR004160 Translation elongation factor EFTu/EF1A, C-terminal [PF03143] (345-438)
  IPR004161 Translation elongation factor EFTu-like, domain 2 [PF03144] (272-340)
  IPR004541 Translation elongation factor EFTu/EF1A, bacterial/organelle [TIGR00485] (47-438)
  IPR009000 Translation protein, beta-barrel domain superfamily [SSF50447] (252-348)
  IPR009001 Translation elongation factor EF1A/initiation factor IF2gamma, C-terminal [SSF50465] (349-441)
  IPR027417 P-loop containing nucleoside triphosphate hydrolase [G3DSA:3.40.50.300] (55-250)
  IPR027417 P-loop containing nucleoside triphosphate hydrolase [SSF52540] (53-273)
  IPR031157 Tr-type G domain, conserved site [PS00301] (96-111)
  IPR033720 Elongation factor Tu, domain 2 [cd03697] (258-344)
  IPR041709 Elongation factor Tu (EF-Tu), GTP-binding domain [cd01884] (56-250)
  IPR050055 Elongation factor Tu GTPase [PTHR43721] (49-439)

Secondary structure (DSSP, 8-state):
-EEEEEEES-GGGTHHHHHHHHHHHTT--EEEE-SS-EEEEE--S-HHHHHH----SS--SEEEEEEETTT---THHHHHHHHHHTT---EEEEEE---S------HHHHHHHHHHHHHTTS-TTTS-EEEE-HHHHHTT--TTTTHHHHHHHHHHHHHHSPPPP--TTSPPB----EEEEETTTEEEEEEE--BSEEETT-EEEE-SSSS-EEEEEEEE-----BSEEETT-EEEEEESS--GGG--TT----TT-----SEEEEEEEEPPGGGT--SS---TT----BTTB--EEEEPPTT-------EEEEEEEES-----TT-EEEEESSSSEEEEEEEEE----HHHHT----/-HHHHHHHHHHHHHH---HHHHHHHHHHTTT-HHHHHHHHHHHHHHHHHHHHHHHTTS---EEEEEEEEETTEEEEEEEEES-HHHHTSHHHHHHHHHHHHHHHHHHTTS---SSS-EEEEE-HHHHHTSBPPSSS-SBHHHHHHHHHHHH-S-EEEEEEEEEE--TTEEEEEEEES----TTSTT-EEESEEEEEEEE--S-GGG-HHHHHHHHHHHHHH--SB---TTSPP-GGG--BGGGSBPTT-TTSBHHHHHGGGT-EEEEEEEEETT--

Solvent-accessible surface area: 29505 Å² total